Protein AF-A0AA35TIK8-F1 (afdb_monomer_lite)

Sequence (422 aa):
MDRNVTVLEMVVTVVLAVLVCIVAGLLLATGFYRDFWIFWFCFVVATAHFSLVKSVHGDPASPIPGQNRITAASRAFYFVLVGVVGFCINVALEQIDSFPPLCAYGFNLNNPSVFSFVRDGLFILILFFPLLFAWGLLPQADTFIIYLAEQIDMHIFGGTAATGLVCAFYALGRSILATAVLWCLGFAAFYNLGEKRNSNGDTVRYTCADLDTDPNDPRGQCEITDRVALSFFCGALVAVSYCLSRSTSNHEYIWDMLTRLLNKKMREKQQSSPDNVSDPLGEIYFQTLWRRLLTDLLVAMFTFVAVTALNVTSVFCRSEIPAYIIYSLTCVTGVVNHYIIPHVRKEMPWLCCAEPIVKASEWDCYEVQEHPRVTVIERFLQLSLYVEKNILYPLSFLFALNLSALHYQTRFGELLVSLSLS

pLDDT: mean 82.7, std 12.33, range [42.41, 96.38]

Foldseek 3Di:
DDDPDDPVLVVVLVVLLVLLVVLLVLVVVVVPQDDVRNVLLVVLSVQQNVLSVDQQDQDPPDPDRDRPNLLSNQSSVLSSVLSVVLSVLVVCLVCLVVDDQDQDPNDRPSDSVVSVVSSNVSSVVSSCSVVCVVVVVDDGPQVVQQVVLVVCCCPVPVADHDPGNVLSCQLSVLSVVLLVVLLVLLLVLLVLLQWDADPVRDTDGDAPVNCPPDPPPPPPDLPLVSCLSVLLSLLSLVLSSLVSVLDDSDVPLVVVLVCCVVCVVVVVVVVPDDPDPDDPVVVVVSVVVVVSVVVSNVVSVVSSCVSSVVLSDCPLRPDCVVLVVLVVVLVVLCCVLPPVVVLLQDQQRVVPDNGRNDDFPCNPPPDDPDDGDQDPVNVVSVVSVCCNVPPSVSVNVSSVCVVCVSVCCNPPNSNRSSSVSD

Structure (mmCIF, N/CA/C/O backbone):
data_AF-A0AA35TIK8-F1
#
_entry.id   AF-A0AA35TIK8-F1
#
loop_
_atom_site.group_PDB
_atom_site.id
_atom_site.type_symbol
_atom_site.label_atom_id
_atom_site.label_alt_id
_atom_site.label_comp_id
_atom_site.label_asym_id
_atom_site.label_entity_id
_atom_site.label_seq_id
_atom_site.pdbx_PDB_ins_code
_atom_site.Cartn_x
_atom_site.Cartn_y
_atom_site.Cartn_z
_atom_site.occupancy
_atom_site.B_iso_or_equiv
_atom_site.auth_seq_id
_atom_site.auth_comp_id
_atom_site.auth_asym_id
_atom_site.auth_atom_id
_atom_site.pdbx_PDB_model_num
ATOM 1 N N . MET A 1 1 ? -27.384 11.296 33.931 1.00 42.53 1 MET A N 1
ATOM 2 C CA . MET A 1 1 ? -26.585 12.441 33.449 1.00 42.53 1 MET A CA 1
ATOM 3 C C . MET A 1 1 ? -25.172 12.437 34.052 1.00 42.53 1 MET A C 1
ATOM 5 O O . MET A 1 1 ? -24.532 13.472 34.054 1.00 42.53 1 MET A O 1
ATOM 9 N N . ASP A 1 2 ? -24.629 11.274 34.448 1.00 42.41 2 ASP A N 1
ATOM 10 C CA . ASP A 1 2 ? -23.237 11.136 34.907 1.00 42.41 2 ASP A CA 1
ATOM 11 C C . ASP A 1 2 ? -22.386 10.497 33.813 1.00 42.41 2 ASP A C 1
ATOM 13 O O . ASP A 1 2 ? -22.210 9.279 33.750 1.00 42.41 2 ASP A O 1
ATOM 17 N N . ARG A 1 3 ? -21.894 11.322 32.894 1.00 56.41 3 ARG A N 1
ATOM 18 C CA . ARG A 1 3 ? -20.851 10.917 31.954 1.00 56.41 3 ARG A CA 1
ATOM 19 C C . ARG A 1 3 ? -19.633 11.755 32.342 1.00 56.41 3 ARG A C 1
ATOM 21 O O . ARG A 1 3 ? -19.568 12.929 32.005 1.00 56.41 3 ARG A O 1
ATOM 28 N N . ASN A 1 4 ? -18.686 11.185 33.092 1.00 55.09 4 ASN A N 1
ATOM 29 C CA . ASN A 1 4 ? -17.349 11.775 33.240 1.00 55.09 4 ASN A CA 1
ATOM 30 C C . ASN A 1 4 ? -16.617 11.585 31.902 1.00 55.09 4 ASN A C 1
ATOM 32 O O . ASN A 1 4 ? -15.841 10.643 31.710 1.00 55.09 4 ASN A O 1
ATOM 36 N N . VAL A 1 5 ? -16.999 12.425 30.938 1.00 61.50 5 VAL A N 1
ATOM 37 C CA . VAL A 1 5 ? -16.503 12.450 29.562 1.00 61.50 5 VAL A CA 1
ATOM 38 C C . VAL A 1 5 ? -15.234 13.280 29.555 1.00 61.50 5 VAL A C 1
ATOM 40 O O . VAL A 1 5 ? -15.228 14.407 30.051 1.00 61.50 5 VAL A O 1
ATOM 43 N N . THR A 1 6 ? -14.159 12.754 28.981 1.00 77.12 6 THR A N 1
ATOM 44 C CA . THR A 1 6 ? -13.029 13.613 28.624 1.00 77.12 6 THR A CA 1
ATOM 45 C C . THR A 1 6 ? -13.523 14.682 27.641 1.00 77.12 6 THR A C 1
ATOM 47 O O . THR A 1 6 ? -14.436 14.437 26.853 1.00 77.12 6 THR A O 1
ATOM 50 N N . VAL A 1 7 ? -12.952 15.889 27.667 1.00 81.44 7 VAL A N 1
ATOM 51 C CA . VAL A 1 7 ? -13.377 16.973 26.754 1.00 81.44 7 VAL A CA 1
ATOM 52 C C . VAL A 1 7 ? -13.333 16.506 25.291 1.00 81.44 7 VAL A C 1
ATOM 54 O O . VAL A 1 7 ? -14.245 16.793 24.519 1.00 81.44 7 VAL A O 1
ATOM 57 N N . LEU A 1 8 ? -12.327 15.700 24.944 1.00 80.31 8 LEU A N 1
ATOM 58 C CA . LEU A 1 8 ? -12.173 15.092 23.625 1.00 80.31 8 LEU A CA 1
ATOM 59 C C . LEU A 1 8 ? -13.352 14.178 23.251 1.00 80.31 8 LEU A C 1
ATOM 61 O O . LEU A 1 8 ? -13.920 14.333 22.174 1.00 80.31 8 LEU A O 1
ATOM 65 N N . GLU A 1 9 ? -13.777 13.279 24.139 1.00 78.56 9 GLU A N 1
ATOM 66 C CA . GLU A 1 9 ? -14.937 12.412 23.895 1.00 78.56 9 GLU A CA 1
ATOM 67 C C . GLU A 1 9 ? -16.236 13.221 23.708 1.00 78.56 9 GLU A C 1
ATOM 69 O O . GLU A 1 9 ? -17.072 12.838 22.888 1.00 78.56 9 GLU A O 1
ATOM 74 N N . MET A 1 10 ? -16.424 14.339 24.429 1.00 81.69 10 MET A N 1
ATOM 75 C CA . MET A 1 10 ? -17.597 15.203 24.224 1.00 81.69 10 MET A CA 1
ATOM 76 C C . MET A 1 10 ? -17.576 15.824 22.835 1.00 81.69 10 MET A C 1
ATOM 78 O O . MET A 1 10 ? -18.563 15.715 22.105 1.00 81.69 10 MET A O 1
ATOM 82 N N . VAL A 1 11 ? -16.445 16.430 22.463 1.00 86.56 11 VAL A N 1
ATOM 83 C CA . VAL A 1 11 ? -16.260 17.055 21.149 1.00 86.56 11 VAL A CA 1
ATOM 84 C C . VAL A 1 11 ? -16.533 16.041 20.040 1.00 86.56 11 VAL A C 1
ATOM 86 O O . VAL A 1 11 ? -17.337 16.323 19.155 1.00 86.56 11 VAL A O 1
ATOM 89 N N . VAL A 1 12 ? -15.966 14.834 20.131 1.00 85.31 12 VAL A N 1
ATOM 90 C CA . VAL A 1 12 ? -16.199 13.759 19.153 1.00 85.31 12 VAL A CA 1
ATOM 91 C C . VAL A 1 12 ? -17.682 13.396 19.064 1.00 85.31 12 VAL A C 1
ATOM 93 O O . VAL A 1 12 ? -18.213 13.289 17.962 1.00 85.31 12 VAL A O 1
ATOM 96 N N . THR A 1 13 ? -18.392 13.258 20.190 1.00 86.62 13 THR A N 1
ATOM 97 C CA . THR A 1 13 ? -19.828 12.937 20.140 1.00 86.62 13 THR A CA 1
ATOM 98 C C . THR A 1 13 ? -20.697 14.048 19.561 1.00 86.62 13 THR A C 1
ATOM 100 O O . THR A 1 13 ? -21.654 13.741 18.852 1.00 86.62 13 THR A O 1
ATOM 103 N N . VAL A 1 14 ? -20.369 15.319 19.812 1.00 89.75 14 VAL A N 1
ATOM 104 C CA . VAL A 1 14 ? -21.094 16.455 19.220 1.00 89.75 14 VAL A CA 1
ATOM 105 C C . VAL A 1 14 ? -20.841 16.515 17.717 1.00 89.75 14 VAL A C 1
ATOM 107 O O . VAL A 1 14 ? -21.794 16.609 16.948 1.00 89.75 14 VAL A O 1
ATOM 110 N N . VAL A 1 15 ? -19.582 16.389 17.288 1.00 91.38 15 VAL A N 1
ATOM 111 C CA . VAL A 1 15 ? -19.218 16.351 15.863 1.00 91.38 15 VAL A CA 1
ATOM 112 C C . VAL A 1 15 ? -19.937 15.205 15.157 1.00 91.38 15 VAL A C 1
ATOM 114 O O . VAL A 1 15 ? -20.546 15.415 14.111 1.00 91.38 15 VAL A O 1
ATOM 117 N N . LEU A 1 16 ? -19.938 14.010 15.748 1.00 91.06 16 LEU A N 1
ATOM 118 C CA . LEU A 1 16 ? -20.596 12.848 15.164 1.00 91.06 16 LEU A CA 1
ATOM 119 C C . LEU A 1 16 ? -22.121 13.024 15.089 1.00 91.06 16 LEU A C 1
ATOM 121 O O . LEU A 1 16 ? -22.720 12.668 14.080 1.00 91.06 16 LEU A O 1
ATOM 125 N N . ALA A 1 17 ? -22.750 13.633 16.100 1.00 92.38 17 ALA A N 1
ATOM 126 C CA . ALA A 1 17 ? -24.176 13.957 16.058 1.00 92.38 17 ALA A CA 1
ATOM 127 C C . ALA A 1 17 ? -24.508 14.957 14.936 1.00 92.38 17 ALA A C 1
ATOM 129 O O . ALA A 1 17 ? -25.480 14.760 14.209 1.00 92.38 17 ALA A O 1
ATOM 130 N N . VAL A 1 18 ? -23.692 16.000 14.760 1.00 94.56 18 VAL A N 1
ATOM 131 C CA . VAL A 1 18 ? -23.861 16.976 13.671 1.00 94.56 18 VAL A CA 1
ATOM 132 C C . VAL A 1 18 ? -23.686 16.306 12.306 1.00 94.56 18 VAL A C 1
ATOM 134 O O . VAL A 1 18 ? -24.499 16.532 11.411 1.00 94.56 18 VAL A O 1
ATOM 137 N N . LEU A 1 19 ? -22.684 15.436 12.152 1.00 95.19 19 LEU A N 1
ATOM 138 C CA . LEU A 1 19 ? -22.462 14.681 10.916 1.00 95.19 19 LEU A CA 1
ATOM 139 C C . LEU A 1 19 ? -23.640 13.763 10.578 1.00 95.19 19 LEU A C 1
ATOM 141 O O . LEU A 1 19 ? -24.047 13.723 9.420 1.00 95.19 19 LEU A O 1
ATOM 145 N N . VAL A 1 20 ? -24.232 13.080 11.565 1.00 95.50 20 VAL A N 1
ATOM 146 C CA . VAL A 1 20 ? -25.446 12.271 11.350 1.00 95.50 20 VAL A CA 1
ATOM 147 C C . VAL A 1 20 ? -26.582 13.136 10.799 1.00 95.50 20 VAL A C 1
ATOM 149 O O . VAL A 1 20 ? -27.202 12.738 9.816 1.00 95.50 20 VAL A O 1
ATOM 152 N N . CYS A 1 21 ? -26.819 14.332 11.353 1.00 95.19 21 CYS A N 1
ATOM 153 C CA . CYS A 1 21 ? -27.841 15.252 10.838 1.00 95.19 21 CYS A CA 1
ATOM 154 C C . CYS A 1 21 ? -27.564 15.688 9.391 1.00 95.19 21 CYS A C 1
ATOM 156 O O . CYS A 1 21 ? -28.471 15.666 8.560 1.00 95.19 21 CYS A O 1
ATOM 158 N N . ILE A 1 22 ? -26.319 16.077 9.088 1.00 96.38 22 ILE A N 1
ATOM 159 C CA . ILE A 1 22 ? -25.922 16.532 7.746 1.00 96.38 22 ILE A CA 1
ATOM 160 C C . ILE A 1 22 ? -26.106 15.401 6.732 1.00 96.38 22 ILE A C 1
ATOM 162 O O . ILE A 1 22 ? -26.778 15.586 5.721 1.00 96.38 22 ILE A O 1
ATOM 166 N N . VAL A 1 23 ? -25.561 14.217 7.017 1.00 95.81 23 VAL A N 1
ATOM 167 C CA . VAL A 1 23 ? -25.643 13.054 6.123 1.00 95.81 23 VAL A CA 1
ATOM 168 C C . VAL A 1 23 ? -27.091 12.596 5.955 1.00 95.81 23 VAL A C 1
ATOM 170 O O . VAL A 1 23 ? -27.503 12.307 4.837 1.00 95.81 23 VAL A O 1
ATOM 173 N N . ALA A 1 24 ? -27.896 12.588 7.022 1.00 95.50 24 ALA A N 1
ATOM 174 C CA . ALA A 1 24 ? -29.317 12.263 6.926 1.00 95.50 24 ALA A CA 1
ATOM 175 C C . ALA A 1 24 ? -30.073 13.247 6.020 1.00 95.50 24 ALA A C 1
ATOM 177 O O . ALA A 1 24 ? -30.863 12.819 5.180 1.00 95.50 24 ALA A O 1
ATOM 178 N N . GLY A 1 25 ? -29.799 14.549 6.148 1.00 94.94 25 GLY A N 1
ATOM 179 C CA . GLY A 1 25 ? -30.369 15.579 5.280 1.00 94.94 25 GLY A CA 1
ATOM 180 C C . GLY A 1 25 ? -29.960 15.410 3.815 1.00 94.94 25 GLY A C 1
ATOM 181 O O . GLY A 1 25 ? -30.819 15.450 2.936 1.00 94.94 25 GLY A O 1
ATOM 182 N N . LEU A 1 26 ? -28.674 15.151 3.552 1.00 94.44 26 LEU A N 1
ATOM 183 C CA . LEU A 1 26 ? -2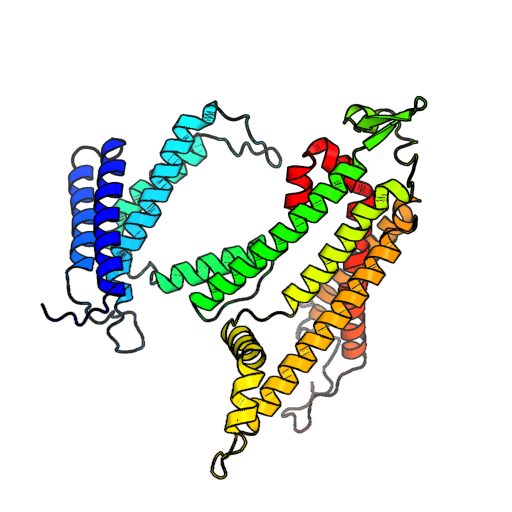8.159 14.899 2.201 1.00 94.44 26 LEU A CA 1
ATOM 184 C C . LEU A 1 26 ? -28.792 13.652 1.573 1.00 94.44 26 LEU A C 1
ATOM 186 O O . LEU A 1 26 ? -29.228 13.699 0.426 1.00 94.44 26 LEU A O 1
ATOM 190 N N . LEU A 1 27 ? -28.905 12.556 2.327 1.00 93.62 27 LEU A N 1
ATOM 191 C CA . LEU A 1 27 ? -29.531 11.322 1.851 1.00 93.62 27 LEU A CA 1
ATOM 192 C C . LEU A 1 27 ? -31.022 11.509 1.546 1.00 93.62 27 LEU A C 1
ATOM 194 O O . LEU A 1 27 ? -31.493 11.007 0.529 1.00 93.62 27 LEU A O 1
ATOM 198 N N . LEU A 1 28 ? -31.762 12.258 2.370 1.00 93.50 28 LEU A N 1
ATOM 199 C CA . LEU A 1 28 ? -33.165 12.585 2.086 1.00 93.50 28 LEU A CA 1
ATOM 200 C C . LEU A 1 28 ? -33.308 13.477 0.846 1.00 93.50 28 LEU A C 1
ATOM 202 O O . LEU A 1 28 ? -34.240 13.282 0.067 1.00 93.50 28 LEU A O 1
ATOM 206 N N . ALA A 1 29 ? -32.370 14.402 0.619 1.00 92.69 29 ALA A N 1
ATOM 207 C CA . ALA A 1 29 ? -32.371 15.267 -0.560 1.00 92.69 29 ALA A CA 1
ATOM 208 C C . ALA A 1 29 ? -32.184 14.496 -1.880 1.00 92.69 29 ALA A C 1
ATOM 210 O O . ALA A 1 29 ? -32.690 14.941 -2.907 1.00 92.69 29 ALA A O 1
ATOM 211 N N . THR A 1 30 ? -31.535 13.321 -1.865 1.00 88.69 30 THR A N 1
ATOM 212 C CA . THR A 1 30 ? -31.408 12.469 -3.069 1.00 88.69 30 THR A CA 1
ATOM 213 C C . THR A 1 30 ? -32.747 11.913 -3.573 1.00 88.69 30 THR A C 1
ATOM 215 O O . THR A 1 30 ? -32.837 11.465 -4.713 1.00 88.69 30 THR A O 1
ATOM 218 N N . GLY A 1 31 ? -33.799 11.907 -2.743 1.00 88.94 31 GLY A N 1
ATOM 219 C CA . GLY A 1 31 ? -35.123 11.401 -3.123 1.00 88.94 31 GLY A CA 1
ATOM 220 C C . GLY A 1 31 ? -35.209 9.879 -3.317 1.00 88.94 31 GLY A C 1
ATOM 221 O O . GLY A 1 31 ? -36.192 9.397 -3.893 1.00 88.94 31 GLY A O 1
ATOM 222 N N . PHE A 1 32 ? -34.202 9.124 -2.854 1.00 90.19 32 PHE A N 1
ATOM 223 C CA . PHE A 1 32 ? -34.174 7.659 -2.931 1.00 90.19 32 PHE A CA 1
ATOM 224 C C . PHE A 1 32 ? -35.214 7.004 -2.011 1.00 90.19 32 PHE A C 1
ATOM 226 O O . PHE A 1 32 ? -35.975 6.138 -2.440 1.00 90.19 32 PHE A O 1
ATOM 233 N N . TYR A 1 33 ? -35.284 7.433 -0.747 1.00 92.06 33 TYR A N 1
ATOM 234 C CA . TYR A 1 33 ? -36.283 6.938 0.201 1.00 92.06 33 TYR A CA 1
ATOM 235 C C . TYR A 1 33 ? -37.633 7.608 -0.070 1.00 92.06 33 TYR A C 1
ATOM 237 O O . TYR A 1 33 ? -37.727 8.834 -0.070 1.00 92.06 33 TYR A O 1
ATOM 245 N N . ARG A 1 34 ? -38.686 6.810 -0.281 1.00 90.19 34 ARG A N 1
ATOM 246 C CA . ARG A 1 34 ? -40.049 7.294 -0.555 1.00 90.19 34 ARG A CA 1
ATOM 247 C C . ARG A 1 34 ? -41.068 6.663 0.388 1.00 90.19 34 ARG A C 1
ATOM 249 O O . ARG A 1 34 ? -40.883 5.534 0.846 1.00 90.19 34 ARG A O 1
ATOM 256 N N . ASP A 1 35 ? -42.134 7.407 0.665 1.00 93.00 35 ASP A N 1
ATOM 257 C CA . ASP A 1 35 ? -43.297 6.967 1.440 1.00 93.00 35 ASP A CA 1
ATOM 258 C C . ASP A 1 35 ? -42.912 6.349 2.799 1.00 93.00 35 ASP A C 1
ATOM 260 O O . ASP A 1 35 ? -42.299 7.002 3.648 1.00 93.00 35 ASP A O 1
ATOM 264 N N . PHE A 1 36 ? -43.235 5.069 3.002 1.00 91.69 36 PHE A N 1
ATOM 265 C CA . PHE A 1 36 ? -42.939 4.318 4.221 1.00 91.69 36 PHE A CA 1
ATOM 266 C C . PHE A 1 36 ? -41.439 4.259 4.549 1.00 91.69 36 PHE A C 1
ATOM 268 O O . PHE A 1 36 ? -41.053 4.289 5.720 1.00 91.69 36 PHE A O 1
ATOM 275 N N . TRP A 1 37 ? -40.572 4.220 3.535 1.00 92.56 37 TRP A N 1
ATOM 276 C CA . TRP A 1 37 ? -39.131 4.093 3.745 1.00 92.56 37 TRP A CA 1
ATOM 277 C C . TRP A 1 37 ? -38.513 5.338 4.380 1.00 92.56 37 TRP A C 1
ATOM 279 O O . TRP A 1 37 ? -37.536 5.207 5.111 1.00 92.56 37 TRP A O 1
ATOM 289 N N . ILE A 1 38 ? -39.107 6.523 4.187 1.00 94.12 38 ILE A N 1
ATOM 290 C CA . ILE A 1 38 ? -38.677 7.752 4.875 1.00 94.12 38 ILE A CA 1
ATOM 291 C C . ILE A 1 38 ? -38.920 7.617 6.379 1.00 94.12 38 ILE A C 1
ATOM 293 O O . ILE A 1 38 ? -38.048 7.941 7.181 1.00 94.12 38 ILE A O 1
ATOM 297 N N . PHE A 1 39 ? -40.083 7.090 6.774 1.00 93.38 39 PHE A N 1
ATOM 298 C CA . PHE A 1 39 ? -40.400 6.860 8.183 1.00 93.38 39 PHE A CA 1
ATOM 299 C C . PHE A 1 39 ? -39.418 5.870 8.825 1.00 93.38 39 PHE A C 1
ATOM 301 O O . PHE A 1 39 ? -38.876 6.145 9.898 1.00 93.38 39 PHE A O 1
ATOM 308 N N . TRP A 1 40 ? -39.134 4.752 8.148 1.00 93.81 40 TRP A N 1
ATOM 309 C CA . TRP A 1 40 ? -38.159 3.773 8.636 1.00 93.81 40 TRP A CA 1
ATOM 310 C C . TRP A 1 40 ? -36.740 4.352 8.707 1.00 93.81 40 TRP A C 1
ATOM 312 O O . TRP A 1 40 ? -36.034 4.155 9.693 1.00 93.81 40 TRP A O 1
ATOM 322 N N . PHE A 1 41 ? -36.334 5.135 7.710 1.00 95.12 41 PHE A N 1
ATOM 323 C CA . PHE A 1 41 ? -35.052 5.835 7.713 1.00 95.12 41 PHE A CA 1
ATOM 324 C C . PHE A 1 41 ? -34.928 6.811 8.894 1.00 95.12 41 PHE A C 1
ATOM 326 O O . PHE A 1 41 ? -33.918 6.801 9.597 1.00 95.12 41 PHE A O 1
ATOM 333 N N . CYS A 1 42 ? -35.972 7.591 9.190 1.00 94.19 42 CYS A N 1
ATOM 334 C CA . CYS A 1 42 ? -36.008 8.460 10.369 1.00 94.19 42 CYS A CA 1
ATOM 335 C C . CYS A 1 42 ? -35.852 7.670 11.677 1.00 94.19 42 CYS A C 1
ATOM 337 O O . CYS A 1 42 ? -35.193 8.145 12.603 1.00 94.19 42 CYS A O 1
ATOM 339 N N . PHE A 1 43 ? -36.399 6.451 11.754 1.00 93.12 43 PHE A N 1
ATOM 340 C CA . PHE A 1 43 ? -36.164 5.560 12.889 1.00 93.12 43 PHE A CA 1
ATOM 341 C C . PHE A 1 43 ? -34.684 5.163 12.998 1.00 93.12 43 PHE A C 1
ATOM 343 O O . PHE A 1 43 ? -34.110 5.270 14.082 1.00 93.12 43 PHE A O 1
ATOM 350 N N . VAL A 1 44 ? -34.024 4.797 11.892 1.00 94.00 44 VAL A N 1
ATOM 351 C CA . VAL A 1 44 ? -32.572 4.522 11.880 1.00 94.00 44 VAL A CA 1
ATOM 352 C C . VAL A 1 44 ? -31.780 5.734 12.387 1.00 94.00 44 VAL A C 1
ATOM 354 O O . VAL A 1 44 ? -30.963 5.592 13.300 1.00 94.00 44 VAL A O 1
ATOM 357 N N . VAL A 1 45 ? -32.071 6.935 11.881 1.00 94.75 45 VAL A N 1
ATOM 358 C CA . VAL A 1 45 ? -31.426 8.189 12.314 1.00 94.75 45 VAL A CA 1
ATOM 359 C C . VAL A 1 45 ? -31.638 8.436 13.811 1.00 94.75 45 VAL A C 1
ATOM 361 O O . VAL A 1 45 ? -30.687 8.724 14.542 1.00 94.75 45 VAL A O 1
ATOM 364 N N . ALA A 1 46 ? -32.861 8.243 14.309 1.00 92.31 46 ALA A N 1
ATOM 365 C CA . ALA A 1 46 ? -33.169 8.372 15.730 1.00 92.31 46 ALA A CA 1
ATOM 366 C C . ALA A 1 46 ? -32.385 7.363 16.585 1.00 92.31 46 ALA A C 1
ATOM 368 O O . ALA A 1 46 ? -31.873 7.730 17.643 1.00 92.31 46 ALA A O 1
ATOM 369 N N . THR A 1 47 ? -32.223 6.113 16.129 1.00 90.06 47 THR A N 1
ATOM 370 C CA . THR A 1 47 ? -31.418 5.113 16.854 1.00 90.06 47 THR A CA 1
ATOM 371 C C . THR A 1 47 ? -29.935 5.479 16.916 1.00 90.06 47 THR A C 1
ATOM 373 O O . THR A 1 47 ? -29.299 5.235 17.946 1.00 90.06 47 THR A O 1
ATOM 376 N N . ALA A 1 48 ? -29.390 6.100 15.864 1.00 89.62 48 ALA A N 1
ATOM 377 C CA . ALA A 1 48 ? -28.018 6.600 15.844 1.00 89.62 48 ALA A CA 1
ATOM 378 C C . ALA A 1 48 ? -27.832 7.757 16.841 1.00 89.62 48 ALA A C 1
ATOM 380 O O . ALA A 1 48 ? -26.912 7.715 17.658 1.00 89.62 48 ALA A O 1
ATOM 381 N N . HIS A 1 49 ? -28.746 8.735 16.859 1.00 90.25 49 HIS A N 1
ATOM 382 C CA . HIS A 1 49 ? -28.715 9.834 17.834 1.00 90.25 49 HIS A CA 1
ATOM 383 C C . HIS A 1 49 ? -28.899 9.357 19.274 1.00 90.25 49 HIS A C 1
ATOM 385 O O . HIS A 1 49 ? -28.167 9.776 20.171 1.00 90.25 49 HIS A O 1
ATOM 391 N N . PHE A 1 50 ? -29.846 8.450 19.506 1.00 87.44 50 PHE A N 1
ATOM 392 C CA . PHE A 1 50 ? -30.107 7.905 20.833 1.00 87.44 50 PHE A CA 1
ATOM 393 C C . PHE A 1 50 ? -28.881 7.183 21.408 1.00 87.44 50 PHE A C 1
ATOM 395 O O . PHE A 1 50 ? -28.592 7.308 22.599 1.00 87.44 50 PHE A O 1
ATOM 402 N N . SER A 1 51 ? -28.122 6.488 20.556 1.00 84.38 51 SER A N 1
ATOM 403 C CA . SER A 1 51 ? -26.872 5.817 20.932 1.00 84.38 51 SER A CA 1
ATOM 404 C C . SER A 1 51 ? -25.804 6.784 21.454 1.00 84.38 51 SER A C 1
ATOM 406 O O . SER A 1 51 ? -25.044 6.424 22.345 1.00 84.38 51 SER A O 1
ATOM 408 N N . LEU A 1 52 ? -25.768 8.024 20.950 1.00 82.62 52 LEU A N 1
ATOM 409 C CA . LEU A 1 52 ? -24.806 9.046 21.384 1.00 82.62 52 LEU A CA 1
ATOM 410 C C . LEU A 1 52 ? -25.170 9.681 22.734 1.00 82.62 52 LEU A C 1
ATOM 412 O O . LEU A 1 52 ? -24.279 10.105 23.475 1.00 82.62 52 LEU A O 1
ATOM 416 N N . VAL A 1 53 ? -26.468 9.748 23.045 1.00 78.25 53 VAL A N 1
ATOM 417 C CA . VAL A 1 53 ? -27.001 10.395 24.255 1.00 78.25 53 VAL A CA 1
ATOM 418 C C . VAL A 1 53 ? -27.091 9.422 25.434 1.00 78.25 53 VAL A C 1
ATOM 420 O O . VAL A 1 53 ? -26.854 9.817 26.578 1.00 78.25 53 VAL A O 1
ATOM 423 N N . LYS A 1 54 ? -27.432 8.149 25.192 1.00 73.75 54 LYS A N 1
ATOM 424 C CA . LYS A 1 54 ? -27.595 7.159 26.265 1.00 73.75 54 LYS A CA 1
ATOM 425 C C . LYS A 1 54 ? -26.240 6.753 26.858 1.00 73.75 54 LYS A C 1
ATOM 427 O O . LYS A 1 54 ? -25.240 6.629 26.157 1.00 73.75 54 LYS A O 1
ATOM 432 N N . SER A 1 55 ? -26.214 6.498 28.168 1.00 64.25 55 SER A N 1
ATOM 433 C CA . SER A 1 55 ? -25.055 5.891 28.821 1.00 64.25 55 SER A CA 1
ATOM 434 C C . SER A 1 55 ? -24.777 4.495 28.257 1.00 64.25 55 SER A C 1
ATOM 436 O O . SER A 1 55 ? -25.684 3.686 28.030 1.00 64.25 55 SER A O 1
ATOM 438 N N . VAL A 1 56 ? -23.494 4.217 28.043 1.00 60.75 56 VAL A N 1
ATOM 439 C CA . VAL A 1 56 ? -22.989 2.940 27.532 1.00 60.75 56 VAL A CA 1
ATOM 440 C C . VAL A 1 56 ? -23.424 1.838 28.501 1.00 60.75 56 VAL A C 1
ATOM 442 O O . VAL A 1 56 ? -23.122 1.920 29.686 1.00 60.75 56 VAL A O 1
ATOM 445 N N . HIS A 1 57 ? -24.153 0.830 28.039 1.00 56.97 57 HIS A N 1
ATOM 446 C CA . HIS A 1 57 ? -24.361 -0.393 28.819 1.00 56.97 57 HIS A CA 1
ATOM 447 C C . HIS A 1 57 ? -23.318 -1.421 28.371 1.00 56.97 57 HIS A C 1
ATOM 449 O O . HIS A 1 57 ? -22.834 -1.331 27.243 1.00 56.97 57 HIS A O 1
ATOM 455 N N . GLY A 1 58 ? -22.933 -2.344 29.258 1.00 56.75 58 GLY A N 1
ATOM 456 C CA . GLY A 1 58 ? -21.975 -3.399 28.925 1.00 56.75 58 GLY A CA 1
ATOM 457 C C . GLY A 1 58 ? -22.424 -4.154 27.676 1.00 56.75 58 GLY A C 1
ATOM 458 O O . GLY A 1 58 ? -23.579 -4.568 27.589 1.00 56.75 58 GLY A O 1
ATOM 459 N N . ASP A 1 59 ? -21.527 -4.263 26.702 1.00 56.88 59 ASP A N 1
ATOM 460 C CA . ASP A 1 59 ? -21.785 -4.988 25.466 1.00 56.88 59 ASP A CA 1
ATOM 461 C C . ASP A 1 59 ? -21.758 -6.496 25.768 1.00 56.88 59 ASP A C 1
ATOM 463 O O . ASP A 1 59 ? -20.726 -6.980 26.244 1.00 56.88 59 ASP A O 1
ATOM 467 N N . PRO A 1 60 ? -22.848 -7.249 25.525 1.00 54.88 60 PRO A N 1
ATOM 468 C CA . PRO A 1 60 ? -22.862 -8.695 25.734 1.00 54.88 60 PRO A CA 1
ATOM 469 C C . PRO A 1 60 ? -21.848 -9.441 24.851 1.00 54.88 60 PRO A C 1
ATOM 471 O O . PRO A 1 60 ? -21.530 -10.588 25.154 1.00 54.88 60 PRO A O 1
ATOM 474 N N . ALA A 1 61 ? -21.321 -8.808 23.793 1.00 56.16 61 ALA A N 1
ATOM 475 C CA . ALA A 1 61 ? -20.282 -9.370 22.932 1.00 56.16 61 ALA A CA 1
ATOM 476 C C . ALA A 1 61 ? -18.840 -9.107 23.423 1.00 56.16 61 ALA A C 1
ATOM 478 O O . ALA A 1 61 ? -17.895 -9.640 22.841 1.00 56.16 61 ALA A O 1
ATOM 479 N N . SER A 1 62 ? -18.634 -8.296 24.472 1.00 55.22 62 SER A N 1
ATOM 480 C CA . SER A 1 62 ? -17.292 -8.007 25.001 1.00 55.22 62 SER A CA 1
ATOM 481 C C . SER A 1 62 ? -16.853 -9.060 26.033 1.00 55.22 62 SER A C 1
ATOM 483 O O . SER A 1 62 ? -17.527 -9.218 27.051 1.00 55.22 62 SER A O 1
ATOM 485 N N . PRO A 1 63 ? -15.697 -9.734 25.848 1.00 47.38 63 PRO A N 1
ATOM 486 C CA . PRO A 1 63 ? -15.186 -10.728 26.798 1.00 47.38 63 PRO A CA 1
ATOM 487 C C . PRO A 1 63 ? -14.674 -10.112 28.109 1.00 47.38 63 PRO A C 1
ATOM 489 O O . PRO A 1 63 ? -14.581 -10.802 29.121 1.00 47.38 63 PRO A O 1
ATOM 492 N N . ILE A 1 64 ? -14.350 -8.815 28.112 1.00 54.06 64 ILE A N 1
ATOM 493 C CA . ILE A 1 64 ? -13.984 -8.080 29.325 1.00 54.06 64 ILE A CA 1
ATOM 494 C C . ILE A 1 64 ? -15.251 -7.377 29.832 1.00 54.06 64 ILE A C 1
ATOM 496 O O . ILE A 1 64 ? -15.813 -6.569 29.080 1.00 54.06 64 ILE A O 1
ATOM 500 N N . PRO A 1 65 ? -15.700 -7.628 31.080 1.00 47.84 65 PRO A N 1
ATOM 501 C CA . PRO A 1 65 ? -16.762 -6.859 31.713 1.00 47.84 65 PRO A CA 1
ATOM 502 C C . PRO A 1 65 ? -16.240 -5.446 32.001 1.00 47.84 65 PRO A C 1
ATOM 504 O O . PRO A 1 65 ? -15.747 -5.128 33.079 1.00 47.84 65 PRO A O 1
ATOM 507 N N . GLY A 1 66 ? -16.295 -4.602 30.978 1.00 53.94 66 GLY A N 1
ATOM 508 C CA . GLY A 1 66 ? -15.863 -3.216 30.991 1.00 53.94 66 GLY A CA 1
ATOM 509 C C . GLY A 1 66 ? -16.770 -2.399 30.081 1.00 53.94 66 GLY A C 1
ATOM 510 O O . GLY A 1 66 ? -17.201 -2.853 29.022 1.00 53.94 66 GLY A O 1
ATOM 511 N N . GLN A 1 67 ? -17.104 -1.187 30.509 1.00 60.16 67 GLN A N 1
ATOM 512 C CA . GLN A 1 67 ? -17.963 -0.280 29.758 1.00 60.16 67 GLN A CA 1
ATOM 513 C C . GLN A 1 67 ? -17.170 0.302 28.574 1.00 60.16 67 GLN A C 1
ATOM 515 O O . GLN A 1 67 ? -16.535 1.348 28.706 1.00 60.16 67 GLN A O 1
ATOM 520 N N . ASN A 1 68 ? -17.170 -0.382 27.423 1.00 66.25 68 ASN A N 1
ATOM 521 C CA . ASN A 1 68 ? -16.483 0.112 26.230 1.00 66.25 68 ASN A CA 1
ATOM 522 C C . ASN A 1 68 ? -17.245 1.293 25.612 1.00 66.25 68 ASN A C 1
ATOM 524 O O . ASN A 1 68 ? -18.282 1.135 24.965 1.00 66.25 68 ASN A O 1
ATOM 528 N N . ARG A 1 69 ? -16.727 2.504 25.829 1.00 68.44 69 ARG A N 1
ATOM 529 C CA . ARG A 1 69 ? -17.388 3.760 25.443 1.00 68.44 69 ARG A CA 1
ATOM 530 C C . ARG A 1 69 ? -17.496 3.943 23.930 1.00 68.44 69 ARG A C 1
ATOM 532 O O . ARG A 1 69 ? -18.426 4.601 23.467 1.00 68.44 69 ARG A O 1
ATOM 539 N N . ILE A 1 70 ? -16.599 3.317 23.173 1.00 72.88 70 ILE A N 1
ATOM 540 C CA . ILE A 1 70 ? -16.551 3.378 21.707 1.00 72.88 70 ILE A CA 1
ATOM 541 C C . ILE A 1 70 ? -17.758 2.658 21.083 1.00 72.88 70 ILE A C 1
ATOM 543 O O . ILE A 1 70 ? -18.276 3.092 20.052 1.00 72.88 70 ILE A O 1
ATOM 547 N N . THR A 1 71 ? -18.297 1.625 21.742 1.00 73.62 71 THR A N 1
ATOM 548 C CA . THR A 1 71 ? -19.468 0.880 21.251 1.00 73.62 71 THR A CA 1
ATOM 549 C C . THR A 1 71 ? -20.696 1.779 21.087 1.00 73.62 71 THR A C 1
ATOM 551 O O . THR A 1 71 ? -21.446 1.617 20.126 1.00 73.62 71 THR A O 1
ATOM 554 N N . ALA A 1 72 ? -20.882 2.785 21.948 1.00 73.62 72 ALA A N 1
ATOM 555 C CA . ALA A 1 72 ? -22.002 3.724 21.835 1.00 73.62 72 ALA A CA 1
ATOM 556 C C . ALA A 1 72 ? -21.908 4.639 20.598 1.00 73.62 72 ALA A C 1
ATOM 558 O O . ALA A 1 72 ? -22.938 5.043 20.056 1.00 73.62 72 ALA A O 1
ATOM 559 N N . ALA A 1 73 ? -20.696 4.927 20.114 1.00 83.12 73 ALA A N 1
ATOM 560 C CA . ALA A 1 73 ? -20.475 5.736 18.916 1.00 83.12 73 ALA A CA 1
ATOM 561 C C . ALA A 1 73 ? -20.590 4.931 17.608 1.00 83.12 73 ALA A C 1
ATOM 563 O O . ALA A 1 73 ? -20.829 5.522 16.556 1.00 83.12 73 ALA A O 1
ATOM 564 N N . SER A 1 74 ? -20.481 3.597 17.662 1.00 86.00 74 SER A N 1
ATOM 565 C CA . SER A 1 74 ? -20.465 2.721 16.478 1.00 86.00 74 SER A CA 1
ATOM 566 C C . SER A 1 74 ? -21.656 2.942 15.534 1.00 86.00 74 SER A C 1
ATOM 568 O O . SER A 1 74 ? -21.464 3.099 14.332 1.00 86.00 74 SER A O 1
ATOM 570 N N . ARG A 1 75 ? -22.883 3.046 16.062 1.00 88.56 75 ARG A N 1
ATOM 571 C CA . ARG A 1 75 ? -24.101 3.223 15.247 1.00 88.56 75 ARG A CA 1
ATOM 572 C C . ARG A 1 75 ? -24.069 4.494 14.411 1.00 88.56 75 ARG A C 1
ATOM 574 O O . ARG A 1 75 ? -24.378 4.468 13.224 1.00 88.56 75 ARG A O 1
ATOM 581 N N . ALA A 1 76 ? -23.670 5.595 15.037 1.00 91.12 76 ALA A N 1
ATOM 582 C CA . ALA A 1 76 ? -23.538 6.874 14.361 1.00 91.12 76 ALA A CA 1
ATOM 583 C C . ALA A 1 76 ? -22.336 6.883 13.402 1.00 91.12 76 ALA A C 1
ATOM 585 O O . ALA A 1 76 ? -22.448 7.412 12.301 1.00 91.12 76 ALA A O 1
ATOM 586 N N . PHE A 1 77 ? -21.226 6.235 13.771 1.00 91.50 77 PHE A N 1
ATOM 587 C CA . PHE A 1 77 ? -20.052 6.081 12.910 1.00 91.50 77 PHE A CA 1
ATOM 588 C C . PHE A 1 77 ? -20.383 5.354 11.601 1.00 91.50 77 PHE A C 1
ATOM 590 O O . PHE A 1 77 ? -20.129 5.898 10.531 1.00 91.50 77 PHE A O 1
ATOM 597 N N . TYR A 1 78 ? -21.005 4.172 11.658 1.00 92.44 78 TYR A N 1
ATOM 598 C CA . TYR A 1 78 ? -21.354 3.415 10.450 1.00 92.44 78 TYR A CA 1
ATOM 599 C C . TYR A 1 78 ? -22.437 4.105 9.611 1.00 92.44 78 TYR A C 1
ATOM 601 O O . TYR A 1 78 ? -22.376 4.041 8.385 1.00 92.44 78 TYR A O 1
ATOM 609 N N . PHE A 1 79 ? -23.389 4.805 10.244 1.00 94.69 79 PHE A N 1
ATOM 610 C CA . PHE A 1 79 ? -24.354 5.666 9.545 1.00 94.69 79 PHE A CA 1
ATOM 611 C C . PHE A 1 79 ? -23.666 6.747 8.720 1.00 94.69 79 PHE A C 1
ATOM 613 O O . PHE A 1 79 ? -23.938 6.875 7.528 1.00 94.69 79 PHE A O 1
ATOM 620 N N . VAL A 1 80 ? -22.738 7.482 9.331 1.00 95.12 80 VAL A N 1
ATOM 621 C CA . VAL A 1 80 ? -21.975 8.515 8.628 1.00 95.12 80 VAL A CA 1
ATOM 622 C C . VAL A 1 80 ? -21.087 7.893 7.551 1.00 95.12 80 VAL A C 1
ATOM 624 O O . VAL A 1 80 ? -21.104 8.371 6.425 1.00 95.12 80 VAL A O 1
ATOM 627 N N . LEU A 1 81 ? -20.369 6.807 7.850 1.00 94.25 81 LEU A N 1
ATOM 628 C CA . LEU A 1 81 ? -19.465 6.146 6.906 1.00 94.25 81 LEU A CA 1
ATOM 629 C C . LEU A 1 81 ? -20.198 5.678 5.640 1.00 94.25 81 LEU A C 1
ATOM 631 O O . LEU A 1 81 ? -19.850 6.088 4.535 1.00 94.25 81 LEU A O 1
ATOM 635 N N . VAL A 1 82 ? -21.230 4.844 5.793 1.00 95.19 82 VAL A N 1
ATOM 636 C CA . VAL A 1 82 ? -21.973 4.282 4.655 1.00 95.19 82 VAL A CA 1
ATOM 637 C C . VAL A 1 82 ? -22.778 5.365 3.939 1.00 95.19 82 VAL A C 1
ATOM 639 O O . VAL A 1 82 ? -22.845 5.360 2.711 1.00 95.19 82 VAL A O 1
ATOM 642 N N . GLY A 1 83 ? -23.331 6.330 4.679 1.00 94.69 83 GLY A N 1
ATOM 643 C CA . GLY A 1 83 ? -24.060 7.454 4.100 1.00 94.69 83 GLY A CA 1
ATOM 644 C C . GLY A 1 83 ? -23.178 8.370 3.251 1.00 94.69 83 GLY A C 1
ATOM 645 O O . GLY A 1 83 ? -23.565 8.712 2.137 1.00 94.69 83 GLY A O 1
ATOM 646 N N . VAL A 1 84 ? -21.976 8.717 3.726 1.00 95.50 84 VAL A N 1
ATOM 647 C CA . VAL A 1 84 ? -21.007 9.520 2.960 1.00 95.50 84 VAL A CA 1
ATOM 648 C C . VAL A 1 84 ? -20.531 8.760 1.727 1.00 95.50 84 VAL A C 1
ATOM 650 O O . VAL A 1 84 ? -20.544 9.328 0.641 1.00 95.50 84 VAL A O 1
ATOM 653 N N . VAL A 1 85 ? -20.168 7.477 1.853 1.00 94.75 85 VAL A N 1
ATOM 654 C CA . VAL A 1 85 ? -19.732 6.669 0.699 1.00 94.75 85 VAL A CA 1
ATOM 655 C C . VAL A 1 85 ? -20.847 6.560 -0.346 1.00 94.75 85 VAL A C 1
ATOM 657 O O . VAL A 1 85 ? -20.602 6.806 -1.525 1.00 94.75 85 VAL A O 1
ATOM 660 N N . GLY A 1 86 ? -22.080 6.263 0.072 1.00 93.75 86 GLY A N 1
ATOM 661 C CA . GLY A 1 86 ? -23.229 6.199 -0.834 1.00 93.75 86 GLY A CA 1
ATOM 662 C C . GLY A 1 86 ? -23.532 7.542 -1.507 1.00 93.75 86 GLY A C 1
ATOM 663 O O . GLY A 1 86 ? -23.806 7.583 -2.705 1.00 93.75 86 GLY A O 1
ATOM 664 N N . PHE A 1 87 ? -23.419 8.652 -0.771 1.00 93.88 87 PHE A N 1
ATOM 665 C CA . PHE A 1 87 ? -23.592 9.994 -1.327 1.00 93.88 87 PHE A CA 1
ATOM 666 C C . PHE A 1 87 ? -22.486 10.358 -2.329 1.00 93.88 87 PHE A C 1
ATOM 668 O O . PHE A 1 87 ? -22.789 10.838 -3.418 1.00 93.88 87 PHE A O 1
ATOM 675 N N . CYS A 1 88 ? -21.219 10.070 -2.017 1.00 92.81 88 CYS A N 1
ATOM 676 C CA . CYS A 1 88 ? -20.101 10.278 -2.939 1.00 92.81 88 CYS A CA 1
ATOM 677 C C . CYS A 1 88 ? -20.278 9.479 -4.235 1.00 92.81 88 CYS A C 1
ATOM 679 O O . CYS A 1 88 ? -20.025 10.012 -5.310 1.00 92.81 88 CYS A O 1
ATOM 681 N N . ILE A 1 89 ? -20.762 8.234 -4.153 1.00 91.38 89 ILE A N 1
ATOM 682 C CA . ILE A 1 89 ? -21.087 7.436 -5.342 1.00 91.38 89 ILE A CA 1
ATOM 683 C C . ILE A 1 89 ? -22.227 8.079 -6.139 1.00 91.38 89 ILE A C 1
ATOM 685 O O . ILE A 1 89 ? -22.169 8.093 -7.364 1.00 91.38 89 ILE A O 1
ATOM 689 N N . ASN A 1 90 ? -23.243 8.639 -5.476 1.00 91.56 90 ASN A N 1
ATOM 690 C CA . ASN A 1 90 ? -24.314 9.348 -6.174 1.00 91.56 90 ASN A CA 1
ATOM 691 C C . ASN A 1 90 ? -23.791 10.573 -6.943 1.00 91.56 90 ASN A C 1
ATOM 693 O O . ASN A 1 90 ? -24.139 10.754 -8.104 1.00 91.56 90 ASN A O 1
ATOM 697 N N . VAL A 1 91 ? -22.911 11.368 -6.331 1.00 90.62 91 VAL A N 1
ATOM 698 C CA . VAL A 1 91 ? -22.270 12.509 -7.008 1.00 90.62 91 VAL A CA 1
ATOM 699 C C . VAL A 1 91 ? -21.367 12.034 -8.153 1.00 90.62 91 VAL A C 1
ATOM 701 O O . VAL A 1 91 ? -21.372 12.625 -9.230 1.00 90.62 91 VAL A O 1
ATOM 704 N N . ALA A 1 92 ? -20.621 10.943 -7.960 1.00 87.94 92 ALA A N 1
ATOM 705 C CA . ALA A 1 92 ? -19.784 10.362 -9.008 1.00 87.94 92 ALA A CA 1
ATOM 706 C C . ALA A 1 92 ? -20.614 9.850 -10.198 1.00 87.94 92 ALA A C 1
ATOM 708 O O . ALA A 1 92 ? -20.202 10.023 -11.340 1.00 87.94 92 ALA A O 1
ATOM 709 N N . LEU A 1 93 ? -21.798 9.279 -9.945 1.00 87.94 93 LEU A N 1
ATOM 710 C CA . LEU A 1 93 ? -22.756 8.874 -10.978 1.00 87.94 93 LEU A CA 1
ATOM 711 C C . LEU A 1 93 ? -23.261 10.063 -11.800 1.00 87.94 93 LEU A C 1
ATOM 713 O O . LEU A 1 93 ? -23.387 9.945 -13.013 1.00 87.94 93 LEU A O 1
ATOM 717 N N . GLU A 1 94 ? -23.521 11.206 -11.164 1.00 86.44 94 GLU A N 1
ATOM 718 C CA . GLU A 1 94 ? -23.936 12.430 -11.867 1.00 86.44 94 GLU A CA 1
ATOM 719 C C . GLU A 1 94 ? -22.819 12.999 -12.757 1.00 86.44 94 GLU A C 1
ATOM 721 O O . GLU A 1 94 ? -23.095 13.623 -13.779 1.00 86.44 94 GLU A O 1
ATOM 726 N N . GLN A 1 95 ? -21.555 12.762 -12.396 1.00 84.88 95 GLN A N 1
ATOM 727 C CA . GLN A 1 95 ? -20.382 13.232 -13.141 1.00 84.88 95 GLN A CA 1
ATOM 728 C C . GLN A 1 95 ? -19.795 12.180 -14.095 1.00 84.88 95 GLN A C 1
ATOM 730 O O . GLN A 1 95 ? -18.802 12.455 -14.770 1.00 84.88 95 GLN A O 1
ATOM 735 N N . ILE A 1 96 ? -20.391 10.988 -14.176 1.00 78.81 96 ILE A N 1
ATOM 736 C CA . ILE A 1 96 ? -19.772 9.822 -14.814 1.00 78.81 96 ILE A CA 1
ATOM 737 C C . ILE A 1 96 ? -19.522 10.020 -16.315 1.00 78.81 96 ILE A C 1
ATOM 739 O O . ILE A 1 96 ? -18.479 9.611 -16.826 1.00 78.81 96 ILE A O 1
ATOM 743 N N . ASP A 1 97 ? -20.428 10.736 -16.988 1.00 72.75 97 ASP A N 1
ATOM 744 C CA . ASP A 1 97 ? -20.363 11.050 -18.422 1.00 72.75 97 ASP A CA 1
ATOM 745 C C . ASP A 1 97 ? -19.328 12.139 -18.754 1.00 72.75 97 ASP A C 1
ATOM 747 O O . ASP A 1 97 ? -19.007 12.366 -19.919 1.00 72.75 97 ASP A O 1
ATOM 751 N N . SER A 1 98 ? -18.794 12.828 -17.739 1.00 76.62 98 SER A N 1
ATOM 752 C CA . SER A 1 98 ? -17.792 13.889 -17.920 1.00 76.62 98 SER A CA 1
ATOM 753 C C . SER A 1 98 ? -16.363 13.348 -18.020 1.00 76.62 98 SER A C 1
ATOM 755 O O . SER A 1 98 ? -15.461 14.079 -18.430 1.00 76.62 98 SER A O 1
ATOM 757 N N . PHE A 1 99 ? -16.142 12.080 -17.656 1.00 67.69 99 PHE A N 1
ATOM 758 C CA . PHE A 1 99 ? -14.828 11.442 -17.674 1.00 67.69 99 PHE A CA 1
ATOM 759 C C . PHE A 1 99 ? -14.714 10.423 -18.816 1.00 67.69 99 PHE A C 1
ATOM 761 O O . PHE A 1 99 ? -15.672 9.702 -19.106 1.00 67.69 99 PHE A O 1
ATOM 768 N N . PRO A 1 100 ? -13.539 10.313 -19.465 1.00 70.12 100 PRO A N 1
ATOM 769 C CA . PRO A 1 100 ? -13.321 9.287 -20.475 1.00 70.12 100 PRO A CA 1
ATOM 770 C C . PRO A 1 100 ? -13.479 7.884 -19.857 1.00 70.12 100 PRO A C 1
ATOM 772 O O . PRO A 1 100 ? -13.076 7.672 -18.709 1.00 70.12 100 PRO A O 1
ATOM 775 N N . PRO A 1 101 ? -14.045 6.908 -20.592 1.00 68.06 101 PRO A N 1
ATOM 776 C CA . PRO A 1 101 ? -14.251 5.559 -20.077 1.00 68.06 101 PRO A CA 1
ATOM 777 C C . PRO A 1 101 ? -12.907 4.911 -19.736 1.00 68.06 101 PRO A C 1
ATOM 779 O O . PRO A 1 101 ? -12.067 4.676 -20.607 1.00 68.06 101 PRO A O 1
ATOM 782 N N . LEU A 1 102 ? -12.701 4.623 -18.450 1.00 64.38 102 LEU A N 1
ATOM 783 C CA . LEU A 1 102 ? -11.473 4.013 -17.958 1.00 64.38 102 LEU A CA 1
ATOM 784 C C . LEU A 1 102 ? -11.583 2.490 -18.104 1.00 64.38 102 LEU A C 1
ATOM 786 O O . LEU A 1 102 ? -12.203 1.805 -17.290 1.00 64.38 102 LEU A O 1
ATOM 790 N N . CYS A 1 103 ? -11.016 1.958 -19.185 1.00 70.44 103 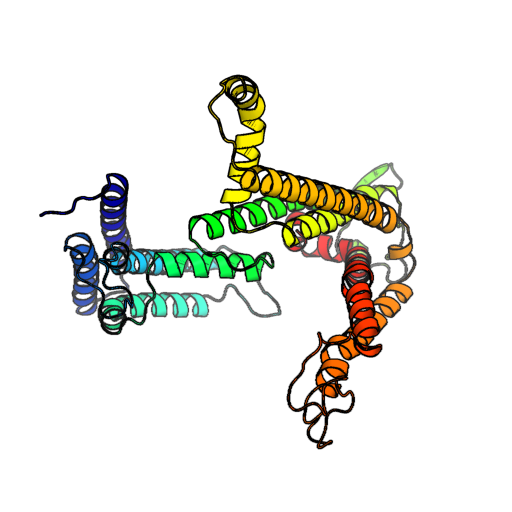CYS A N 1
ATOM 791 C CA . CYS A 1 103 ? -10.984 0.521 -19.441 1.00 70.44 103 CYS A CA 1
ATOM 792 C C . CYS A 1 103 ? -9.735 -0.104 -18.808 1.00 70.44 103 CYS A C 1
ATOM 794 O O . CYS A 1 103 ? -8.631 0.048 -19.328 1.00 70.44 103 CYS A O 1
ATOM 796 N N . ALA A 1 104 ? -9.907 -0.854 -17.719 1.00 62.41 104 ALA A N 1
ATOM 797 C CA . ALA A 1 104 ? -8.850 -1.687 -17.150 1.00 62.41 104 ALA A CA 1
ATOM 798 C C . ALA A 1 104 ? -9.075 -3.141 -17.581 1.00 62.41 104 ALA A C 1
ATOM 800 O O . ALA A 1 104 ? -10.135 -3.706 -17.327 1.00 62.41 104 ALA A O 1
ATOM 801 N N . TYR A 1 105 ? -8.098 -3.746 -18.267 1.00 61.75 105 TYR A N 1
ATOM 802 C CA . TYR A 1 105 ? -8.171 -5.138 -18.747 1.00 61.75 105 TYR A CA 1
ATOM 803 C C . TYR A 1 105 ? -9.438 -5.474 -19.565 1.00 61.75 105 TYR A C 1
ATOM 805 O O . TYR A 1 105 ? -9.956 -6.585 -19.507 1.00 61.75 105 TYR A O 1
ATOM 813 N N . GLY A 1 106 ? -9.957 -4.504 -20.326 1.00 68.25 106 GLY A N 1
ATOM 814 C CA . GLY A 1 106 ? -11.178 -4.664 -21.128 1.00 68.25 106 GLY A CA 1
ATOM 815 C C . GLY A 1 106 ? -12.490 -4.522 -20.344 1.00 68.25 106 GLY A C 1
ATOM 816 O O . GLY A 1 106 ? -13.556 -4.534 -20.956 1.00 68.25 106 GLY A O 1
ATOM 817 N N . PHE A 1 107 ? -12.437 -4.330 -19.022 1.00 69.56 107 PHE A N 1
ATOM 818 C CA . PHE A 1 107 ? -13.595 -3.965 -18.213 1.00 69.56 107 PHE A CA 1
ATOM 819 C C . PHE A 1 107 ? -13.711 -2.441 -18.132 1.00 69.56 107 PHE A C 1
ATOM 821 O O . PHE A 1 107 ? -12.770 -1.759 -17.720 1.00 69.56 107 PHE A O 1
ATOM 828 N N . ASN A 1 108 ? -14.867 -1.900 -18.518 1.00 74.69 108 ASN A N 1
ATOM 829 C CA . ASN A 1 108 ? -15.154 -0.483 -18.329 1.00 74.69 108 ASN A CA 1
ATOM 830 C C . ASN A 1 108 ? -15.425 -0.237 -16.840 1.00 74.69 108 ASN A C 1
ATOM 832 O O . ASN A 1 108 ? -16.514 -0.536 -16.347 1.00 74.69 108 ASN A O 1
ATOM 836 N N . LEU A 1 109 ? -14.428 0.295 -16.130 1.00 70.56 109 LEU A N 1
ATOM 837 C CA . LEU A 1 109 ? -14.567 0.658 -14.720 1.00 70.56 109 LEU A CA 1
ATOM 838 C C . LEU A 1 109 ? -15.591 1.777 -14.530 1.00 70.56 109 LEU A C 1
ATOM 840 O O . LEU A 1 109 ? -16.179 1.875 -13.462 1.00 70.56 109 LEU A O 1
ATOM 844 N N . ASN A 1 110 ? -15.856 2.568 -15.572 1.00 78.38 110 ASN A N 1
ATOM 845 C CA . ASN A 1 110 ? -16.811 3.667 -15.558 1.00 78.38 110 ASN A CA 1
ATOM 846 C C . ASN A 1 110 ? -18.238 3.225 -15.939 1.00 78.38 110 ASN A C 1
ATOM 848 O O . ASN A 1 110 ? -18.960 3.942 -16.627 1.00 78.38 110 ASN A O 1
ATOM 852 N N . ASN A 1 111 ? -18.639 2.004 -15.567 1.00 83.31 111 ASN A N 1
ATOM 853 C CA . ASN A 1 111 ? -19.967 1.491 -15.897 1.00 83.31 111 ASN A CA 1
ATOM 854 C C . ASN A 1 111 ? -21.025 2.026 -14.903 1.00 83.31 111 ASN A C 1
ATOM 856 O O . ASN A 1 111 ? -21.025 1.598 -13.742 1.00 83.31 111 ASN A O 1
ATOM 860 N N . PRO A 1 112 ? -21.972 2.886 -15.335 1.00 85.69 112 PRO A N 1
ATOM 861 C CA . PRO A 1 112 ? -22.966 3.492 -14.444 1.00 85.69 112 PRO A CA 1
ATOM 862 C C . PRO A 1 112 ? -23.863 2.460 -13.755 1.00 85.69 112 PRO A C 1
ATOM 864 O O . PRO A 1 112 ? -24.306 2.677 -12.627 1.00 85.69 112 PRO A O 1
ATOM 867 N N . SER A 1 113 ? -24.099 1.301 -14.377 1.00 87.56 113 SER A N 1
ATOM 868 C CA . SER A 1 113 ? -24.914 0.241 -13.778 1.00 87.56 113 SER A CA 1
ATOM 869 C C . SER A 1 113 ? -24.275 -0.345 -12.519 1.00 87.56 113 SER A C 1
ATOM 871 O O . SER A 1 113 ? -24.982 -0.636 -11.556 1.00 87.56 113 SER A O 1
ATOM 873 N N . VAL A 1 114 ? -22.944 -0.484 -12.496 1.00 87.44 114 VAL A N 1
ATOM 874 C CA . VAL A 1 114 ? -22.217 -1.015 -11.332 1.00 87.44 114 VAL A CA 1
ATOM 875 C C . VAL A 1 114 ? -22.277 -0.018 -10.181 1.00 87.44 114 VAL A C 1
ATOM 877 O O . VAL A 1 114 ? -22.622 -0.391 -9.063 1.00 87.44 114 VAL A O 1
ATOM 880 N N . PHE A 1 115 ? -22.018 1.261 -10.456 1.00 89.12 115 PHE A N 1
ATOM 881 C CA . PHE A 1 115 ? -22.098 2.309 -9.440 1.00 89.12 115 PHE A CA 1
ATOM 882 C C . PHE A 1 115 ? -23.518 2.474 -8.883 1.00 89.12 115 PHE A C 1
ATOM 884 O O . PHE A 1 115 ? -23.672 2.600 -7.669 1.00 89.12 115 PHE A O 1
ATOM 891 N N . SER A 1 116 ? -24.558 2.405 -9.727 1.00 90.75 116 SER A N 1
ATOM 892 C CA . SER A 1 116 ? -25.951 2.429 -9.255 1.00 90.75 116 SER A CA 1
ATOM 893 C C . SER A 1 116 ? -26.251 1.228 -8.363 1.00 90.75 116 SER A C 1
ATOM 895 O O . SER A 1 116 ? -26.791 1.406 -7.278 1.00 90.75 116 SER A O 1
ATOM 897 N N . PHE A 1 117 ? -25.844 0.020 -8.769 1.00 93.00 117 PHE A N 1
ATOM 898 C CA . PHE A 1 117 ? -26.040 -1.190 -7.967 1.00 93.00 117 PHE A CA 1
ATOM 899 C C . PHE A 1 117 ? -25.374 -1.082 -6.588 1.00 93.00 117 PHE A C 1
ATOM 901 O O . PHE A 1 117 ? -25.996 -1.398 -5.573 1.00 93.00 117 PHE A O 1
ATOM 908 N N . VAL A 1 118 ? -24.131 -0.590 -6.532 1.00 92.38 118 VAL A N 1
ATOM 909 C CA . VAL A 1 118 ? -23.409 -0.392 -5.266 1.00 92.38 118 VAL A CA 1
ATOM 910 C C . VAL A 1 118 ? -24.088 0.680 -4.410 1.00 92.38 118 VAL A C 1
ATOM 912 O O . VAL A 1 118 ? -24.317 0.440 -3.226 1.00 92.38 118 VAL A O 1
ATOM 915 N N . ARG A 1 119 ? -24.463 1.833 -4.984 1.00 93.38 119 ARG A N 1
ATOM 916 C CA . ARG A 1 119 ? -25.183 2.903 -4.269 1.00 93.38 119 ARG A CA 1
ATOM 917 C C . ARG A 1 119 ? -26.480 2.388 -3.653 1.00 93.38 119 ARG A C 1
ATOM 919 O O . ARG A 1 119 ? -26.711 2.579 -2.461 1.00 93.38 119 ARG A O 1
ATOM 926 N N . ASP A 1 120 ? -27.308 1.730 -4.459 1.00 93.69 120 ASP A N 1
ATOM 927 C CA . ASP A 1 120 ? -28.621 1.245 -4.040 1.00 93.69 120 ASP A CA 1
ATOM 928 C C . ASP A 1 120 ? -28.465 0.169 -2.955 1.00 93.69 120 ASP A C 1
ATOM 930 O O . ASP A 1 120 ? -29.178 0.189 -1.951 1.00 93.69 120 ASP A O 1
ATOM 934 N N . GLY A 1 121 ? -27.455 -0.700 -3.087 1.00 94.94 121 GLY A N 1
ATOM 935 C CA . GLY A 1 121 ? -27.061 -1.654 -2.052 1.00 94.94 121 GLY A CA 1
ATOM 936 C C . GLY A 1 121 ? -26.664 -0.985 -0.731 1.00 94.94 121 GLY A C 1
ATOM 937 O O . GLY A 1 121 ? -27.116 -1.423 0.326 1.00 94.94 121 GLY A O 1
ATOM 938 N N . LEU A 1 122 ? -25.879 0.099 -0.764 1.00 94.69 122 LEU A N 1
ATOM 939 C CA . LEU A 1 122 ? -25.486 0.853 0.436 1.00 94.69 122 LEU A CA 1
ATOM 940 C C . LEU A 1 122 ? -26.680 1.558 1.096 1.00 94.69 122 LEU A C 1
ATOM 942 O O . LEU A 1 122 ? -26.792 1.557 2.321 1.00 94.69 122 LEU A O 1
ATOM 946 N N . PHE A 1 123 ? -27.595 2.133 0.316 1.00 94.50 123 PHE A N 1
ATOM 947 C CA . PHE A 1 123 ? -28.799 2.769 0.860 1.00 94.50 123 PHE A CA 1
ATOM 948 C C . PHE A 1 123 ? -29.748 1.751 1.493 1.00 94.50 123 PHE A C 1
ATOM 950 O O . PHE A 1 123 ? -30.264 1.971 2.590 1.00 94.50 123 PHE A O 1
ATOM 957 N N . ILE A 1 124 ? -29.915 0.588 0.864 1.00 95.06 124 ILE A N 1
ATOM 958 C CA . ILE A 1 124 ? -30.656 -0.527 1.459 1.00 95.06 124 ILE A CA 1
ATOM 959 C C . ILE A 1 124 ? -29.960 -1.001 2.744 1.00 95.06 124 ILE A C 1
ATOM 961 O O . ILE A 1 124 ? -30.626 -1.195 3.760 1.00 95.06 124 ILE A O 1
ATOM 965 N N . LEU A 1 125 ? -28.629 -1.120 2.744 1.00 94.94 125 LEU A N 1
ATOM 966 C CA . LEU A 1 125 ? -27.845 -1.530 3.911 1.00 94.94 125 LEU A CA 1
ATOM 967 C C . LEU A 1 125 ? -28.086 -0.618 5.129 1.00 94.94 125 LEU A C 1
ATOM 969 O O . LEU A 1 125 ? -28.242 -1.130 6.238 1.00 94.94 125 LEU A O 1
ATOM 973 N N . ILE A 1 126 ? -28.195 0.704 4.933 1.00 94.38 126 ILE A N 1
ATOM 974 C CA . ILE A 1 126 ? -28.504 1.664 6.013 1.00 94.38 126 ILE A CA 1
ATOM 975 C C . ILE A 1 126 ? -29.844 1.334 6.687 1.00 94.38 126 ILE A C 1
ATOM 977 O O . ILE A 1 126 ? -29.949 1.391 7.913 1.00 94.38 126 ILE A O 1
ATOM 981 N N . LEU A 1 127 ? -30.866 0.937 5.924 1.00 94.19 127 LEU A N 1
ATOM 982 C CA . LEU A 1 127 ? -32.180 0.580 6.476 1.00 94.19 127 LEU A CA 1
ATOM 983 C C . LEU A 1 127 ? -32.129 -0.677 7.362 1.00 94.19 127 LEU A C 1
ATOM 985 O O . LEU A 1 127 ? -32.948 -0.822 8.274 1.00 94.19 127 LEU A O 1
ATOM 989 N N . PHE A 1 128 ? -31.152 -1.559 7.128 1.00 93.56 128 PHE A N 1
ATOM 990 C CA . PHE A 1 128 ? -30.918 -2.774 7.911 1.00 93.56 128 PHE A CA 1
ATOM 991 C C . PHE A 1 128 ? -30.047 -2.554 9.155 1.00 93.56 128 PHE A C 1
ATOM 993 O O . PHE A 1 128 ? -29.913 -3.471 9.967 1.00 93.56 128 PHE A O 1
ATOM 1000 N N . PHE A 1 129 ? -29.497 -1.356 9.375 1.00 91.06 129 PHE A N 1
ATOM 1001 C CA . PHE A 1 129 ? -28.628 -1.077 10.524 1.00 91.06 129 PHE A CA 1
ATOM 1002 C C . PHE A 1 129 ? -29.219 -1.453 11.886 1.00 91.06 129 PHE A C 1
ATOM 1004 O O . PHE A 1 129 ? -28.503 -2.097 12.656 1.00 91.06 129 PHE A O 1
ATOM 1011 N N . PRO A 1 130 ? -30.497 -1.166 12.209 1.00 88.12 130 PRO A N 1
ATOM 1012 C CA . PRO A 1 130 ? -31.077 -1.599 13.478 1.00 88.12 130 PRO A CA 1
ATOM 1013 C C . PRO A 1 130 ? -30.971 -3.114 13.707 1.00 88.12 130 PRO A C 1
ATOM 1015 O O . PRO A 1 130 ? -30.733 -3.541 14.834 1.00 88.12 130 PRO A O 1
ATOM 1018 N N . LEU A 1 131 ? -31.092 -3.915 12.643 1.00 88.62 131 LEU A N 1
ATOM 1019 C CA . LEU A 1 131 ? -30.989 -5.374 12.691 1.00 88.62 131 LEU A CA 1
ATOM 1020 C C . LEU A 1 131 ? -29.529 -5.838 12.771 1.00 88.62 131 LEU A C 1
ATOM 1022 O O . LEU A 1 131 ? -29.202 -6.682 13.603 1.00 88.62 131 LEU A O 1
ATOM 1026 N N . LEU A 1 132 ? -28.631 -5.242 11.980 1.00 89.00 132 LEU A N 1
ATOM 1027 C CA . LEU A 1 132 ? -27.200 -5.576 12.006 1.00 89.00 132 LEU A CA 1
ATOM 1028 C C . LEU A 1 132 ? -26.564 -5.308 13.375 1.00 89.00 132 LEU A C 1
ATOM 1030 O O . LEU A 1 132 ? -25.786 -6.127 13.866 1.00 89.00 132 LEU A O 1
ATOM 1034 N N . PHE A 1 133 ? -26.931 -4.197 14.022 1.00 84.69 133 PHE A N 1
ATOM 1035 C CA . PHE A 1 133 ? -26.482 -3.895 15.382 1.00 84.69 133 PHE A CA 1
ATOM 1036 C C . PHE A 1 133 ? -27.157 -4.762 16.443 1.00 84.69 133 PHE A C 1
ATOM 1038 O O . PHE A 1 133 ? -26.543 -5.014 17.475 1.00 84.69 133 PHE A O 1
ATOM 1045 N N . ALA A 1 134 ? -28.393 -5.219 16.221 1.00 83.69 134 ALA A N 1
ATOM 1046 C CA . ALA A 1 134 ? -29.055 -6.146 17.137 1.00 83.69 134 ALA A CA 1
ATOM 1047 C C . ALA A 1 134 ? -28.384 -7.530 17.137 1.00 83.69 134 ALA A C 1
ATOM 1049 O O . ALA A 1 134 ? -28.286 -8.156 18.188 1.00 83.69 134 ALA A O 1
ATOM 1050 N N . TRP A 1 135 ? -27.884 -7.982 15.982 1.00 84.50 135 TRP A N 1
ATOM 1051 C CA . TRP A 1 135 ? -27.143 -9.241 15.851 1.00 84.50 135 TRP A CA 1
ATOM 1052 C C . TRP A 1 135 ? -25.642 -9.135 16.141 1.00 84.50 135 TRP A C 1
ATOM 1054 O O . TRP A 1 135 ? -24.963 -10.156 16.134 1.00 84.50 135 TRP A O 1
ATOM 1064 N N . GLY A 1 136 ? -25.110 -7.933 16.386 1.00 81.75 136 GLY A N 1
ATOM 1065 C CA . GLY A 1 136 ? -23.678 -7.746 16.639 1.00 81.75 136 GLY A CA 1
ATOM 1066 C C . GLY A 1 136 ? -22.788 -8.109 15.442 1.00 81.75 136 GLY A C 1
ATOM 1067 O O . GLY A 1 136 ? -21.649 -8.520 15.632 1.00 81.75 136 GLY A O 1
ATOM 1068 N N . LEU A 1 137 ? -23.300 -7.977 14.211 1.00 84.56 137 LEU A N 1
ATOM 1069 C CA . LEU A 1 137 ? -22.578 -8.340 12.979 1.00 84.56 137 LEU A CA 1
ATOM 1070 C C . LEU A 1 137 ? -21.462 -7.351 12.612 1.00 84.56 137 LEU A C 1
ATOM 1072 O O . LEU A 1 137 ? -20.546 -7.707 11.874 1.00 84.56 137 LEU A O 1
ATOM 1076 N N . LEU A 1 138 ? -21.551 -6.105 13.085 1.00 85.06 138 LEU A N 1
ATOM 1077 C CA . LEU A 1 138 ? -20.576 -5.057 12.787 1.00 85.06 138 LEU A CA 1
ATOM 1078 C C . LEU A 1 138 ? -19.538 -4.947 13.914 1.00 85.06 138 LEU A C 1
ATOM 1080 O O . LEU A 1 138 ? -19.928 -4.868 15.082 1.00 85.06 138 LEU A O 1
ATOM 1084 N N . PRO A 1 139 ? -18.232 -4.888 13.589 1.00 85.12 139 PRO A N 1
ATOM 1085 C CA . PRO A 1 139 ? -17.189 -4.710 14.593 1.00 85.12 139 PRO A CA 1
ATOM 1086 C C . PRO A 1 139 ? -17.265 -3.322 15.245 1.00 85.12 139 PRO A C 1
ATOM 1088 O O . PRO A 1 139 ? -17.938 -2.409 14.762 1.00 85.12 139 PRO A O 1
ATOM 1091 N N . GLN A 1 140 ? -16.542 -3.123 16.346 1.00 84.56 140 GLN A N 1
ATOM 1092 C CA . GLN A 1 140 ? -16.389 -1.796 16.952 1.00 84.56 140 GLN A CA 1
ATOM 1093 C C . GLN A 1 140 ? -15.674 -0.832 15.988 1.00 84.56 140 GLN A C 1
ATOM 1095 O O . GLN A 1 140 ? -14.867 -1.264 15.166 1.00 84.56 140 GLN A O 1
ATOM 1100 N N . ALA A 1 141 ? -15.961 0.472 16.093 1.00 84.44 141 ALA A N 1
ATOM 1101 C CA . ALA A 1 141 ? -15.432 1.482 15.169 1.00 84.44 141 ALA A CA 1
ATOM 1102 C C . ALA A 1 141 ? -13.893 1.520 15.155 1.00 84.44 141 ALA A C 1
ATOM 1104 O O . ALA A 1 141 ? -13.296 1.503 14.085 1.00 84.44 141 ALA A O 1
ATOM 1105 N N . ASP A 1 142 ? -13.252 1.483 16.323 1.00 84.50 142 ASP A N 1
ATOM 1106 C CA . ASP A 1 142 ? -11.787 1.475 16.423 1.00 84.50 142 ASP A CA 1
ATOM 1107 C C . ASP A 1 142 ? -11.180 0.239 15.759 1.00 84.50 142 ASP A C 1
ATOM 1109 O O . ASP A 1 142 ? -10.240 0.347 14.977 1.00 84.50 142 ASP A O 1
ATOM 1113 N N . THR A 1 143 ? -11.759 -0.936 16.016 1.00 86.31 143 THR A N 1
ATOM 1114 C CA . THR A 1 143 ? -11.337 -2.195 15.397 1.00 86.31 143 THR A CA 1
ATOM 1115 C C . THR A 1 143 ? -11.486 -2.132 13.881 1.00 86.31 143 THR A C 1
ATOM 1117 O O . THR A 1 143 ? -10.554 -2.480 13.166 1.00 86.31 143 THR A O 1
ATOM 1120 N N . PHE A 1 144 ? -12.618 -1.632 13.382 1.00 89.44 144 PHE A N 1
ATOM 1121 C CA . PHE A 1 144 ? -12.833 -1.437 11.950 1.00 89.44 144 PHE A CA 1
ATOM 1122 C C . PHE A 1 144 ? -11.787 -0.505 11.329 1.00 89.44 144 PHE A C 1
ATOM 1124 O O . PHE A 1 144 ? -11.239 -0.839 10.285 1.00 89.44 144 PHE A O 1
ATOM 1131 N N . ILE A 1 145 ? -11.483 0.634 11.964 1.00 89.38 145 ILE A N 1
ATOM 1132 C CA . ILE A 1 145 ? -10.492 1.593 11.452 1.00 89.38 145 ILE A CA 1
ATOM 1133 C C . ILE A 1 145 ? -9.089 0.978 11.439 1.00 89.38 145 ILE A C 1
ATOM 1135 O O . ILE A 1 145 ? -8.366 1.170 10.464 1.00 89.38 145 ILE A O 1
ATOM 1139 N N . ILE A 1 146 ? -8.718 0.218 12.477 1.00 89.75 146 ILE A N 1
ATOM 1140 C CA . ILE A 1 146 ? -7.439 -0.506 12.522 1.00 89.75 146 ILE A CA 1
ATOM 1141 C C . ILE A 1 146 ? -7.359 -1.486 11.354 1.00 89.75 146 ILE A C 1
ATOM 1143 O O . ILE A 1 146 ? -6.452 -1.364 10.538 1.00 89.75 146 ILE A O 1
ATOM 1147 N N . TYR A 1 147 ? -8.339 -2.385 11.218 1.00 89.88 147 TYR A N 1
ATOM 1148 C CA . TYR A 1 147 ? -8.346 -3.358 10.126 1.00 89.88 147 TYR A CA 1
ATOM 1149 C C . TYR A 1 147 ? -8.378 -2.679 8.755 1.00 89.88 147 TYR A C 1
ATOM 1151 O O . TYR A 1 147 ? -7.698 -3.129 7.845 1.00 89.88 147 TYR A O 1
ATOM 1159 N N . LEU A 1 148 ? -9.121 -1.584 8.581 1.00 90.88 148 LEU A N 1
ATOM 1160 C CA . LEU A 1 148 ? -9.145 -0.853 7.315 1.00 90.88 148 LEU A CA 1
ATOM 1161 C C . LEU A 1 148 ? -7.766 -0.273 6.979 1.00 90.88 148 LEU A C 1
ATOM 1163 O O . LEU A 1 148 ? -7.286 -0.456 5.864 1.00 90.88 148 LEU A O 1
ATOM 1167 N N . ALA A 1 149 ? -7.124 0.401 7.935 1.00 90.56 149 ALA A N 1
ATOM 1168 C CA . ALA A 1 149 ? -5.790 0.963 7.751 1.00 90.56 149 ALA A CA 1
ATOM 1169 C C . ALA A 1 149 ? -4.748 -0.132 7.475 1.00 90.56 149 ALA A C 1
ATOM 1171 O O . ALA A 1 149 ? -3.916 0.031 6.588 1.00 90.56 149 ALA A O 1
ATOM 1172 N N . GLU A 1 150 ? -4.834 -1.265 8.171 1.00 90.06 150 GLU A N 1
ATOM 1173 C CA . GLU A 1 150 ? -3.984 -2.431 7.932 1.00 90.06 150 GLU A CA 1
ATOM 1174 C C . GLU A 1 150 ? -4.204 -3.052 6.557 1.00 90.06 150 GLU A C 1
ATOM 1176 O O . GLU A 1 150 ? -3.236 -3.387 5.887 1.00 90.06 150 GLU A O 1
ATOM 1181 N N . GLN A 1 151 ? -5.453 -3.210 6.111 1.00 91.94 151 GLN A N 1
ATOM 1182 C CA . GLN A 1 151 ? -5.738 -3.770 4.790 1.00 91.94 151 GLN A CA 1
ATOM 1183 C C . GLN A 1 151 ? -5.220 -2.855 3.683 1.00 91.94 151 GLN A C 1
ATOM 1185 O O . GLN A 1 151 ? -4.669 -3.341 2.698 1.00 91.94 151 GLN A O 1
ATOM 1190 N N . ILE A 1 152 ? -5.339 -1.537 3.859 1.00 90.75 152 ILE A N 1
ATOM 1191 C CA . ILE A 1 152 ? -4.738 -0.561 2.947 1.00 90.75 152 ILE A CA 1
ATOM 1192 C C . ILE A 1 152 ? -3.209 -0.707 2.959 1.00 90.75 152 ILE A C 1
ATOM 1194 O O . ILE A 1 152 ? -2.611 -0.823 1.892 1.00 90.75 152 ILE A O 1
ATOM 1198 N N . ASP A 1 153 ? -2.573 -0.761 4.133 1.00 89.94 153 ASP A N 1
ATOM 1199 C CA . ASP A 1 153 ? -1.112 -0.866 4.235 1.00 89.94 153 ASP A CA 1
ATOM 1200 C C . ASP A 1 153 ? -0.577 -2.195 3.674 1.00 89.94 153 ASP A C 1
ATOM 1202 O O . ASP A 1 153 ? 0.395 -2.208 2.922 1.00 89.94 153 ASP A O 1
ATOM 1206 N N . MET A 1 154 ? -1.247 -3.316 3.943 1.00 88.69 154 MET A N 1
ATOM 1207 C CA . MET A 1 154 ? -0.865 -4.637 3.435 1.00 88.69 154 MET A CA 1
ATOM 1208 C C . MET A 1 154 ? -1.076 -4.776 1.925 1.00 88.69 154 MET A C 1
ATOM 1210 O O . MET A 1 154 ? -0.193 -5.284 1.238 1.00 88.69 154 MET A O 1
ATOM 1214 N N . HIS A 1 155 ? -2.223 -4.349 1.387 1.00 88.50 155 HIS A N 1
ATOM 1215 C CA . HIS A 1 155 ? -2.527 -4.555 -0.032 1.00 88.50 155 HIS A CA 1
ATOM 1216 C C . HIS A 1 155 ? -1.879 -3.527 -0.955 1.00 88.50 155 HIS A C 1
ATOM 1218 O O . HIS A 1 155 ? -1.526 -3.885 -2.077 1.00 88.50 155 HIS A O 1
ATOM 1224 N N . ILE A 1 156 ? -1.741 -2.273 -0.516 1.00 87.56 156 ILE A N 1
ATOM 1225 C CA . ILE A 1 156 ? -1.139 -1.217 -1.338 1.00 87.56 156 ILE A CA 1
ATOM 1226 C C . ILE A 1 156 ? 0.378 -1.195 -1.152 1.00 87.56 156 ILE A C 1
ATOM 1228 O O . ILE A 1 156 ? 1.105 -1.152 -2.138 1.00 87.56 156 ILE A O 1
ATOM 1232 N N . PHE A 1 157 ? 0.861 -1.254 0.092 1.00 86.62 157 PHE A N 1
ATOM 1233 C CA . PHE A 1 157 ? 2.279 -1.039 0.405 1.00 86.62 157 PHE A CA 1
ATOM 1234 C C . PHE A 1 157 ? 3.024 -2.311 0.843 1.00 86.62 157 PHE A C 1
ATOM 1236 O O . PHE A 1 157 ? 4.241 -2.275 1.016 1.00 86.62 157 PHE A O 1
ATOM 1243 N N . GLY A 1 158 ? 2.332 -3.443 1.031 1.00 82.38 158 GLY A N 1
ATOM 1244 C CA . GLY A 1 158 ? 2.952 -4.674 1.537 1.00 82.38 158 GLY A CA 1
ATOM 1245 C C . GLY A 1 158 ? 3.374 -4.587 3.009 1.00 82.38 158 GLY A C 1
ATOM 1246 O O . GLY A 1 158 ? 4.324 -5.259 3.414 1.00 82.38 158 GLY A O 1
ATOM 1247 N N . GLY A 1 159 ? 2.713 -3.729 3.792 1.00 79.88 159 GLY A N 1
ATOM 1248 C CA . GLY A 1 159 ? 2.972 -3.520 5.214 1.00 79.88 159 GLY A CA 1
ATOM 1249 C C . GLY A 1 159 ? 2.670 -4.736 6.098 1.00 79.88 159 GLY A C 1
ATOM 1250 O O . GLY A 1 159 ? 2.277 -5.806 5.635 1.00 79.88 159 GLY A O 1
ATOM 1251 N N . THR A 1 160 ? 2.874 -4.580 7.405 1.00 79.25 160 THR A N 1
ATOM 1252 C CA . THR A 1 160 ? 2.625 -5.627 8.411 1.00 79.25 160 THR A CA 1
ATOM 1253 C C . THR A 1 160 ? 1.494 -5.218 9.352 1.00 79.25 160 THR A C 1
ATOM 1255 O O . THR A 1 160 ? 1.164 -4.040 9.465 1.00 79.25 160 THR A O 1
ATOM 1258 N N . ALA A 1 161 ? 0.903 -6.191 10.052 1.00 78.19 161 ALA A N 1
ATOM 1259 C CA . ALA A 1 161 ? -0.174 -5.931 11.006 1.00 78.19 161 ALA A CA 1
ATOM 1260 C C . ALA A 1 161 ? 0.249 -4.954 12.124 1.00 78.19 161 ALA A C 1
ATOM 1262 O O . ALA A 1 161 ? 1.403 -4.944 12.569 1.00 78.19 161 ALA A O 1
ATOM 1263 N N . ALA A 1 162 ? -0.702 -4.156 12.602 1.00 79.38 162 ALA A N 1
ATOM 1264 C CA . ALA A 1 162 ? -0.542 -3.179 13.665 1.00 79.38 162 ALA A CA 1
ATOM 1265 C C . ALA A 1 162 ? -1.330 -3.607 14.914 1.00 79.38 162 ALA A C 1
ATOM 1267 O O . ALA A 1 162 ? -2.399 -4.196 14.867 1.00 79.38 162 ALA A O 1
ATOM 1268 N N . THR A 1 163 ? -0.823 -3.292 16.102 1.00 78.62 163 THR A N 1
ATOM 1269 C CA . THR A 1 163 ? -1.476 -3.720 17.354 1.00 78.62 163 THR A CA 1
ATOM 1270 C C . THR A 1 163 ? -2.366 -2.642 17.972 1.00 78.62 163 THR A C 1
ATOM 1272 O O . THR A 1 163 ? -2.864 -2.818 19.081 1.00 78.62 163 THR A O 1
ATOM 1275 N N . GLY A 1 164 ? -2.563 -1.507 17.293 1.00 84.88 164 GLY A N 1
ATOM 1276 C CA . GLY A 1 164 ? -3.354 -0.394 17.814 1.00 84.88 164 GLY A CA 1
ATOM 1277 C C . GLY A 1 164 ? -3.584 0.730 16.807 1.00 84.88 164 GLY A C 1
ATOM 1278 O O . GLY A 1 164 ? -2.894 0.828 15.795 1.00 84.88 164 GLY A O 1
ATOM 1279 N N . LEU A 1 165 ? -4.544 1.606 17.122 1.00 86.38 165 LEU A N 1
ATOM 1280 C CA . LEU A 1 165 ? -5.015 2.679 16.238 1.00 86.38 165 LEU A CA 1
ATOM 1281 C C . LEU A 1 165 ? -3.897 3.647 15.828 1.00 86.38 165 LEU A C 1
ATOM 1283 O O . LEU A 1 165 ? -3.705 3.917 14.646 1.00 86.38 165 LEU A O 1
ATOM 1287 N N . VAL A 1 166 ? -3.125 4.142 16.799 1.00 88.19 166 VAL A N 1
ATOM 1288 C CA . VAL A 1 166 ? -2.027 5.087 16.537 1.00 88.19 166 VAL A CA 1
ATOM 1289 C C . VAL A 1 166 ? -0.912 4.419 15.728 1.00 88.19 166 VAL A C 1
ATOM 1291 O O . VAL A 1 166 ? -0.380 5.030 14.805 1.00 88.19 166 VAL A O 1
ATOM 1294 N N . CYS A 1 167 ? -0.596 3.153 16.018 1.00 87.38 167 CYS A N 1
ATOM 1295 C CA . CYS A 1 167 ? 0.390 2.382 15.260 1.00 87.38 167 CYS A CA 1
ATOM 1296 C C . CYS A 1 167 ? -0.053 2.150 13.809 1.00 87.38 167 CYS A C 1
ATOM 1298 O O . CYS A 1 167 ? 0.765 2.296 12.908 1.00 87.38 167 CYS A O 1
ATOM 1300 N N . ALA A 1 168 ? -1.334 1.850 13.572 1.00 89.06 168 ALA A N 1
ATOM 1301 C CA . ALA A 1 168 ? -1.874 1.661 12.226 1.00 89.06 168 ALA A CA 1
ATOM 1302 C C . ALA A 1 168 ? -1.771 2.946 11.385 1.00 89.06 168 ALA A C 1
ATOM 1304 O O . ALA A 1 168 ? -1.272 2.913 10.262 1.00 89.06 168 ALA A O 1
ATOM 1305 N N . PHE A 1 169 ? -2.147 4.103 11.947 1.00 90.06 169 PHE A N 1
ATOM 1306 C CA . PHE A 1 169 ? -1.988 5.389 11.256 1.00 90.06 169 PHE A CA 1
ATOM 1307 C C . PHE A 1 169 ? -0.524 5.786 11.056 1.00 90.06 169 PHE A C 1
ATOM 1309 O O . PHE A 1 169 ? -0.179 6.350 10.019 1.00 90.06 169 PHE A O 1
ATOM 1316 N N . TYR A 1 170 ? 0.342 5.492 12.027 1.00 89.94 170 TYR A N 1
ATOM 1317 C CA . TYR A 1 170 ? 1.776 5.725 11.895 1.00 89.94 170 TYR A CA 1
ATOM 1318 C C . TYR A 1 170 ? 2.388 4.875 10.772 1.00 89.94 170 TYR A C 1
ATOM 1320 O O . TYR A 1 170 ? 3.123 5.408 9.940 1.00 89.94 170 TYR A O 1
ATOM 1328 N N . ALA A 1 171 ? 2.062 3.578 10.722 1.00 88.94 171 ALA A N 1
ATOM 1329 C CA . ALA A 1 171 ? 2.532 2.658 9.690 1.00 88.94 171 ALA A CA 1
ATOM 1330 C C . ALA A 1 171 ? 2.085 3.115 8.296 1.00 88.94 171 ALA A C 1
ATOM 1332 O O . ALA A 1 171 ? 2.936 3.321 7.430 1.00 88.94 171 ALA A O 1
ATOM 1333 N N . LEU A 1 172 ? 0.789 3.405 8.136 1.00 91.06 172 LEU A N 1
ATOM 1334 C CA . LEU A 1 172 ? 0.221 3.904 6.887 1.00 91.06 172 LEU A CA 1
ATOM 1335 C C . LEU A 1 172 ? 0.846 5.244 6.466 1.00 91.06 172 LEU A C 1
ATOM 1337 O O . LEU A 1 172 ? 1.240 5.417 5.316 1.00 91.06 172 LEU A O 1
ATOM 1341 N N . GLY A 1 173 ? 0.986 6.192 7.398 1.00 91.00 173 GLY A N 1
ATOM 1342 C CA . GLY A 1 173 ? 1.595 7.496 7.128 1.00 91.00 173 GLY A CA 1
ATOM 1343 C C . GLY A 1 173 ? 3.060 7.391 6.700 1.00 91.00 173 GLY A C 1
ATOM 1344 O O . GLY A 1 173 ? 3.494 8.104 5.797 1.00 91.00 173 GLY A O 1
ATOM 1345 N N . ARG A 1 174 ? 3.819 6.469 7.302 1.00 90.25 174 ARG A N 1
ATOM 1346 C CA . ARG A 1 174 ? 5.204 6.170 6.918 1.00 90.25 174 ARG A CA 1
ATOM 1347 C C . ARG A 1 174 ? 5.279 5.578 5.507 1.00 90.25 174 ARG A C 1
ATOM 1349 O O . ARG A 1 174 ? 6.136 6.012 4.741 1.00 90.25 174 ARG A O 1
ATOM 1356 N N . SER A 1 175 ? 4.402 4.632 5.163 1.00 91.94 175 SER A N 1
ATOM 1357 C CA . SER A 1 175 ? 4.344 4.034 3.821 1.00 91.94 175 SER A CA 1
ATOM 1358 C C . SER A 1 175 ? 3.979 5.084 2.762 1.00 91.94 175 SER A C 1
ATOM 1360 O O . SER A 1 175 ? 4.704 5.241 1.784 1.00 91.94 175 SER A O 1
ATOM 1362 N N . ILE A 1 176 ? 2.955 5.911 3.019 1.00 93.06 176 ILE A N 1
ATOM 1363 C CA . ILE A 1 176 ? 2.565 7.030 2.142 1.00 93.06 176 ILE A CA 1
ATOM 1364 C C . ILE A 1 176 ? 3.723 8.017 1.948 1.00 93.06 176 ILE A C 1
ATOM 1366 O O . ILE A 1 176 ? 3.987 8.442 0.826 1.00 93.06 176 ILE A O 1
ATOM 1370 N N . LEU A 1 177 ? 4.427 8.386 3.023 1.00 92.88 177 LEU A N 1
ATOM 1371 C CA . LEU A 1 177 ? 5.568 9.300 2.939 1.00 92.88 177 LEU A CA 1
ATOM 1372 C C . LEU A 1 177 ? 6.701 8.709 2.091 1.00 92.88 177 LEU A C 1
ATOM 1374 O O . LEU A 1 177 ? 7.285 9.418 1.273 1.00 92.88 177 LEU A O 1
ATOM 1378 N N . ALA A 1 178 ? 7.009 7.426 2.276 1.00 93.06 178 ALA A N 1
ATOM 1379 C CA . ALA A 1 178 ? 8.044 6.747 1.510 1.00 93.06 178 ALA A CA 1
ATOM 1380 C C . ALA A 1 178 ? 7.695 6.686 0.015 1.00 93.06 178 ALA A C 1
ATOM 1382 O O . ALA A 1 178 ? 8.519 7.081 -0.812 1.00 93.06 178 ALA A O 1
ATOM 1383 N N . THR A 1 179 ? 6.462 6.301 -0.322 1.00 93.06 179 THR A N 1
ATOM 1384 C CA . THR A 1 179 ? 5.965 6.309 -1.703 1.00 93.06 179 THR A CA 1
ATOM 1385 C C . THR A 1 179 ? 5.938 7.719 -2.285 1.00 93.06 179 THR A C 1
ATOM 1387 O O . THR A 1 179 ? 6.323 7.895 -3.431 1.00 93.06 179 THR A O 1
ATOM 1390 N N . ALA A 1 180 ? 5.585 8.757 -1.520 1.00 94.12 180 ALA A N 1
ATOM 1391 C CA . ALA A 1 180 ? 5.625 10.140 -2.006 1.00 94.12 180 ALA A CA 1
ATOM 1392 C C . ALA A 1 180 ? 7.055 10.605 -2.347 1.00 94.12 180 ALA A C 1
ATOM 1394 O O . ALA A 1 180 ? 7.270 11.263 -3.365 1.00 94.12 180 ALA A O 1
ATOM 1395 N N . VAL A 1 181 ? 8.048 10.245 -1.524 1.00 94.12 181 VAL A N 1
ATOM 1396 C CA . VAL A 1 181 ? 9.465 10.544 -1.799 1.00 94.12 181 VAL A CA 1
ATOM 1397 C C . VAL A 1 181 ? 9.948 9.796 -3.042 1.00 94.12 181 VAL A C 1
ATOM 1399 O O . VAL A 1 181 ? 10.596 10.397 -3.904 1.00 94.12 181 VAL A O 1
ATOM 1402 N N . LEU A 1 182 ? 9.616 8.508 -3.158 1.00 94.50 182 LEU A N 1
ATOM 1403 C CA . LEU A 1 182 ? 9.942 7.707 -4.337 1.00 94.50 182 LEU A CA 1
ATOM 1404 C C . LEU A 1 182 ? 9.232 8.230 -5.586 1.00 94.50 182 LEU A C 1
ATOM 1406 O O . LEU A 1 182 ? 9.874 8.337 -6.624 1.00 94.50 182 LEU A O 1
ATOM 1410 N N . TRP A 1 183 ? 7.981 8.670 -5.476 1.00 94.00 183 TRP A N 1
ATOM 1411 C CA . TRP A 1 183 ? 7.205 9.221 -6.583 1.00 94.00 183 TRP A CA 1
ATOM 1412 C C . TRP A 1 183 ? 7.856 10.471 -7.171 1.00 94.00 183 TRP A C 1
ATOM 1414 O O . TRP A 1 183 ? 7.973 10.589 -8.391 1.00 94.00 183 TRP A O 1
ATOM 1424 N N . CYS A 1 184 ? 8.369 11.366 -6.321 1.00 92.75 184 CYS A N 1
ATOM 1425 C CA . CYS A 1 184 ? 9.141 12.529 -6.760 1.00 92.75 184 CYS A CA 1
ATOM 1426 C C . CYS A 1 184 ? 10.421 12.129 -7.514 1.00 92.75 184 CYS A C 1
ATOM 1428 O O . CYS A 1 184 ? 10.721 12.690 -8.570 1.00 92.75 184 CYS A O 1
ATOM 1430 N N . LEU A 1 185 ? 11.173 11.149 -6.997 1.00 93.38 185 LEU A N 1
ATOM 1431 C CA . LEU A 1 185 ? 12.385 10.644 -7.653 1.00 93.38 185 LEU A CA 1
ATOM 1432 C C . LEU A 1 185 ? 12.067 9.918 -8.968 1.00 93.38 185 LEU A C 1
ATOM 1434 O O . LEU A 1 185 ? 12.772 10.101 -9.958 1.00 93.38 185 LEU A O 1
ATOM 1438 N N . GLY A 1 186 ? 10.994 9.132 -8.990 1.00 92.19 186 GLY A N 1
ATOM 1439 C CA . GLY A 1 186 ? 10.513 8.399 -10.153 1.00 92.19 186 GLY A CA 1
ATOM 1440 C C . GLY A 1 186 ? 10.031 9.342 -11.245 1.00 92.19 186 GLY A C 1
ATOM 1441 O O . GLY A 1 186 ? 10.383 9.162 -12.405 1.00 92.19 186 GLY A O 1
ATOM 1442 N N . PHE A 1 187 ? 9.299 10.399 -10.884 1.00 92.12 187 PHE A N 1
ATOM 1443 C CA . PHE A 1 187 ? 8.888 11.429 -11.834 1.00 92.12 187 PHE A CA 1
ATOM 1444 C C . PHE A 1 187 ? 10.106 12.081 -12.496 1.00 92.12 187 PHE A C 1
ATOM 1446 O O . PHE A 1 187 ? 10.168 12.146 -13.720 1.00 92.12 187 PHE A O 1
ATOM 1453 N N . ALA A 1 188 ? 11.118 12.472 -11.713 1.00 90.69 188 ALA A N 1
ATOM 1454 C CA . ALA A 1 188 ? 12.362 13.007 -12.264 1.00 90.69 188 ALA A CA 1
ATOM 1455 C C . ALA A 1 188 ? 13.086 11.989 -13.166 1.00 90.69 188 ALA A C 1
ATOM 1457 O O . ALA A 1 188 ? 13.603 12.356 -14.219 1.00 90.69 188 ALA A O 1
ATOM 1458 N N . ALA A 1 189 ? 13.110 10.709 -12.791 1.00 90.19 189 ALA A N 1
ATOM 1459 C CA . ALA A 1 189 ? 13.723 9.653 -13.589 1.00 90.19 189 ALA A CA 1
ATOM 1460 C C . ALA A 1 189 ? 13.042 9.458 -14.950 1.00 90.19 189 ALA A C 1
ATOM 1462 O O . ALA A 1 189 ? 13.722 9.476 -15.975 1.00 90.19 189 ALA A O 1
ATOM 1463 N N . PHE A 1 190 ? 11.716 9.304 -14.972 1.00 87.88 190 PHE A N 1
ATOM 1464 C CA . PHE A 1 190 ? 10.965 9.113 -16.213 1.00 87.88 190 PHE A CA 1
ATOM 1465 C C . PHE A 1 190 ? 10.948 10.377 -17.069 1.00 87.88 190 PHE A C 1
ATOM 1467 O O . PHE A 1 190 ? 11.092 10.278 -18.282 1.00 87.88 190 PHE A O 1
ATOM 1474 N N . TYR A 1 191 ? 10.875 11.564 -16.463 1.00 86.69 191 TYR A N 1
ATOM 1475 C CA . TYR A 1 191 ? 10.969 12.825 -17.198 1.00 86.69 191 TYR A CA 1
ATOM 1476 C C . TYR A 1 191 ? 12.254 12.897 -18.043 1.00 86.69 191 TYR A C 1
ATOM 1478 O O . TYR A 1 191 ? 12.188 13.177 -19.236 1.00 86.69 191 TYR A O 1
ATOM 1486 N N . ASN A 1 192 ? 13.411 12.566 -17.454 1.00 84.94 192 ASN A N 1
ATOM 1487 C CA . ASN A 1 192 ? 14.690 12.553 -18.175 1.00 84.94 192 ASN A CA 1
ATOM 1488 C C . ASN A 1 192 ? 14.785 11.408 -19.197 1.00 84.94 192 ASN A C 1
ATOM 1490 O O . ASN A 1 192 ? 15.365 11.589 -20.260 1.00 84.94 192 ASN A O 1
ATOM 1494 N N . LEU A 1 193 ? 14.199 10.243 -18.899 1.00 82.56 193 LEU A N 1
ATOM 1495 C CA . LEU A 1 193 ? 14.201 9.090 -19.807 1.00 82.56 193 LEU A CA 1
ATOM 1496 C C . LEU A 1 193 ? 13.406 9.351 -21.100 1.00 82.56 193 LEU A C 1
ATOM 1498 O O . LEU A 1 193 ? 13.688 8.757 -22.138 1.00 82.56 193 LEU A O 1
ATOM 1502 N N . GLY A 1 194 ? 12.400 10.225 -21.026 1.00 75.62 194 GLY A N 1
ATOM 1503 C CA . GLY A 1 194 ? 11.518 10.557 -22.141 1.00 75.62 194 GLY A CA 1
ATOM 1504 C C . GLY A 1 194 ? 12.096 11.553 -23.144 1.00 75.62 194 GLY A C 1
ATOM 1505 O O . GLY A 1 194 ? 11.471 11.763 -24.184 1.00 75.62 194 GLY A O 1
ATOM 1506 N N . GLU A 1 195 ? 13.244 12.173 -22.864 1.00 79.50 195 GLU A N 1
ATOM 1507 C CA . GLU A 1 195 ? 13.888 13.139 -23.757 1.00 79.50 195 GLU A CA 1
ATOM 1508 C C . GLU A 1 195 ? 14.925 12.455 -24.665 1.00 79.50 195 GLU A C 1
ATOM 1510 O O . GLU A 1 195 ? 15.750 11.664 -24.222 1.00 79.50 195 GLU A O 1
ATOM 1515 N N . LYS A 1 196 ? 14.906 12.789 -25.957 1.00 73.50 196 LYS A N 1
ATOM 1516 C CA . LYS A 1 196 ? 15.915 12.423 -26.956 1.00 73.50 196 LYS A CA 1
ATOM 1517 C C . LYS A 1 196 ? 16.496 13.695 -27.561 1.00 73.50 196 LYS A C 1
ATOM 1519 O O . LYS A 1 196 ? 15.773 14.657 -27.817 1.00 73.50 196 LYS A O 1
ATOM 1524 N N . ARG A 1 197 ? 17.800 13.718 -27.839 1.00 71.44 197 ARG A N 1
ATOM 1525 C CA . ARG A 1 197 ? 18.422 14.818 -28.593 1.00 71.44 197 ARG A CA 1
ATOM 1526 C C . ARG A 1 197 ? 18.365 14.543 -30.090 1.00 71.44 197 ARG A C 1
ATOM 1528 O O . ARG A 1 197 ? 18.789 13.487 -30.551 1.00 71.44 197 ARG A O 1
ATOM 1535 N N . ASN A 1 198 ? 17.855 15.504 -30.851 1.00 72.75 198 ASN A N 1
ATOM 1536 C CA . ASN A 1 198 ? 17.875 15.467 -32.308 1.00 72.75 198 ASN A CA 1
ATOM 1537 C C . ASN A 1 198 ? 19.280 15.824 -32.838 1.00 72.75 198 ASN A C 1
ATOM 1539 O O . ASN A 1 198 ? 20.081 16.441 -32.135 1.00 72.75 198 ASN A O 1
ATOM 1543 N N . SER A 1 199 ? 19.577 15.503 -34.100 1.00 73.56 199 SER A N 1
ATOM 1544 C CA . SER A 1 199 ? 20.851 15.827 -34.767 1.00 73.56 199 SER A CA 1
ATOM 1545 C C . SER A 1 199 ? 21.169 17.329 -34.795 1.00 73.56 199 SER A C 1
ATOM 1547 O O . SER A 1 199 ? 22.330 17.707 -34.916 1.00 73.56 199 SER A O 1
ATOM 1549 N N . ASN A 1 200 ? 20.151 18.178 -34.631 1.00 80.00 200 ASN A N 1
ATOM 1550 C CA . ASN A 1 200 ? 20.284 19.633 -34.545 1.00 80.00 200 ASN A CA 1
ATOM 1551 C C . ASN A 1 200 ? 20.576 20.141 -33.116 1.00 80.00 200 ASN A C 1
ATOM 1553 O O . ASN A 1 200 ? 20.761 21.338 -32.928 1.00 80.00 200 ASN A O 1
ATOM 1557 N N . GLY A 1 201 ? 20.614 19.256 -32.112 1.00 74.88 201 GLY A N 1
ATOM 1558 C CA . GLY A 1 201 ? 20.815 19.595 -30.698 1.00 74.88 201 GLY A CA 1
ATOM 1559 C C . GLY A 1 201 ? 19.532 19.887 -29.910 1.00 74.88 201 GLY A C 1
ATOM 1560 O O . GLY A 1 201 ? 19.599 20.004 -28.688 1.00 74.88 201 GLY A O 1
ATOM 1561 N N . ASP A 1 202 ? 18.377 19.954 -30.575 1.00 79.62 202 ASP A N 1
ATOM 1562 C CA . ASP A 1 202 ? 17.078 20.171 -29.928 1.00 79.62 202 ASP A CA 1
ATOM 1563 C C . ASP A 1 202 ? 16.626 18.935 -29.138 1.00 79.62 202 ASP A C 1
ATOM 1565 O O . ASP A 1 202 ? 16.772 17.800 -29.603 1.00 79.62 202 ASP A O 1
ATOM 1569 N N . THR A 1 203 ? 16.044 19.143 -27.955 1.00 77.56 203 THR A N 1
ATOM 1570 C CA . THR A 1 203 ? 15.425 18.078 -27.158 1.00 77.56 203 THR A CA 1
ATOM 1571 C C . THR A 1 203 ? 13.994 17.823 -27.629 1.00 77.56 203 THR A C 1
ATOM 1573 O O . THR A 1 203 ? 13.150 18.717 -27.655 1.00 77.56 203 THR A O 1
ATOM 1576 N N . VAL A 1 204 ? 13.713 16.581 -28.014 1.00 77.25 204 VAL A N 1
ATOM 1577 C CA . VAL A 1 204 ? 12.403 16.110 -28.478 1.00 77.25 204 VAL A CA 1
ATOM 1578 C C . VAL A 1 204 ? 11.988 14.927 -27.609 1.00 77.25 204 VAL A C 1
ATOM 1580 O O . VAL A 1 204 ? 12.836 14.141 -27.199 1.00 77.25 204 VAL A O 1
ATOM 1583 N N . ARG A 1 205 ? 10.698 14.787 -27.293 1.00 75.81 205 ARG A N 1
ATOM 1584 C CA . ARG A 1 205 ? 10.212 13.667 -26.474 1.00 75.81 205 ARG A CA 1
ATOM 1585 C C . ARG A 1 205 ? 9.863 12.445 -27.312 1.00 75.81 205 ARG A C 1
ATOM 1587 O O . ARG A 1 205 ? 9.336 12.597 -28.411 1.00 75.81 205 ARG A O 1
ATOM 1594 N N . TYR A 1 206 ? 10.090 11.257 -26.753 1.00 70.50 206 TYR A N 1
ATOM 1595 C CA . TYR A 1 206 ? 9.624 10.004 -27.344 1.00 70.50 206 TYR A CA 1
ATOM 1596 C C . TYR A 1 206 ? 8.097 9.977 -27.428 1.00 70.50 206 TYR A C 1
ATOM 1598 O O . TYR A 1 206 ? 7.397 10.226 -26.443 1.00 70.50 206 TYR A O 1
ATOM 1606 N N . THR A 1 207 ? 7.581 9.632 -28.601 1.00 71.50 207 THR A N 1
ATOM 1607 C CA . THR A 1 207 ? 6.155 9.407 -28.837 1.00 71.50 207 THR A CA 1
ATOM 1608 C C . THR A 1 207 ? 5.874 7.922 -29.057 1.00 71.50 207 THR A C 1
ATOM 1610 O O . THR A 1 207 ? 6.771 7.148 -29.385 1.00 71.50 207 THR A O 1
ATOM 1613 N N . CYS A 1 208 ? 4.615 7.495 -28.902 1.00 66.56 208 CYS A N 1
ATOM 1614 C CA . CYS A 1 208 ? 4.234 6.098 -29.147 1.00 66.56 208 CYS A CA 1
ATOM 1615 C C . CYS A 1 208 ? 4.568 5.638 -30.579 1.00 66.56 208 CYS A C 1
ATOM 1617 O O . CYS A 1 208 ? 4.901 4.477 -30.781 1.00 66.56 208 CYS A O 1
ATOM 1619 N N . ALA A 1 209 ? 4.529 6.548 -31.560 1.00 64.94 209 ALA A N 1
ATOM 1620 C CA . ALA A 1 209 ? 4.840 6.241 -32.956 1.00 64.94 209 ALA A CA 1
ATOM 1621 C C . ALA A 1 209 ? 6.329 5.918 -33.186 1.00 64.94 209 ALA A C 1
ATOM 1623 O O . ALA A 1 209 ? 6.651 5.128 -34.076 1.00 64.94 209 ALA A O 1
ATOM 1624 N N . ASP A 1 210 ? 7.222 6.482 -32.365 1.00 64.38 210 ASP A N 1
ATOM 1625 C CA . ASP A 1 210 ? 8.670 6.252 -32.445 1.00 64.38 210 ASP A CA 1
ATOM 1626 C C . ASP A 1 210 ? 9.065 4.849 -31.952 1.00 64.38 210 ASP A C 1
ATOM 1628 O O . ASP A 1 210 ? 10.132 4.352 -32.296 1.00 64.38 210 ASP A O 1
ATOM 1632 N N . LEU A 1 211 ? 8.207 4.201 -31.152 1.00 63.47 211 LEU A N 1
ATOM 1633 C CA . LEU A 1 211 ? 8.434 2.847 -30.632 1.00 63.47 211 LEU A CA 1
ATOM 1634 C C . LEU A 1 211 ? 7.982 1.747 -31.601 1.00 63.47 211 LEU A C 1
ATOM 1636 O O . LEU A 1 211 ? 8.528 0.648 -31.563 1.00 63.47 211 LEU A O 1
ATOM 1640 N N . ASP A 1 212 ? 7.007 2.037 -32.466 1.00 59.88 212 ASP A N 1
ATOM 1641 C CA . ASP A 1 212 ? 6.416 1.056 -33.387 1.00 59.88 212 ASP A CA 1
ATOM 1642 C C . ASP A 1 212 ? 7.131 0.987 -34.752 1.00 59.88 212 ASP A C 1
ATOM 1644 O O . ASP A 1 212 ? 6.927 0.040 -35.514 1.00 59.88 212 ASP A O 1
ATOM 1648 N N . THR A 1 213 ? 7.957 1.983 -35.096 1.00 56.91 213 THR A N 1
ATOM 1649 C CA . THR A 1 213 ? 8.500 2.157 -36.458 1.00 56.91 213 THR A CA 1
ATOM 1650 C C . THR A 1 213 ? 9.834 1.459 -36.741 1.00 56.91 213 THR A C 1
ATOM 1652 O O . THR A 1 213 ? 10.167 1.311 -37.917 1.00 56.91 213 THR A O 1
ATOM 1655 N N . ASP A 1 214 ? 10.557 0.947 -35.736 1.00 48.78 214 ASP A N 1
ATOM 1656 C CA . ASP A 1 214 ? 11.754 0.122 -35.967 1.00 48.78 214 ASP A CA 1
ATOM 1657 C C . ASP A 1 214 ? 11.809 -1.127 -35.057 1.00 48.78 214 ASP A C 1
ATOM 1659 O O . ASP A 1 214 ? 12.312 -1.071 -33.933 1.00 48.78 214 ASP A O 1
ATOM 1663 N N . PRO A 1 215 ? 11.331 -2.298 -35.526 1.00 49.31 215 PRO A N 1
ATOM 1664 C CA . PRO A 1 215 ? 11.400 -3.545 -34.762 1.00 49.31 215 PRO A CA 1
ATOM 1665 C C . PRO A 1 215 ? 12.837 -4.071 -34.576 1.00 49.31 215 PRO A C 1
ATOM 1667 O O . PRO A 1 215 ? 13.037 -5.009 -33.803 1.00 49.31 215 PRO A O 1
ATOM 1670 N N . ASN A 1 216 ? 13.836 -3.486 -35.255 1.00 47.03 216 ASN A N 1
ATOM 1671 C CA . ASN A 1 216 ? 15.255 -3.814 -35.092 1.00 47.03 216 ASN A CA 1
ATOM 1672 C C . ASN A 1 216 ? 16.074 -2.714 -34.396 1.00 47.03 216 ASN A C 1
ATOM 1674 O O . ASN A 1 216 ? 17.225 -2.989 -34.046 1.00 47.03 216 ASN A O 1
ATOM 1678 N N . ASP A 1 217 ? 15.500 -1.538 -34.116 1.00 51.97 217 ASP A N 1
ATOM 1679 C CA . ASP A 1 217 ? 16.141 -0.518 -33.277 1.00 51.97 217 ASP A CA 1
ATOM 1680 C C . ASP A 1 217 ? 15.267 0.046 -32.133 1.00 51.97 217 ASP A C 1
ATOM 1682 O O . ASP A 1 217 ? 15.078 1.255 -32.017 1.00 51.97 217 ASP A O 1
ATOM 1686 N N . PRO A 1 218 ? 14.827 -0.789 -31.172 1.00 48.38 218 PRO A N 1
ATOM 1687 C CA . PRO A 1 218 ? 14.404 -0.299 -29.861 1.00 48.38 218 PRO A CA 1
ATOM 1688 C C . PRO A 1 218 ? 15.608 -0.001 -28.935 1.00 48.38 218 PRO A C 1
ATOM 1690 O O . PRO A 1 218 ? 15.442 0.101 -27.718 1.00 48.38 218 PRO A O 1
ATOM 1693 N N . ARG A 1 219 ? 16.848 0.047 -29.463 1.00 49.31 219 ARG A N 1
ATOM 1694 C CA . ARG A 1 219 ? 18.100 -0.057 -28.679 1.00 49.31 219 ARG A CA 1
ATOM 1695 C C . ARG A 1 219 ? 19.121 1.060 -28.917 1.00 49.31 219 ARG A C 1
ATOM 1697 O O . ARG A 1 219 ? 20.145 1.068 -28.229 1.00 49.31 219 ARG A O 1
ATOM 1704 N N . GLY A 1 220 ? 18.873 1.999 -29.821 1.00 47.19 220 GLY A N 1
ATOM 1705 C CA . GLY A 1 220 ? 19.663 3.213 -29.999 1.00 47.19 220 GLY A CA 1
ATOM 1706 C C . GLY A 1 220 ? 19.189 4.317 -29.046 1.00 47.19 220 GLY A C 1
ATOM 1707 O O . GLY A 1 220 ? 18.220 5.002 -29.329 1.00 47.19 220 GLY A O 1
ATOM 1708 N N . GLN A 1 221 ? 19.786 4.570 -27.890 1.00 48.84 221 GLN A N 1
ATOM 1709 C CA . GLN A 1 221 ? 21.012 4.064 -27.304 1.00 48.84 221 GLN A CA 1
ATOM 1710 C C . GLN A 1 221 ? 20.734 3.838 -25.815 1.00 48.84 221 GLN A C 1
ATOM 1712 O O . GLN A 1 221 ? 20.073 4.636 -25.154 1.00 48.84 221 GLN A O 1
ATOM 1717 N N . CYS A 1 222 ? 21.298 2.784 -25.233 1.00 54.25 222 CYS A N 1
ATOM 1718 C CA . CYS A 1 222 ? 21.559 2.754 -23.793 1.00 54.25 222 CYS A CA 1
ATOM 1719 C C . CYS A 1 222 ? 22.682 3.765 -23.492 1.00 54.25 222 CYS A C 1
ATOM 1721 O O . CYS A 1 222 ? 23.784 3.384 -23.097 1.00 54.25 222 CYS A O 1
ATOM 1723 N N . GLU A 1 223 ? 22.441 5.047 -23.785 1.00 59.88 223 GLU A N 1
ATOM 1724 C CA . GLU A 1 223 ? 23.330 6.117 -23.381 1.00 59.88 223 GLU A CA 1
ATOM 1725 C C . GLU A 1 223 ? 23.262 6.200 -21.864 1.00 59.88 223 GLU A C 1
ATOM 1727 O O . GLU A 1 223 ? 22.199 6.274 -21.245 1.00 59.88 223 GLU A O 1
ATOM 1732 N N . ILE A 1 224 ? 24.441 6.103 -21.256 1.00 60.94 224 ILE A N 1
ATOM 1733 C CA . ILE A 1 224 ? 24.604 6.065 -19.805 1.00 60.94 224 ILE A CA 1
ATOM 1734 C C . ILE A 1 224 ? 23.961 7.310 -19.177 1.00 60.94 224 ILE A C 1
ATOM 1736 O O . ILE A 1 224 ? 23.358 7.208 -18.111 1.00 60.94 224 ILE A O 1
ATOM 1740 N N . THR A 1 225 ? 24.043 8.453 -19.868 1.00 63.59 225 THR A N 1
ATOM 1741 C CA . THR A 1 225 ? 23.558 9.769 -19.435 1.00 63.59 225 THR A CA 1
ATOM 1742 C C . THR A 1 225 ? 22.063 9.779 -19.121 1.00 63.59 225 THR A C 1
ATOM 1744 O O . THR A 1 225 ? 21.679 10.223 -18.039 1.00 63.59 225 THR A O 1
ATOM 1747 N N . ASP A 1 226 ? 21.233 9.207 -19.993 1.00 68.75 226 ASP A N 1
ATOM 1748 C CA . ASP A 1 226 ? 19.767 9.254 -19.859 1.00 68.75 226 ASP A CA 1
ATOM 1749 C C . ASP A 1 226 ? 19.256 8.281 -18.783 1.00 68.75 226 ASP A C 1
ATOM 1751 O O . ASP A 1 226 ? 18.137 8.382 -18.280 1.00 68.75 226 ASP A O 1
ATOM 1755 N N . ARG A 1 227 ? 20.109 7.335 -18.372 1.00 75.88 227 ARG A N 1
ATOM 1756 C CA . ARG A 1 227 ? 19.780 6.275 -17.411 1.00 75.88 227 ARG A CA 1
ATOM 1757 C C . ARG A 1 227 ? 20.300 6.531 -16.008 1.00 75.88 227 ARG A C 1
ATOM 1759 O O . ARG A 1 227 ? 19.957 5.766 -15.104 1.00 75.88 227 ARG A O 1
ATOM 1766 N N . VAL A 1 228 ? 21.087 7.584 -15.783 1.00 86.81 228 VAL A N 1
ATOM 1767 C CA . VAL A 1 228 ? 21.598 7.902 -14.439 1.00 86.81 228 VAL A CA 1
ATOM 1768 C C . VAL A 1 228 ? 20.442 8.171 -13.476 1.00 86.81 228 VAL A C 1
ATOM 1770 O O . VAL A 1 228 ? 20.415 7.602 -12.386 1.00 86.81 228 VAL A O 1
ATOM 1773 N N . ALA A 1 229 ? 19.452 8.967 -13.893 1.00 88.75 229 ALA A N 1
ATOM 1774 C CA . ALA A 1 229 ? 18.294 9.297 -13.062 1.00 88.75 229 ALA A CA 1
ATOM 1775 C C . ALA A 1 229 ? 17.421 8.061 -12.773 1.00 88.75 229 ALA A C 1
ATOM 1777 O O . ALA A 1 229 ? 17.064 7.816 -11.621 1.00 88.75 229 ALA A O 1
ATOM 1778 N N . LEU A 1 230 ? 17.160 7.228 -13.790 1.00 88.94 230 LEU A N 1
ATOM 1779 C CA . LEU A 1 230 ? 16.442 5.958 -13.627 1.00 88.94 230 LEU A CA 1
ATOM 1780 C C . LEU A 1 230 ? 17.179 4.998 -12.689 1.00 88.94 230 LEU A C 1
ATOM 1782 O O . LEU A 1 230 ? 16.564 4.378 -11.826 1.00 88.94 230 LEU A O 1
ATOM 1786 N N . SER A 1 231 ? 18.501 4.907 -12.811 1.00 91.44 231 SER A N 1
ATOM 1787 C CA . SER A 1 231 ? 19.322 4.036 -11.969 1.00 91.44 231 SER A CA 1
ATOM 1788 C C . SER A 1 231 ? 19.368 4.502 -10.521 1.00 91.44 231 SER A C 1
ATOM 1790 O O . SER A 1 231 ? 19.281 3.674 -9.616 1.00 91.44 231 SER A O 1
ATOM 1792 N N . PHE A 1 232 ? 19.449 5.816 -10.297 1.00 93.19 232 PHE A N 1
ATOM 1793 C CA . PHE A 1 232 ? 19.344 6.410 -8.966 1.00 93.19 232 PHE A CA 1
ATOM 1794 C C . PHE A 1 232 ? 17.980 6.109 -8.336 1.00 93.19 232 PHE A C 1
ATOM 1796 O O . PHE A 1 232 ? 17.914 5.703 -7.176 1.00 93.19 232 PHE A O 1
ATOM 1803 N N . PHE A 1 233 ? 16.894 6.246 -9.106 1.00 94.00 233 PHE A N 1
ATOM 1804 C CA . PHE A 1 233 ? 15.549 5.883 -8.658 1.00 94.00 233 PHE A CA 1
ATOM 1805 C C . PHE A 1 233 ? 15.447 4.394 -8.299 1.00 94.00 233 PHE A C 1
ATOM 1807 O O . PHE A 1 233 ? 14.962 4.074 -7.220 1.00 94.00 233 PHE A O 1
ATOM 1814 N N . CYS A 1 234 ? 15.973 3.487 -9.129 1.00 92.56 234 CYS A N 1
ATOM 1815 C CA . CYS A 1 234 ? 15.982 2.047 -8.839 1.00 92.56 234 CYS A CA 1
ATOM 1816 C C . CYS A 1 234 ? 16.739 1.721 -7.545 1.00 92.56 234 CYS A C 1
ATOM 1818 O O . CYS A 1 234 ? 16.269 0.930 -6.726 1.00 92.56 234 CYS A O 1
ATOM 1820 N N . GLY A 1 235 ? 17.903 2.345 -7.339 1.00 93.56 235 GLY A N 1
ATOM 1821 C CA . GLY A 1 235 ? 18.661 2.203 -6.100 1.00 93.56 235 GLY A CA 1
ATOM 1822 C C . GLY A 1 235 ? 17.884 2.711 -4.889 1.00 93.56 235 GLY A C 1
ATOM 1823 O O . GLY A 1 235 ? 17.837 2.029 -3.864 1.00 93.56 235 GLY A O 1
ATOM 1824 N N . ALA A 1 236 ? 17.249 3.883 -5.007 1.00 94.44 236 ALA A N 1
ATOM 1825 C CA . ALA A 1 236 ? 16.428 4.468 -3.949 1.00 94.44 236 ALA A CA 1
ATOM 1826 C C . ALA A 1 236 ? 15.226 3.578 -3.619 1.00 94.44 236 ALA A C 1
ATOM 1828 O O . ALA A 1 236 ? 14.970 3.323 -2.448 1.00 94.44 236 ALA A O 1
ATOM 1829 N N . LEU A 1 237 ? 14.546 3.047 -4.635 1.00 93.50 237 LEU A N 1
ATOM 1830 C CA . LEU A 1 237 ? 13.405 2.148 -4.499 1.00 93.50 237 LEU A CA 1
ATOM 1831 C C . LEU A 1 237 ? 13.777 0.898 -3.697 1.00 93.50 237 LEU A C 1
ATOM 1833 O O . LEU A 1 237 ? 13.107 0.582 -2.713 1.00 93.50 237 LEU A O 1
ATOM 1837 N N . VAL A 1 238 ? 14.878 0.222 -4.045 1.00 91.75 238 VAL A N 1
ATOM 1838 C CA . VAL A 1 238 ? 15.325 -0.978 -3.314 1.00 91.75 238 VAL A CA 1
ATOM 1839 C C . VAL A 1 238 ? 15.756 -0.636 -1.884 1.00 91.75 238 VAL A C 1
ATOM 1841 O O . VAL A 1 238 ? 15.389 -1.346 -0.946 1.00 91.75 238 VAL A O 1
ATOM 1844 N N . ALA A 1 239 ? 16.487 0.463 -1.687 1.00 92.81 239 ALA A N 1
ATOM 1845 C CA . ALA A 1 239 ? 16.962 0.868 -0.365 1.00 92.81 239 ALA A CA 1
ATOM 1846 C C . ALA A 1 239 ? 15.823 1.302 0.573 1.00 92.81 239 ALA A C 1
ATOM 1848 O O . ALA A 1 239 ? 15.796 0.910 1.740 1.00 92.81 239 ALA A O 1
ATOM 1849 N N . VAL A 1 240 ? 14.854 2.068 0.065 1.00 92.19 240 VAL A N 1
ATOM 1850 C CA . VAL A 1 240 ? 13.657 2.470 0.816 1.00 92.19 240 VAL A CA 1
ATOM 1851 C C . VAL A 1 240 ? 12.798 1.247 1.131 1.00 92.19 240 VAL A C 1
ATOM 1853 O O . VAL A 1 240 ? 12.381 1.096 2.277 1.00 92.19 240 VAL A O 1
ATOM 1856 N N . SER A 1 241 ? 12.621 0.322 0.182 1.00 90.00 241 SER A N 1
ATOM 1857 C CA . SER A 1 241 ? 11.910 -0.944 0.417 1.00 90.00 241 SER A CA 1
ATOM 1858 C C . SER A 1 241 ? 12.579 -1.787 1.510 1.00 90.00 241 SER A C 1
ATOM 1860 O O . SER A 1 241 ? 11.900 -2.322 2.389 1.00 90.00 241 SER A O 1
ATOM 1862 N N . TYR A 1 242 ? 13.917 -1.858 1.520 1.00 89.38 242 TYR A N 1
ATOM 1863 C CA . TYR A 1 242 ? 14.677 -2.528 2.581 1.00 89.38 242 TYR A CA 1
ATOM 1864 C C . TYR A 1 242 ? 14.429 -1.878 3.953 1.00 89.38 242 TYR A C 1
ATOM 1866 O O . TYR A 1 242 ? 14.107 -2.571 4.924 1.00 89.38 242 TYR A O 1
ATOM 1874 N N . CYS A 1 243 ? 14.516 -0.545 4.034 1.00 88.94 243 CYS A N 1
ATOM 1875 C CA . CYS A 1 243 ? 14.231 0.205 5.259 1.00 88.94 243 CYS A CA 1
ATOM 1876 C C . CYS A 1 243 ? 12.791 -0.007 5.744 1.00 88.94 243 CYS A C 1
ATOM 1878 O O . CYS A 1 243 ? 12.570 -0.224 6.938 1.00 88.94 243 CYS A O 1
ATOM 1880 N N . LEU A 1 244 ? 11.813 0.018 4.832 1.00 88.12 244 LEU A N 1
ATOM 1881 C CA . LEU A 1 244 ? 10.402 -0.184 5.155 1.00 88.12 244 LEU A CA 1
ATOM 1882 C C . LEU A 1 244 ? 10.135 -1.592 5.691 1.00 88.12 244 LEU A C 1
ATOM 1884 O O . LEU A 1 244 ? 9.412 -1.719 6.679 1.00 88.12 244 LEU A O 1
ATOM 1888 N N . SER A 1 245 ? 10.763 -2.613 5.098 1.00 86.75 245 SER A N 1
ATOM 1889 C CA . SER A 1 245 ? 10.643 -4.019 5.506 1.00 86.75 245 SER A CA 1
ATOM 1890 C C . SER A 1 245 ? 11.214 -4.292 6.905 1.00 86.75 245 SER A C 1
ATOM 1892 O O . SER A 1 245 ? 10.712 -5.152 7.631 1.00 86.75 245 SER A O 1
ATOM 1894 N N . ARG A 1 246 ? 12.261 -3.563 7.314 1.00 84.38 246 ARG A N 1
ATOM 1895 C CA . ARG A 1 246 ? 12.907 -3.724 8.632 1.00 84.38 246 ARG A CA 1
ATOM 1896 C C . ARG A 1 246 ? 12.349 -2.817 9.725 1.00 84.38 246 ARG A C 1
ATOM 1898 O O . ARG A 1 246 ? 12.587 -3.090 10.908 1.00 84.38 246 ARG A O 1
ATOM 1905 N N . SER A 1 247 ? 11.640 -1.759 9.341 1.00 82.56 247 SER A N 1
ATOM 1906 C CA . SER A 1 247 ? 11.061 -0.776 10.251 1.00 82.56 247 SER A CA 1
ATOM 1907 C C . SER A 1 247 ? 9.795 -1.314 10.923 1.00 82.56 247 SER A C 1
ATOM 1909 O O . SER A 1 247 ? 8.977 -2.003 10.322 1.00 82.56 247 SER A O 1
ATOM 1911 N N . THR A 1 248 ? 9.664 -1.023 12.217 1.00 79.50 248 THR A N 1
ATOM 1912 C CA . THR A 1 248 ? 8.559 -1.492 13.055 1.00 79.50 248 THR A CA 1
ATOM 1913 C C . THR A 1 248 ? 7.355 -0.564 12.968 1.00 79.50 248 THR A C 1
ATOM 1915 O O . THR A 1 248 ? 7.517 0.654 13.033 1.00 79.50 248 THR A O 1
ATOM 1918 N N . SER A 1 249 ? 6.151 -1.133 12.969 1.00 77.94 249 SER A N 1
ATOM 1919 C CA . SER A 1 249 ? 4.881 -0.390 13.016 1.00 77.94 249 SER A CA 1
ATOM 1920 C C . SER A 1 249 ? 4.637 0.320 14.360 1.00 77.94 249 SER A C 1
ATOM 1922 O O . SER A 1 249 ? 3.791 1.204 14.458 1.00 77.94 249 SER A O 1
ATOM 1924 N N . ASN A 1 250 ? 5.392 -0.035 15.407 1.00 81.06 250 ASN A N 1
ATOM 1925 C CA . ASN A 1 250 ? 5.263 0.558 16.738 1.00 81.06 250 ASN A CA 1
ATOM 1926 C C . ASN A 1 250 ? 6.000 1.900 16.832 1.00 81.06 250 ASN A C 1
ATOM 1928 O O . ASN A 1 250 ? 7.232 1.947 16.877 1.00 81.06 250 ASN A O 1
ATOM 1932 N N . HIS A 1 251 ? 5.233 2.990 16.912 1.00 82.19 251 HIS A N 1
ATOM 1933 C CA . HIS A 1 251 ? 5.767 4.354 16.964 1.00 82.19 251 HIS A CA 1
ATOM 1934 C C . HIS A 1 251 ? 6.511 4.670 18.274 1.00 82.19 251 HIS A C 1
ATOM 1936 O O . HIS A 1 251 ? 7.397 5.526 18.288 1.00 82.19 251 HIS A O 1
ATOM 1942 N N . GLU A 1 252 ? 6.152 4.004 19.380 1.00 80.62 252 GLU A N 1
ATOM 1943 C CA . GLU A 1 252 ? 6.660 4.310 20.725 1.00 80.62 252 GLU A CA 1
ATOM 1944 C C . GLU A 1 252 ? 8.180 4.190 20.802 1.00 80.62 252 GLU A C 1
ATOM 1946 O O . GLU A 1 252 ? 8.843 5.032 21.401 1.00 80.62 252 GLU A O 1
ATOM 1951 N N . TYR A 1 253 ? 8.750 3.195 20.123 1.00 77.38 253 TYR A N 1
ATOM 1952 C CA . TYR A 1 253 ? 10.188 2.952 20.140 1.00 77.38 253 TYR A CA 1
ATOM 1953 C C . TYR A 1 253 ? 10.981 4.042 19.426 1.00 77.38 253 TYR A C 1
ATOM 1955 O O . TYR A 1 253 ? 12.029 4.470 19.910 1.00 77.38 253 TYR A O 1
ATOM 1963 N N . ILE A 1 254 ? 10.474 4.516 18.287 1.00 78.81 254 ILE A N 1
ATOM 1964 C CA . ILE A 1 254 ? 11.114 5.590 17.523 1.00 78.81 254 ILE A CA 1
ATOM 1965 C C . ILE A 1 254 ? 10.969 6.910 18.278 1.00 78.81 254 ILE A C 1
ATOM 1967 O O . ILE A 1 254 ? 11.931 7.672 18.361 1.00 78.81 254 ILE A O 1
ATOM 1971 N N . TRP A 1 255 ? 9.803 7.160 18.875 1.00 81.06 255 TRP A N 1
ATOM 1972 C CA . TRP A 1 255 ? 9.559 8.366 19.658 1.00 81.06 255 TRP A CA 1
ATOM 1973 C C . TRP A 1 255 ? 10.400 8.423 20.938 1.00 81.06 255 TRP A C 1
ATOM 1975 O O . TRP A 1 255 ? 10.998 9.462 21.220 1.00 81.06 255 TRP A O 1
ATOM 1985 N N . ASP A 1 256 ? 10.507 7.320 21.684 1.00 80.25 256 ASP A N 1
ATOM 1986 C CA . ASP A 1 256 ? 11.366 7.226 22.871 1.00 80.25 256 ASP A CA 1
ATOM 1987 C C . ASP A 1 256 ? 12.838 7.436 22.491 1.00 80.25 256 ASP A C 1
ATOM 1989 O O . ASP A 1 256 ? 13.539 8.243 23.102 1.00 80.25 256 ASP A O 1
ATOM 1993 N N . MET A 1 257 ? 13.301 6.811 21.403 1.00 79.56 257 MET A N 1
ATOM 1994 C CA . MET A 1 257 ? 14.657 7.016 20.889 1.00 79.56 257 MET A CA 1
ATOM 1995 C C . MET A 1 257 ? 14.91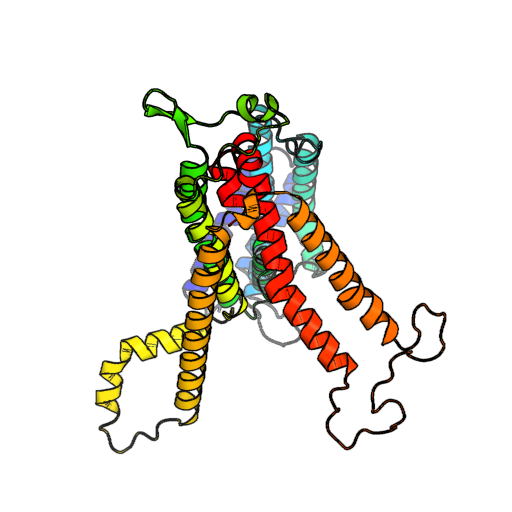2 8.477 20.489 1.00 79.56 257 MET A C 1
ATOM 1997 O O . MET A 1 257 ? 15.923 9.057 20.889 1.00 79.56 257 MET A O 1
ATOM 2001 N N . LEU A 1 258 ? 13.996 9.094 19.737 1.00 80.69 258 LEU A N 1
ATOM 2002 C CA . LEU A 1 258 ? 14.108 10.485 19.293 1.00 80.69 258 LEU A CA 1
ATOM 2003 C C . LEU A 1 258 ? 14.111 11.447 20.487 1.00 80.69 258 LEU A C 1
ATOM 2005 O O . LEU A 1 258 ? 14.956 12.336 20.571 1.00 80.69 258 LEU A O 1
ATOM 2009 N N . THR A 1 259 ? 13.225 11.217 21.455 1.00 82.31 259 THR A N 1
ATOM 2010 C CA . THR A 1 259 ? 13.139 12.004 22.690 1.00 82.31 259 THR A CA 1
ATOM 2011 C C . THR A 1 259 ? 14.427 11.891 23.504 1.00 82.31 259 THR A C 1
ATOM 2013 O O . THR A 1 259 ? 14.937 12.901 23.988 1.00 82.31 259 THR A O 1
ATOM 2016 N N . ARG A 1 260 ? 15.014 10.691 23.614 1.00 78.88 260 ARG A N 1
ATOM 2017 C CA . ARG A 1 260 ? 16.308 10.479 24.287 1.00 78.88 260 ARG A CA 1
ATOM 2018 C C . ARG A 1 260 ? 17.470 11.169 23.570 1.00 78.88 260 ARG A C 1
ATOM 2020 O O . ARG A 1 260 ? 18.338 11.720 24.244 1.00 78.88 260 ARG A O 1
ATOM 2027 N N . LEU A 1 261 ? 17.489 11.170 22.234 1.00 80.31 261 LEU A N 1
ATOM 2028 C CA . LEU A 1 261 ? 18.507 11.871 21.441 1.00 80.31 261 LEU A CA 1
ATOM 2029 C C . LEU A 1 261 ? 18.392 13.395 21.581 1.00 80.31 261 LEU A C 1
ATOM 2031 O O . LEU A 1 261 ? 19.406 14.067 21.773 1.00 80.31 261 LEU A O 1
ATOM 2035 N N . LEU A 1 262 ? 17.172 13.935 21.550 1.00 81.94 262 LEU A N 1
ATOM 2036 C CA . LEU A 1 262 ? 16.911 15.367 21.730 1.00 81.94 262 LEU A CA 1
ATOM 2037 C C . LEU A 1 262 ? 17.225 15.833 23.161 1.00 81.94 262 LEU A C 1
ATOM 2039 O O . LEU A 1 262 ? 17.845 16.878 23.356 1.00 81.94 262 LEU A O 1
ATOM 2043 N N . ASN A 1 263 ? 16.879 15.026 24.168 1.00 80.75 263 ASN A N 1
ATOM 2044 C CA . ASN A 1 263 ? 17.083 15.348 25.583 1.00 80.75 263 ASN A CA 1
ATOM 2045 C C . ASN A 1 263 ? 18.454 14.924 26.134 1.00 80.75 263 ASN A C 1
ATOM 2047 O O . ASN A 1 263 ? 18.678 15.000 27.346 1.00 80.75 263 ASN A O 1
ATOM 2051 N N . LYS A 1 264 ? 19.404 14.535 25.271 1.00 71.00 264 LYS A N 1
ATOM 2052 C CA . LYS A 1 264 ? 20.763 14.118 25.661 1.00 71.00 264 LYS A CA 1
ATOM 2053 C C . LYS A 1 264 ? 21.443 15.129 26.600 1.00 71.00 264 LYS A C 1
ATOM 2055 O O . LYS A 1 264 ? 22.065 14.744 27.585 1.00 71.00 264 LYS A O 1
ATOM 2060 N N . LYS A 1 265 ? 21.205 16.424 26.365 1.00 57.88 265 LYS A N 1
ATOM 2061 C CA . LYS A 1 265 ? 21.757 17.547 27.142 1.00 57.88 265 LYS A CA 1
ATOM 2062 C C . LYS A 1 265 ? 21.175 17.689 28.561 1.00 57.88 265 LYS A C 1
ATOM 2064 O O . LYS A 1 265 ? 21.833 18.232 29.440 1.00 57.88 265 LYS A O 1
ATOM 2069 N N . MET A 1 266 ? 19.948 17.217 28.795 1.00 54.25 266 MET A N 1
ATOM 2070 C CA . MET A 1 266 ? 19.293 17.253 30.114 1.00 54.25 266 MET A CA 1
ATOM 2071 C C . MET A 1 266 ? 19.755 16.094 31.005 1.00 54.25 266 MET A C 1
ATOM 2073 O O . MET A 1 266 ? 19.906 16.258 32.212 1.00 54.25 266 MET A O 1
ATOM 2077 N N . ARG A 1 267 ? 20.036 14.933 30.403 1.00 57.31 267 ARG A N 1
ATOM 2078 C CA . ARG A 1 267 ? 20.402 13.702 31.116 1.00 57.31 267 ARG A CA 1
ATOM 2079 C C . ARG A 1 267 ? 21.835 13.748 31.657 1.00 57.31 267 ARG A C 1
ATOM 2081 O O . ARG A 1 267 ? 22.047 13.368 32.803 1.00 57.31 267 ARG A O 1
ATOM 2088 N N . GLU A 1 268 ? 22.768 14.352 30.913 1.00 57.88 268 GLU A N 1
ATOM 2089 C CA . GLU A 1 268 ? 24.133 14.655 31.391 1.00 57.88 268 GLU A CA 1
ATOM 2090 C C . GLU A 1 268 ? 24.131 15.510 32.676 1.00 57.88 268 GLU A C 1
ATOM 2092 O O . GLU A 1 268 ? 25.013 15.373 33.518 1.00 57.88 268 GLU A O 1
ATOM 2097 N N . LYS A 1 269 ? 23.097 16.342 32.871 1.00 50.94 269 LYS A N 1
ATOM 2098 C CA . LYS A 1 269 ? 22.918 17.194 34.057 1.00 50.94 269 LYS A CA 1
ATOM 2099 C C . LYS A 1 269 ? 22.207 16.490 35.225 1.00 50.94 269 LYS A C 1
ATOM 2101 O O . LYS A 1 269 ? 22.275 16.960 36.354 1.00 50.94 269 LYS A O 1
ATOM 2106 N N . GLN A 1 270 ? 21.513 15.383 34.964 1.00 52.53 270 GLN A N 1
ATOM 2107 C CA . GLN A 1 270 ? 20.724 14.630 35.950 1.00 52.53 270 GLN A CA 1
ATOM 2108 C C . GLN A 1 270 ? 21.509 13.437 36.523 1.00 52.53 270 GLN A C 1
ATOM 2110 O O . GLN A 1 270 ? 21.280 13.015 37.656 1.00 52.53 270 GLN A O 1
ATOM 2115 N N . GLN A 1 271 ? 22.505 12.957 35.774 1.00 51.88 271 GLN A N 1
ATOM 2116 C CA . GLN A 1 271 ? 23.428 11.885 36.158 1.00 51.88 271 GLN A CA 1
ATOM 2117 C C . GLN A 1 271 ? 24.482 12.314 37.199 1.00 51.88 271 GLN A C 1
ATOM 2119 O O . GLN A 1 271 ? 25.168 11.466 37.756 1.00 51.88 271 GLN A O 1
ATOM 2124 N N . SER A 1 272 ? 24.587 13.612 37.508 1.00 49.38 272 SER A N 1
ATOM 2125 C CA . SER A 1 272 ? 25.458 14.153 38.564 1.00 49.38 272 SER A CA 1
ATOM 2126 C C . SER A 1 272 ? 24.827 14.146 39.965 1.00 49.38 272 SER A C 1
ATOM 2128 O O . SER A 1 272 ? 25.421 14.686 40.896 1.00 49.38 272 SER A O 1
ATOM 2130 N N . SER A 1 273 ? 23.620 13.592 40.128 1.00 45.41 273 SER A N 1
ATOM 2131 C CA . SER A 1 273 ? 22.958 13.448 41.433 1.00 45.41 273 SER A CA 1
ATOM 2132 C C . SER A 1 273 ? 23.154 12.022 41.986 1.00 45.41 273 SER A C 1
ATOM 2134 O O . SER A 1 273 ? 23.005 11.071 41.218 1.00 45.41 273 SER A O 1
ATOM 2136 N N . PRO A 1 274 ? 23.514 11.843 43.277 1.00 54.47 274 PRO A N 1
ATOM 2137 C CA . PRO A 1 274 ? 24.051 10.570 43.775 1.00 54.47 274 PRO A CA 1
ATOM 2138 C C . PRO A 1 274 ? 23.032 9.422 43.900 1.00 54.47 274 PRO A C 1
ATOM 2140 O O . PRO A 1 274 ? 23.450 8.274 44.002 1.00 54.47 274 PRO A O 1
ATOM 2143 N N . ASP A 1 275 ? 21.725 9.704 43.854 1.00 55.97 275 ASP A N 1
ATOM 2144 C CA . ASP A 1 275 ? 20.667 8.724 44.165 1.00 55.97 275 ASP A CA 1
ATOM 2145 C C . ASP A 1 275 ? 19.957 8.123 42.933 1.00 55.97 275 ASP A C 1
ATOM 2147 O O . ASP A 1 275 ? 18.995 7.366 43.068 1.00 55.97 275 ASP A O 1
ATOM 2151 N N . ASN A 1 276 ? 20.411 8.414 41.709 1.00 57.16 276 ASN A N 1
ATOM 2152 C CA . ASN A 1 276 ? 19.779 7.879 40.498 1.00 57.16 276 ASN A CA 1
ATOM 2153 C C . ASN A 1 276 ? 20.312 6.483 40.138 1.00 57.16 276 ASN A C 1
ATOM 2155 O O . ASN A 1 276 ? 21.228 6.338 39.324 1.00 57.16 276 ASN A O 1
ATOM 2159 N N . VAL A 1 277 ? 19.683 5.435 40.680 1.00 63.03 277 VAL A N 1
ATOM 2160 C CA . VAL A 1 277 ? 19.797 4.075 40.127 1.00 63.03 277 VAL A CA 1
ATOM 2161 C C . VAL A 1 277 ? 19.151 4.081 38.739 1.00 63.03 277 VAL A C 1
ATOM 2163 O O . VAL A 1 277 ? 17.934 4.023 38.592 1.00 63.03 277 VAL A O 1
ATOM 2166 N N . SER A 1 278 ? 19.975 4.232 37.703 1.00 60.09 278 SER A N 1
ATOM 2167 C CA . SER A 1 278 ? 19.522 4.216 36.311 1.00 60.09 278 SER A CA 1
ATOM 2168 C C . SER A 1 278 ? 19.203 2.782 35.895 1.00 60.09 278 SER A C 1
ATOM 2170 O O . SER A 1 278 ? 20.044 1.905 36.078 1.00 60.09 278 SER A O 1
ATOM 2172 N N . ASP A 1 279 ? 18.015 2.548 35.330 1.00 68.31 279 ASP A N 1
ATOM 2173 C CA . ASP A 1 279 ? 17.610 1.230 34.832 1.00 68.31 279 ASP A CA 1
ATOM 2174 C C . ASP A 1 279 ? 18.607 0.721 33.765 1.00 68.31 279 ASP A C 1
ATOM 2176 O O . ASP A 1 279 ? 18.701 1.314 32.680 1.00 68.31 279 ASP A O 1
ATOM 2180 N N . PRO A 1 280 ? 19.364 -0.360 34.039 1.00 72.44 280 PRO A N 1
ATOM 2181 C CA . PRO A 1 280 ? 20.327 -0.906 33.088 1.00 72.44 280 PRO A CA 1
ATOM 2182 C C . PRO A 1 280 ? 19.641 -1.497 31.848 1.00 72.44 280 PRO A C 1
ATOM 2184 O O . PRO A 1 280 ? 20.246 -1.536 30.774 1.00 72.44 280 PRO A O 1
ATOM 2187 N N . LEU A 1 281 ? 18.378 -1.923 31.959 1.00 71.81 281 LEU A N 1
ATOM 2188 C CA . LEU A 1 281 ? 17.650 -2.564 30.870 1.00 71.81 281 LEU A CA 1
ATOM 2189 C C . LEU A 1 281 ? 17.278 -1.560 29.772 1.00 71.81 281 LEU A C 1
ATOM 2191 O O . LEU A 1 281 ? 17.475 -1.836 28.587 1.00 71.81 281 LEU A O 1
ATOM 2195 N N . GLY A 1 282 ? 16.825 -0.363 30.155 1.00 77.38 282 GLY A N 1
ATOM 2196 C CA . GLY A 1 282 ? 16.503 0.711 29.216 1.00 77.38 282 GLY A CA 1
ATOM 2197 C C . GLY A 1 282 ? 17.697 1.199 28.387 1.00 77.38 282 GLY A C 1
ATOM 2198 O O . GLY A 1 282 ? 17.508 1.649 27.253 1.00 77.38 282 GLY A O 1
ATOM 2199 N N . GLU A 1 283 ? 18.917 1.105 28.919 1.00 77.81 283 GLU A N 1
ATOM 2200 C CA . GLU A 1 283 ? 20.144 1.484 28.210 1.00 77.81 283 GLU A CA 1
ATOM 2201 C C . GLU A 1 283 ? 20.597 0.387 27.234 1.00 77.81 283 GLU A C 1
ATOM 2203 O O . GLU A 1 283 ? 20.901 0.680 26.077 1.00 77.81 283 GLU A O 1
ATOM 2208 N N . ILE A 1 284 ? 20.551 -0.885 27.649 1.00 81.50 284 ILE A N 1
ATOM 2209 C CA . ILE A 1 284 ? 20.826 -2.033 26.766 1.00 81.50 284 ILE A CA 1
ATOM 2210 C C . ILE A 1 284 ? 19.833 -2.059 25.595 1.00 81.50 284 ILE A C 1
ATOM 2212 O O . ILE A 1 284 ? 20.223 -2.274 24.443 1.00 81.50 284 ILE A O 1
ATOM 2216 N N . TYR A 1 285 ? 18.557 -1.783 25.874 1.00 82.50 285 TYR A N 1
ATOM 2217 C CA . TYR A 1 285 ? 17.509 -1.679 24.864 1.00 82.50 285 TYR A CA 1
ATOM 2218 C C . TYR A 1 285 ? 17.814 -0.590 23.828 1.00 82.50 285 TYR A C 1
ATOM 2220 O O . TYR A 1 285 ? 17.832 -0.855 22.624 1.00 82.50 285 TYR A O 1
ATOM 2228 N N . PHE A 1 286 ? 18.132 0.622 24.292 1.00 82.50 286 PHE A N 1
ATOM 2229 C CA . PHE A 1 286 ? 18.479 1.747 23.425 1.00 82.50 286 PHE A CA 1
ATOM 2230 C C . PHE A 1 286 ? 19.712 1.453 22.563 1.00 82.50 286 PHE A C 1
ATOM 2232 O O . PHE A 1 286 ? 19.692 1.687 21.355 1.00 82.50 286 PHE A O 1
ATOM 2239 N N . GLN A 1 287 ? 20.770 0.889 23.152 1.00 85.06 287 GLN A N 1
ATOM 2240 C CA . GLN A 1 287 ? 21.978 0.526 22.410 1.00 85.06 287 GLN A CA 1
ATOM 2241 C C . GLN A 1 287 ? 21.701 -0.538 21.344 1.00 85.06 287 GLN A C 1
ATOM 2243 O O . GLN A 1 287 ? 22.262 -0.468 20.249 1.00 85.06 287 GLN A O 1
ATOM 2248 N N . THR A 1 288 ? 20.819 -1.495 21.635 1.00 86.44 288 THR A N 1
ATOM 2249 C CA . THR A 1 288 ? 20.411 -2.536 20.684 1.00 86.44 288 THR A CA 1
ATOM 2250 C C . THR A 1 288 ? 19.629 -1.939 19.514 1.00 86.44 288 THR A C 1
ATOM 2252 O O . THR A 1 288 ? 19.955 -2.217 18.359 1.00 86.44 288 THR A O 1
ATOM 2255 N N . LEU A 1 289 ? 18.650 -1.071 19.792 1.00 84.44 289 LEU A N 1
ATOM 2256 C CA . LEU A 1 289 ? 17.889 -0.367 18.757 1.00 84.44 289 LEU A CA 1
ATOM 2257 C C . LEU A 1 289 ? 18.775 0.523 17.886 1.00 84.44 289 LEU A C 1
ATOM 2259 O O . LEU A 1 289 ? 18.683 0.466 16.663 1.00 84.44 289 LEU A O 1
ATOM 2263 N N . TRP A 1 290 ? 19.650 1.319 18.503 1.00 84.19 290 TRP A N 1
ATOM 2264 C CA . TRP A 1 290 ? 20.550 2.219 17.785 1.00 84.19 290 TRP A CA 1
ATOM 2265 C C . TRP A 1 290 ? 21.499 1.452 16.864 1.00 84.19 290 TRP A C 1
ATOM 2267 O O . TRP A 1 290 ? 21.653 1.808 15.696 1.00 84.19 290 TRP A O 1
ATOM 2277 N N . ARG A 1 291 ? 22.104 0.364 17.364 1.00 88.50 291 ARG A N 1
ATOM 2278 C CA . ARG A 1 291 ? 22.952 -0.513 16.546 1.00 88.50 291 ARG A CA 1
ATOM 2279 C C . ARG A 1 291 ? 22.165 -1.112 15.389 1.00 88.50 291 ARG A C 1
ATOM 2281 O O . ARG A 1 291 ? 22.657 -1.074 14.271 1.00 88.50 291 ARG A O 1
ATOM 2288 N N . ARG A 1 292 ? 20.946 -1.601 15.634 1.00 87.75 292 ARG A N 1
ATOM 2289 C CA . ARG A 1 292 ? 20.079 -2.141 14.580 1.00 87.75 292 ARG A CA 1
ATOM 2290 C C . ARG A 1 292 ? 19.760 -1.093 13.514 1.00 87.75 292 ARG A C 1
ATOM 2292 O O . ARG A 1 292 ? 19.964 -1.377 12.343 1.00 87.75 292 ARG A O 1
ATOM 2299 N N . LEU A 1 293 ? 19.342 0.114 13.904 1.00 86.69 293 LEU A N 1
ATOM 2300 C CA . LEU A 1 293 ? 19.041 1.199 12.965 1.00 86.69 293 LEU A CA 1
ATOM 2301 C C . LEU A 1 293 ? 20.269 1.587 12.134 1.00 86.69 293 LEU A C 1
ATOM 2303 O O . LEU A 1 293 ? 20.159 1.776 10.927 1.00 86.69 293 LEU A O 1
ATOM 2307 N N . LEU A 1 294 ? 21.439 1.685 12.770 1.00 89.25 294 LEU A N 1
ATOM 2308 C CA . LEU A 1 294 ? 22.691 1.981 12.080 1.00 89.25 294 LEU A CA 1
ATOM 2309 C C . LEU A 1 294 ? 23.052 0.868 11.091 1.00 89.25 294 LEU A C 1
ATOM 2311 O O . LEU A 1 294 ? 23.415 1.156 9.956 1.00 89.25 294 LEU A O 1
ATOM 2315 N N . THR A 1 295 ? 22.941 -0.397 11.499 1.00 92.12 295 THR A N 1
ATOM 2316 C CA . THR A 1 295 ? 23.186 -1.540 10.614 1.00 92.12 295 THR A CA 1
ATOM 2317 C C . THR A 1 295 ? 22.207 -1.552 9.445 1.00 92.12 295 THR A C 1
ATOM 2319 O O . THR A 1 295 ? 22.642 -1.706 8.308 1.00 92.12 295 THR A O 1
ATOM 2322 N N . ASP A 1 296 ? 20.918 -1.327 9.693 1.00 91.38 296 ASP A N 1
ATOM 2323 C CA . ASP A 1 296 ? 19.902 -1.277 8.643 1.00 91.38 296 ASP A CA 1
ATOM 2324 C C . ASP A 1 296 ? 20.152 -0.107 7.677 1.00 91.38 296 ASP A C 1
ATOM 2326 O O . ASP A 1 296 ? 20.085 -0.302 6.466 1.00 91.38 296 ASP A O 1
ATOM 2330 N N . LEU A 1 297 ? 20.547 1.071 8.174 1.00 90.75 297 LEU A N 1
ATOM 2331 C CA . LEU A 1 297 ? 20.930 2.213 7.337 1.00 90.75 297 LEU A CA 1
ATOM 2332 C C . LEU A 1 297 ? 22.185 1.922 6.502 1.00 90.75 297 LEU A C 1
ATOM 2334 O O . LEU A 1 297 ? 22.229 2.260 5.323 1.00 90.75 297 LEU A O 1
ATOM 2338 N N . LEU A 1 298 ? 23.206 1.292 7.089 1.00 93.81 298 LEU A N 1
ATOM 2339 C CA . LEU A 1 298 ? 24.429 0.920 6.373 1.00 93.81 298 LEU A CA 1
ATOM 2340 C C . LEU A 1 298 ? 24.141 -0.092 5.260 1.00 93.81 298 LEU A C 1
ATOM 2342 O O . LEU A 1 298 ? 24.639 0.074 4.147 1.00 93.81 298 LEU A O 1
ATOM 2346 N N . VAL A 1 299 ? 23.318 -1.108 5.537 1.00 92.12 299 VAL A N 1
ATOM 2347 C CA . VAL A 1 299 ? 22.896 -2.089 4.528 1.00 92.12 299 VAL A CA 1
ATOM 2348 C C . VAL A 1 299 ? 22.056 -1.408 3.450 1.00 92.12 299 VAL A C 1
ATOM 2350 O O . VAL A 1 299 ? 22.333 -1.613 2.273 1.00 92.12 299 VAL A O 1
ATOM 2353 N N . ALA A 1 300 ? 21.115 -0.535 3.817 1.00 93.62 300 ALA A N 1
ATOM 2354 C CA . ALA A 1 300 ? 20.317 0.229 2.861 1.00 93.62 300 ALA A CA 1
ATOM 2355 C C . ALA A 1 300 ? 21.200 1.079 1.934 1.00 93.62 300 ALA A C 1
ATOM 2357 O O . ALA A 1 300 ? 21.058 1.006 0.715 1.00 93.62 300 ALA A O 1
ATOM 2358 N N . MET A 1 301 ? 22.174 1.811 2.482 1.00 94.31 301 MET A N 1
ATOM 2359 C CA . MET A 1 301 ? 23.126 2.608 1.699 1.00 94.31 301 MET A CA 1
ATOM 2360 C C . MET A 1 301 ? 24.009 1.741 0.797 1.00 94.31 301 MET A C 1
ATOM 2362 O O . MET A 1 301 ? 24.252 2.096 -0.355 1.00 94.31 301 MET A O 1
ATOM 2366 N N . PHE A 1 302 ? 24.464 0.586 1.284 1.00 94.50 302 PHE A N 1
ATOM 2367 C CA . PHE A 1 302 ? 25.205 -0.364 0.460 1.00 94.50 302 PHE A CA 1
ATOM 2368 C C . PHE A 1 302 ? 24.345 -0.886 -0.698 1.00 94.50 302 PHE A C 1
ATOM 2370 O O . PHE A 1 302 ? 24.788 -0.860 -1.844 1.00 94.50 302 PHE A O 1
ATOM 2377 N N . THR A 1 303 ? 23.100 -1.294 -0.427 1.00 90.38 303 THR A N 1
ATOM 2378 C CA . THR A 1 303 ? 22.167 -1.758 -1.466 1.00 90.38 303 THR A CA 1
ATOM 2379 C C . THR A 1 303 ? 21.820 -0.654 -2.459 1.00 90.38 303 THR A C 1
ATOM 2381 O O . THR A 1 303 ? 21.800 -0.916 -3.657 1.00 90.38 303 THR A O 1
ATOM 2384 N N . PHE A 1 304 ? 21.647 0.586 -1.993 1.00 94.38 304 PHE A N 1
ATOM 2385 C CA . PHE A 1 304 ? 21.423 1.761 -2.829 1.00 94.38 304 PHE A CA 1
ATOM 2386 C C . PHE A 1 304 ? 22.550 1.929 -3.853 1.00 94.38 304 PHE A C 1
ATOM 2388 O O . PHE A 1 304 ? 22.299 1.995 -5.058 1.00 94.38 304 PHE A O 1
ATOM 2395 N N . VAL A 1 305 ? 23.801 1.957 -3.379 1.00 95.06 305 VAL A N 1
ATOM 2396 C CA . VAL A 1 305 ? 24.979 2.133 -4.238 1.00 95.06 305 VAL A CA 1
ATOM 2397 C C . VAL A 1 305 ? 25.150 0.938 -5.169 1.00 95.06 305 VAL A C 1
ATOM 2399 O O . VAL A 1 305 ? 25.366 1.135 -6.361 1.00 95.06 305 VAL A O 1
ATOM 2402 N N . ALA A 1 306 ? 25.021 -0.288 -4.657 1.00 92.06 306 ALA A N 1
ATOM 2403 C CA . ALA A 1 306 ? 25.190 -1.502 -5.446 1.00 92.06 306 ALA A CA 1
ATOM 2404 C C . ALA A 1 306 ? 24.157 -1.596 -6.578 1.00 92.06 306 ALA A C 1
ATOM 2406 O O . ALA A 1 306 ? 24.536 -1.816 -7.725 1.00 92.06 306 ALA A O 1
ATOM 2407 N N . VAL A 1 307 ? 22.871 -1.375 -6.282 1.00 92.06 307 VAL A N 1
ATOM 2408 C CA . VAL A 1 307 ? 21.792 -1.412 -7.280 1.00 92.06 307 VAL A CA 1
ATOM 2409 C C . VAL A 1 307 ? 21.938 -0.275 -8.281 1.00 92.06 307 VAL A C 1
ATOM 2411 O O . VAL A 1 307 ? 21.833 -0.522 -9.477 1.00 92.06 307 VAL A O 1
ATOM 2414 N N . THR A 1 308 ? 22.245 0.945 -7.830 1.00 92.12 308 THR A N 1
ATOM 2415 C CA . THR A 1 308 ? 22.467 2.082 -8.737 1.00 92.12 308 THR A CA 1
ATOM 2416 C C . THR A 1 308 ? 23.637 1.803 -9.676 1.00 92.12 308 THR A C 1
ATOM 2418 O O . THR A 1 308 ? 23.492 1.921 -10.888 1.00 92.12 308 THR A O 1
ATOM 2421 N N . ALA A 1 309 ? 24.786 1.383 -9.139 1.00 91.12 309 ALA A N 1
ATOM 2422 C CA . ALA A 1 309 ? 25.976 1.089 -9.930 1.00 91.12 309 ALA A CA 1
ATOM 2423 C C . ALA A 1 309 ? 25.721 -0.035 -10.937 1.00 91.12 309 ALA A C 1
ATOM 2425 O O . ALA A 1 309 ? 26.135 0.061 -12.089 1.00 91.12 309 ALA A O 1
ATOM 2426 N N . LEU A 1 310 ? 25.004 -1.077 -10.512 1.00 89.25 310 LEU A N 1
ATOM 2427 C CA . LEU A 1 310 ? 24.648 -2.208 -11.353 1.00 89.25 310 LEU A CA 1
ATOM 2428 C C . LEU A 1 310 ? 23.657 -1.788 -12.452 1.00 89.25 310 LEU A C 1
ATOM 2430 O O . LEU A 1 310 ? 23.855 -2.155 -13.607 1.00 89.25 310 LEU A O 1
ATOM 2434 N N . ASN A 1 311 ? 22.659 -0.957 -12.142 1.00 89.00 311 ASN A N 1
ATOM 2435 C CA . ASN A 1 311 ? 21.663 -0.479 -13.105 1.00 89.00 311 ASN A CA 1
ATOM 2436 C C . ASN A 1 311 ? 22.212 0.534 -14.122 1.00 89.00 311 ASN A C 1
ATOM 2438 O O . ASN A 1 311 ? 21.752 0.565 -15.258 1.00 89.00 311 ASN A O 1
ATOM 2442 N N . VAL A 1 312 ? 23.231 1.316 -13.744 1.00 87.56 312 VAL A N 1
ATOM 2443 C CA . VAL A 1 312 ? 23.962 2.202 -14.669 1.00 87.56 312 VAL A CA 1
ATOM 2444 C C . VAL A 1 312 ? 24.712 1.398 -15.740 1.00 87.56 312 VAL A C 1
ATOM 2446 O O . VAL A 1 312 ? 24.989 1.912 -16.825 1.00 87.56 312 VAL A O 1
ATOM 2449 N N . THR A 1 313 ? 25.047 0.131 -15.474 1.00 85.31 313 THR A N 1
ATOM 2450 C CA . THR A 1 313 ? 25.702 -0.707 -16.482 1.00 85.31 313 THR A CA 1
ATOM 2451 C C . THR A 1 313 ? 24.767 -1.025 -17.649 1.00 85.31 313 THR A C 1
ATOM 2453 O O . THR A 1 313 ? 23.570 -1.250 -17.492 1.00 85.31 313 THR A O 1
ATOM 2456 N N . SER A 1 314 ? 25.334 -1.155 -18.848 1.00 75.06 314 SER A N 1
ATOM 2457 C CA . SER A 1 314 ? 24.580 -1.503 -20.058 1.00 75.06 314 SER A CA 1
ATOM 2458 C C . SER A 1 314 ? 24.100 -2.963 -20.110 1.00 75.06 314 SER A C 1
ATOM 2460 O O . SER A 1 314 ? 23.518 -3.385 -21.113 1.00 75.06 314 SER A O 1
ATOM 2462 N N . VAL A 1 315 ? 24.315 -3.746 -19.043 1.00 80.12 315 VAL A N 1
ATOM 2463 C CA . VAL A 1 315 ? 23.963 -5.175 -18.963 1.00 80.12 315 VAL A CA 1
ATOM 2464 C C . VAL A 1 315 ? 22.462 -5.393 -19.171 1.00 80.12 315 VAL A C 1
ATOM 2466 O O . VAL A 1 315 ? 22.076 -6.339 -19.854 1.00 80.12 315 VAL A O 1
ATOM 2469 N N . PHE A 1 316 ? 21.626 -4.484 -18.668 1.00 79.62 316 PHE A N 1
ATOM 2470 C CA . PHE A 1 316 ? 20.167 -4.569 -18.788 1.00 79.62 316 PHE A CA 1
ATOM 2471 C C . PHE A 1 316 ? 19.61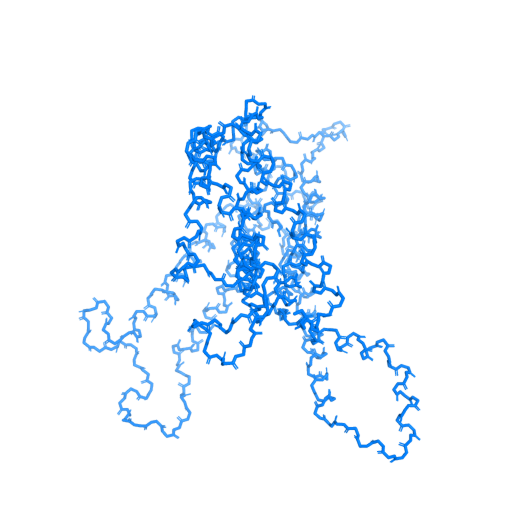5 -4.166 -20.156 1.00 79.62 316 PHE A C 1
ATOM 2473 O O . PHE A 1 316 ? 18.476 -4.491 -20.474 1.00 79.62 316 PHE A O 1
ATOM 2480 N N . CYS A 1 317 ? 20.408 -3.469 -20.969 1.00 69.19 317 CYS A N 1
ATOM 2481 C CA . CYS A 1 317 ? 19.977 -2.948 -22.267 1.00 69.19 317 CYS A CA 1
ATOM 2482 C C . CYS A 1 317 ? 20.438 -3.794 -23.449 1.00 69.19 317 CYS A C 1
ATOM 2484 O O . CYS A 1 317 ? 19.894 -3.699 -24.546 1.00 69.19 317 CYS A O 1
ATOM 2486 N N . ARG A 1 318 ? 21.539 -4.528 -23.268 1.00 71.25 318 ARG A N 1
ATOM 2487 C CA . ARG A 1 318 ? 22.298 -5.082 -24.390 1.00 71.25 318 ARG A CA 1
ATOM 2488 C C . ARG A 1 318 ? 21.522 -6.164 -25.140 1.00 71.25 318 ARG A C 1
ATOM 2490 O O . ARG A 1 318 ? 21.643 -6.284 -26.358 1.00 71.25 318 ARG A O 1
ATOM 2497 N N . SER A 1 319 ? 20.754 -6.966 -24.411 1.00 73.31 319 SER A N 1
ATOM 2498 C CA . SER A 1 319 ? 20.006 -8.096 -24.958 1.00 73.31 319 SER A CA 1
ATOM 2499 C C . SER A 1 319 ? 18.926 -8.556 -23.987 1.00 73.31 319 SER A C 1
ATOM 2501 O O . SER A 1 319 ? 19.141 -8.527 -22.780 1.00 73.31 319 SER A O 1
ATOM 2503 N N . GLU A 1 320 ? 17.829 -9.086 -24.519 1.00 81.56 320 GLU A N 1
ATOM 2504 C CA . GLU A 1 320 ? 16.748 -9.699 -23.731 1.00 81.56 320 GLU A CA 1
ATOM 2505 C C . GLU A 1 320 ? 17.095 -11.109 -23.225 1.00 81.56 320 GLU A C 1
ATOM 2507 O O . GLU A 1 320 ? 16.529 -11.584 -22.247 1.00 81.56 320 GLU A O 1
ATOM 2512 N N . ILE A 1 321 ? 18.066 -11.780 -23.855 1.00 86.88 321 ILE A N 1
ATOM 2513 C CA . ILE A 1 321 ? 18.523 -13.133 -23.496 1.00 86.88 321 ILE A CA 1
ATOM 2514 C C . ILE A 1 321 ? 18.830 -13.284 -21.988 1.00 86.88 321 ILE A C 1
ATOM 2516 O O . ILE A 1 321 ? 18.276 -14.196 -21.375 1.00 86.88 321 ILE A O 1
ATOM 2520 N N . PRO A 1 322 ? 19.656 -12.430 -21.343 1.00 87.69 322 PRO A N 1
ATOM 2521 C CA . PRO A 1 322 ? 19.905 -12.519 -19.905 1.00 87.69 322 PRO A CA 1
ATOM 2522 C C . PRO A 1 322 ? 18.643 -12.321 -19.060 1.00 87.69 322 PRO A C 1
ATOM 2524 O O . PRO A 1 322 ? 18.524 -12.974 -18.027 1.00 87.69 322 PRO A O 1
ATOM 2527 N N . ALA A 1 323 ? 17.684 -11.497 -19.498 1.00 87.69 323 ALA A N 1
ATOM 2528 C CA . ALA A 1 323 ? 16.415 -11.341 -18.793 1.00 87.69 323 ALA A CA 1
ATOM 2529 C C . ALA A 1 323 ? 15.631 -12.660 -18.791 1.00 87.69 323 ALA A C 1
ATOM 2531 O O . ALA A 1 323 ? 15.245 -13.135 -17.726 1.00 87.69 323 ALA A O 1
ATOM 2532 N N . TYR A 1 324 ? 15.494 -13.317 -19.950 1.00 90.69 324 TYR A N 1
ATOM 2533 C CA . TYR A 1 324 ? 14.833 -14.624 -20.043 1.00 90.69 324 TYR A CA 1
ATOM 2534 C C . TYR A 1 324 ? 15.540 -15.706 -19.218 1.00 90.69 324 TYR A C 1
ATOM 2536 O O . TYR A 1 324 ? 14.872 -16.514 -18.571 1.00 90.69 324 TYR A O 1
ATOM 2544 N N . ILE A 1 325 ? 16.879 -15.701 -19.179 1.00 93.19 325 ILE A N 1
ATOM 2545 C CA . ILE A 1 325 ? 17.653 -16.618 -18.330 1.00 93.19 325 ILE A CA 1
ATOM 2546 C C . ILE A 1 325 ? 17.308 -16.387 -16.857 1.00 93.19 325 ILE A C 1
ATOM 2548 O O . ILE A 1 325 ? 16.954 -17.339 -16.162 1.00 93.19 325 ILE A O 1
ATOM 2552 N N . ILE A 1 326 ? 17.352 -15.139 -16.386 1.00 93.19 326 ILE A N 1
ATOM 2553 C CA . ILE A 1 326 ? 17.034 -14.806 -14.995 1.00 93.19 326 ILE A CA 1
ATOM 2554 C C . ILE A 1 326 ? 15.578 -15.147 -14.665 1.00 93.19 326 ILE A C 1
ATOM 2556 O O . ILE A 1 326 ? 15.339 -15.786 -13.647 1.00 93.19 326 ILE A O 1
ATOM 2560 N N . TYR A 1 327 ? 14.614 -14.837 -15.535 1.00 93.56 327 TYR A N 1
ATOM 2561 C CA . TYR A 1 327 ? 13.209 -15.208 -15.329 1.00 93.56 327 TYR A CA 1
ATOM 2562 C C . TYR A 1 327 ? 13.013 -16.721 -15.239 1.00 93.56 327 TYR A C 1
ATOM 2564 O O . TYR A 1 327 ? 12.297 -17.198 -14.356 1.00 93.56 327 TYR A O 1
ATOM 2572 N N . SER A 1 328 ? 13.680 -17.488 -16.108 1.00 94.19 328 SER A N 1
ATOM 2573 C CA . SER A 1 328 ? 13.626 -18.951 -16.066 1.00 94.19 328 SER A CA 1
ATOM 2574 C C . SER A 1 328 ? 14.222 -19.499 -14.766 1.00 94.19 328 SER A C 1
ATOM 2576 O O . SER A 1 328 ? 13.617 -20.359 -14.128 1.00 94.19 328 SER A O 1
ATOM 2578 N N . LEU A 1 329 ? 15.349 -18.941 -14.312 1.00 95.19 329 LEU A N 1
ATOM 2579 C CA . LEU A 1 329 ? 16.005 -19.329 -13.069 1.00 95.19 329 LEU A CA 1
ATOM 2580 C C . LEU A 1 329 ? 15.143 -18.988 -11.847 1.00 95.19 329 LEU A C 1
ATOM 2582 O O . LEU A 1 329 ? 15.016 -19.820 -10.951 1.00 95.19 329 LEU A O 1
ATOM 2586 N N . THR A 1 330 ? 14.513 -17.811 -11.827 1.00 94.50 330 THR A N 1
ATOM 2587 C CA . THR A 1 330 ? 13.560 -17.402 -10.786 1.00 94.50 330 THR A CA 1
ATOM 2588 C C . THR A 1 330 ? 12.358 -18.343 -10.742 1.00 94.50 330 THR A C 1
ATOM 2590 O O . THR A 1 330 ? 11.987 -18.801 -9.666 1.00 94.50 330 THR A O 1
ATOM 2593 N N . CYS A 1 331 ? 11.787 -18.697 -11.897 1.00 94.81 331 CYS A N 1
ATOM 2594 C CA . CYS A 1 331 ? 10.663 -19.630 -11.981 1.00 94.81 331 CYS A CA 1
ATOM 2595 C C . CYS A 1 331 ? 11.038 -21.020 -11.444 1.00 94.81 331 CYS A C 1
ATOM 2597 O O . CYS A 1 331 ? 10.358 -21.551 -10.566 1.00 94.81 331 CYS A O 1
ATOM 2599 N N . VAL A 1 332 ? 12.159 -21.585 -11.904 1.00 95.19 332 VAL A N 1
ATOM 2600 C CA . VAL A 1 332 ? 12.641 -22.897 -11.445 1.00 95.19 332 VAL A CA 1
ATOM 2601 C C . VAL A 1 332 ? 12.936 -22.879 -9.946 1.00 95.19 332 VAL A C 1
ATOM 2603 O O . VAL A 1 332 ? 12.491 -23.770 -9.224 1.00 95.19 332 VAL A O 1
ATOM 2606 N N . THR A 1 333 ? 13.638 -21.853 -9.462 1.00 94.25 333 THR A N 1
ATOM 2607 C CA . THR A 1 333 ? 13.975 -21.713 -8.037 1.00 94.25 333 THR A CA 1
ATOM 2608 C C . THR A 1 333 ? 12.716 -21.576 -7.183 1.00 94.25 333 THR A C 1
ATOM 2610 O O . THR A 1 333 ? 12.606 -22.250 -6.162 1.00 94.25 333 THR A O 1
ATOM 2613 N N . GLY A 1 334 ? 11.728 -20.799 -7.634 1.00 93.75 334 GLY A N 1
ATOM 2614 C CA . GLY A 1 334 ? 10.446 -20.645 -6.951 1.00 93.75 334 GLY A CA 1
ATOM 2615 C C . GLY A 1 334 ? 9.645 -21.948 -6.891 1.00 93.75 334 GLY A C 1
ATOM 2616 O O . GLY A 1 334 ? 9.153 -22.319 -5.826 1.00 93.75 334 GLY A O 1
ATOM 2617 N N . VAL A 1 335 ? 9.573 -22.710 -7.991 1.00 94.94 335 VAL A N 1
ATOM 2618 C CA . VAL A 1 335 ? 8.934 -24.042 -8.002 1.00 94.94 335 VAL A CA 1
ATOM 2619 C C . VAL A 1 335 ? 9.641 -24.989 -7.029 1.00 94.94 335 VAL A C 1
ATOM 2621 O O . VAL A 1 335 ? 8.986 -25.694 -6.260 1.00 94.94 335 VAL A O 1
ATOM 2624 N N . VAL A 1 336 ? 10.973 -24.987 -7.002 1.00 93.12 336 VAL A N 1
ATOM 2625 C CA . VAL A 1 336 ? 11.744 -25.820 -6.071 1.00 93.12 336 VAL A CA 1
ATOM 2626 C C . VAL A 1 336 ? 11.482 -25.414 -4.615 1.00 93.12 336 VAL A C 1
ATOM 2628 O O . VAL A 1 336 ? 11.112 -26.265 -3.805 1.00 93.12 336 VAL A O 1
ATOM 2631 N N . ASN A 1 337 ? 11.621 -24.129 -4.284 1.00 93.62 337 ASN A N 1
ATOM 2632 C CA . ASN A 1 337 ? 11.560 -23.626 -2.911 1.00 93.62 337 ASN A CA 1
ATOM 2633 C C . ASN A 1 337 ? 10.146 -23.613 -2.322 1.00 93.62 337 ASN A C 1
ATOM 2635 O O . ASN A 1 337 ? 9.984 -23.907 -1.137 1.00 93.62 337 ASN A O 1
ATOM 2639 N N . HIS A 1 338 ? 9.128 -23.278 -3.118 1.00 92.88 338 HIS A N 1
ATOM 2640 C CA . HIS A 1 338 ? 7.763 -23.055 -2.632 1.00 92.88 338 HIS A CA 1
ATOM 2641 C C . HIS A 1 338 ? 6.789 -24.193 -2.945 1.00 92.88 338 HIS A C 1
ATOM 2643 O O . HIS A 1 338 ? 5.772 -24.314 -2.263 1.00 92.88 338 HIS A O 1
ATOM 2649 N N . TYR A 1 339 ? 7.093 -25.051 -3.922 1.00 92.62 339 TYR A N 1
ATOM 2650 C CA . TYR A 1 339 ? 6.242 -26.191 -4.261 1.00 92.62 339 TYR A CA 1
ATOM 2651 C C . TYR A 1 339 ? 6.907 -27.526 -3.918 1.00 92.62 339 TYR A C 1
ATOM 2653 O O . TYR A 1 339 ? 6.402 -28.254 -3.065 1.00 92.62 339 TYR A O 1
ATOM 2661 N N . ILE A 1 340 ? 8.061 -27.839 -4.516 1.00 92.31 340 ILE A N 1
ATOM 2662 C CA . ILE A 1 340 ? 8.682 -29.168 -4.396 1.00 92.31 340 ILE A CA 1
ATOM 2663 C C . ILE A 1 340 ? 9.157 -29.434 -2.965 1.00 92.31 340 ILE A C 1
ATOM 2665 O O . ILE A 1 340 ? 8.720 -30.408 -2.355 1.00 92.31 340 ILE A O 1
ATOM 2669 N N . ILE A 1 341 ? 10.025 -28.582 -2.410 1.00 90.19 341 ILE A N 1
ATOM 2670 C CA . ILE A 1 341 ? 10.624 -28.812 -1.086 1.00 90.19 341 ILE A CA 1
ATOM 2671 C C . ILE A 1 341 ? 9.557 -28.865 0.023 1.00 90.19 341 ILE A C 1
ATOM 2673 O O . ILE A 1 341 ? 9.595 -29.805 0.822 1.00 90.19 341 ILE A O 1
ATOM 2677 N N . PRO A 1 342 ? 8.566 -27.949 0.079 1.00 89.88 342 PRO A N 1
ATOM 2678 C CA . PRO A 1 342 ? 7.492 -28.042 1.060 1.00 89.88 342 PRO A CA 1
ATOM 2679 C C . PRO A 1 342 ? 6.658 -29.313 0.901 1.00 89.88 342 PRO A C 1
ATOM 2681 O O . PRO A 1 342 ? 6.284 -29.907 1.905 1.00 89.88 342 PRO A O 1
ATOM 2684 N N . HIS A 1 343 ? 6.384 -29.765 -0.329 1.00 89.94 343 HIS A N 1
ATOM 2685 C CA . HIS A 1 343 ? 5.633 -31.002 -0.554 1.00 89.94 343 HIS A CA 1
ATOM 2686 C C . HIS A 1 343 ? 6.407 -32.254 -0.146 1.00 89.94 343 HIS A C 1
ATOM 2688 O O . HIS A 1 343 ? 5.826 -33.126 0.485 1.00 89.94 343 HIS A O 1
ATOM 2694 N N . VAL A 1 344 ? 7.704 -32.321 -0.442 1.00 90.25 344 VAL A N 1
ATOM 2695 C CA . VAL A 1 344 ? 8.608 -33.425 -0.068 1.00 90.25 344 VAL A CA 1
ATOM 2696 C C . VAL A 1 344 ? 8.737 -33.593 1.454 1.00 90.25 344 VAL A C 1
ATOM 2698 O O . VAL A 1 344 ? 9.002 -34.700 1.925 1.00 90.25 344 VAL A O 1
ATOM 2701 N N . ARG A 1 345 ? 8.539 -32.504 2.213 1.00 87.75 345 ARG A N 1
ATOM 2702 C CA . ARG A 1 345 ? 8.546 -32.474 3.686 1.00 87.75 345 ARG A CA 1
ATOM 2703 C C . ARG A 1 345 ? 7.177 -32.722 4.331 1.00 87.75 345 ARG A C 1
ATOM 2705 O O . ARG A 1 345 ? 7.110 -32.785 5.552 1.00 87.75 345 ARG A O 1
ATOM 2712 N N . LYS A 1 346 ? 6.089 -32.803 3.557 1.00 87.94 346 LYS A N 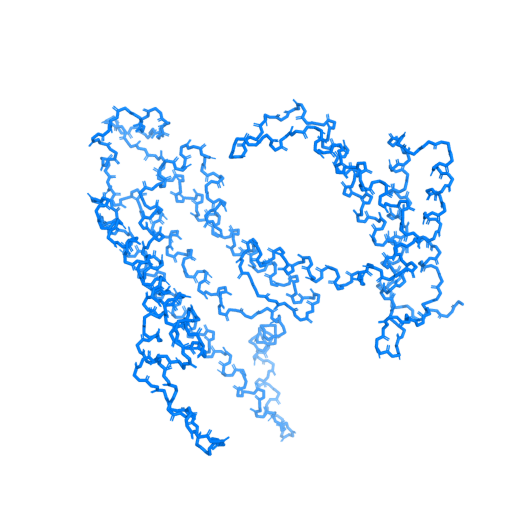1
ATOM 2713 C CA . LYS A 1 346 ? 4.768 -33.168 4.097 1.00 87.94 346 LYS A CA 1
ATOM 2714 C C . LYS A 1 346 ? 4.742 -34.653 4.440 1.00 87.94 346 LYS A C 1
ATOM 2716 O O . LYS A 1 346 ? 5.382 -35.447 3.760 1.00 87.94 346 LYS A O 1
ATOM 2721 N N . GLU A 1 347 ? 3.891 -35.012 5.397 1.00 85.75 347 GLU A N 1
ATOM 2722 C CA . GLU A 1 347 ? 3.733 -36.398 5.862 1.00 85.75 347 GLU A CA 1
ATOM 2723 C C . GLU A 1 347 ? 3.321 -37.371 4.758 1.00 85.75 347 GLU A C 1
ATOM 2725 O O . GLU A 1 347 ? 3.771 -38.510 4.727 1.00 85.75 347 GLU A O 1
ATOM 2730 N N . MET A 1 348 ? 2.498 -36.901 3.817 1.00 87.44 348 MET A N 1
ATOM 2731 C CA . MET A 1 348 ? 2.049 -37.677 2.661 1.00 87.44 348 MET A CA 1
ATOM 2732 C C . MET A 1 348 ? 2.286 -36.878 1.373 1.00 87.44 348 MET A C 1
ATOM 2734 O O . MET A 1 348 ? 1.377 -36.192 0.882 1.00 87.44 348 MET A O 1
ATOM 2738 N N . PRO A 1 349 ? 3.510 -36.899 0.819 1.00 89.81 349 PRO A N 1
ATOM 2739 C CA . PRO A 1 349 ? 3.857 -36.102 -0.348 1.00 89.81 349 PRO A CA 1
ATOM 2740 C C . PRO A 1 349 ? 3.042 -36.573 -1.563 1.00 89.81 349 PRO A C 1
ATOM 2742 O O . PRO A 1 349 ? 3.045 -37.749 -1.929 1.00 89.81 349 PRO A O 1
ATOM 2745 N N . TRP A 1 350 ? 2.287 -35.640 -2.155 1.00 90.50 350 TRP A N 1
ATOM 2746 C CA . TRP A 1 350 ? 1.334 -35.870 -3.259 1.00 90.50 350 TRP A CA 1
ATOM 2747 C C . TRP A 1 350 ? 0.322 -37.001 -3.027 1.00 90.50 350 TRP A C 1
ATOM 2749 O O . TRP A 1 350 ? -0.309 -37.441 -3.980 1.00 90.50 350 TRP A O 1
ATOM 2759 N N . LEU A 1 351 ? 0.158 -37.458 -1.777 1.00 88.44 351 LEU A N 1
ATOM 2760 C CA . LEU A 1 351 ? -0.609 -38.658 -1.422 1.00 88.44 351 LEU A CA 1
ATOM 2761 C C . LEU A 1 351 ? -0.091 -39.952 -2.086 1.00 88.44 351 LEU A C 1
ATOM 2763 O O . LEU A 1 351 ? -0.741 -40.989 -2.000 1.00 88.44 351 LEU A O 1
ATOM 2767 N N . CYS A 1 352 ? 1.077 -39.905 -2.732 1.00 91.00 352 CYS A N 1
ATOM 2768 C CA . CYS A 1 352 ? 1.691 -41.048 -3.407 1.00 91.00 352 CYS A CA 1
ATOM 2769 C C . CYS A 1 352 ? 2.658 -41.810 -2.492 1.00 91.00 352 CYS A C 1
ATOM 2771 O O . CYS A 1 352 ? 2.975 -42.966 -2.768 1.00 91.00 352 CYS A O 1
ATOM 2773 N N . CYS A 1 353 ? 3.147 -41.176 -1.422 1.00 88.69 353 CYS A N 1
ATOM 2774 C CA . CYS A 1 353 ? 4.001 -41.812 -0.422 1.00 88.69 353 CYS A CA 1
ATOM 2775 C C . CYS A 1 353 ? 3.327 -41.763 0.953 1.00 88.69 353 CYS A C 1
ATOM 2777 O O . CYS A 1 353 ? 2.658 -40.786 1.286 1.00 88.69 353 CYS A O 1
ATOM 2779 N N . ALA A 1 354 ? 3.521 -42.823 1.738 1.00 86.62 354 ALA A N 1
ATOM 2780 C CA . ALA A 1 354 ? 2.972 -42.951 3.088 1.00 86.62 354 ALA A CA 1
ATOM 2781 C C . ALA A 1 354 ? 3.802 -42.222 4.160 1.00 86.62 354 ALA A C 1
ATOM 2783 O O . ALA A 1 354 ? 3.331 -42.048 5.277 1.00 86.62 354 ALA A O 1
ATOM 2784 N N . GLU A 1 355 ? 5.028 -41.817 3.820 1.00 87.19 355 GLU A N 1
ATOM 2785 C CA . GLU A 1 355 ? 5.970 -41.143 4.713 1.00 87.19 355 GLU A CA 1
ATOM 2786 C C . GLU A 1 355 ? 6.652 -39.975 3.979 1.00 87.19 355 GLU A C 1
ATOM 2788 O O . GLU A 1 355 ? 6.761 -40.012 2.741 1.00 87.19 355 GLU A O 1
ATOM 2793 N N . PRO A 1 356 ? 7.155 -38.960 4.710 1.00 87.56 356 PRO A N 1
ATOM 2794 C CA . PRO A 1 356 ? 7.889 -37.855 4.110 1.00 87.56 356 PRO A CA 1
ATOM 2795 C C . PRO A 1 356 ? 9.172 -38.356 3.441 1.00 87.56 356 PRO A C 1
ATOM 2797 O O . PRO A 1 356 ? 9.938 -39.141 4.004 1.00 87.56 356 PRO A O 1
ATOM 2800 N N . ILE A 1 357 ? 9.431 -37.860 2.229 1.00 87.62 357 ILE A N 1
ATOM 2801 C CA . ILE A 1 357 ? 10.635 -38.210 1.459 1.00 87.62 357 ILE A CA 1
ATOM 2802 C C . ILE A 1 357 ? 11.878 -37.600 2.123 1.00 87.62 357 ILE A C 1
ATOM 2804 O O . ILE A 1 357 ? 12.932 -38.231 2.170 1.00 87.62 357 ILE A O 1
ATOM 2808 N N . VAL A 1 358 ? 11.758 -36.376 2.654 1.00 86.62 358 VAL A N 1
ATOM 2809 C CA . VAL A 1 358 ? 12.803 -35.737 3.466 1.00 86.62 358 VAL A CA 1
ATOM 2810 C C . VAL A 1 358 ? 12.354 -35.725 4.916 1.00 86.62 358 VAL A C 1
ATOM 2812 O O . VAL A 1 358 ? 11.581 -34.863 5.335 1.00 86.62 358 VAL A O 1
ATOM 2815 N N . LYS A 1 359 ? 12.862 -36.696 5.671 1.00 84.25 359 LYS A N 1
ATOM 2816 C CA . LYS A 1 359 ? 12.625 -36.830 7.107 1.00 84.25 359 LYS A CA 1
ATOM 2817 C C . LYS A 1 359 ? 13.462 -35.818 7.890 1.00 84.25 359 LYS A C 1
ATOM 2819 O O . LYS A 1 359 ? 14.619 -35.564 7.548 1.00 84.25 359 LYS A O 1
ATOM 2824 N N . ALA A 1 360 ? 12.875 -35.253 8.943 1.00 80.62 360 ALA A N 1
ATOM 2825 C CA . ALA A 1 360 ? 13.630 -34.518 9.954 1.00 80.62 360 ALA A CA 1
ATOM 2826 C C . ALA A 1 360 ? 14.555 -35.483 10.717 1.00 80.62 360 ALA A C 1
ATOM 2828 O O . ALA A 1 360 ? 14.266 -36.678 10.797 1.00 80.62 360 ALA A O 1
ATOM 2829 N N . SER A 1 361 ? 15.654 -34.987 11.292 1.00 79.94 361 SER A N 1
ATOM 2830 C CA . SER A 1 361 ? 16.561 -35.826 12.094 1.00 79.94 361 SER A CA 1
ATOM 2831 C C . SER A 1 361 ? 15.870 -36.454 13.304 1.00 79.94 361 SER A C 1
ATOM 2833 O O . SER A 1 361 ? 16.295 -37.499 13.783 1.00 79.94 361 SER A O 1
ATOM 2835 N N . GLU A 1 362 ? 14.802 -35.821 13.773 1.00 83.44 362 GLU A N 1
ATOM 2836 C CA . GLU A 1 362 ? 14.029 -36.192 14.951 1.00 83.44 362 GLU A CA 1
ATOM 2837 C C . GLU A 1 362 ? 12.789 -37.036 14.611 1.00 83.44 362 GLU A C 1
ATOM 2839 O O . GLU A 1 362 ? 11.992 -37.321 15.497 1.00 83.44 362 GLU A O 1
ATOM 2844 N N . TRP A 1 363 ? 12.604 -37.428 13.344 1.00 80.06 363 TRP A N 1
ATOM 2845 C CA . TRP A 1 363 ? 11.385 -38.095 12.867 1.00 80.06 363 TRP A CA 1
ATOM 2846 C C . TRP A 1 363 ? 11.040 -39.376 13.642 1.00 80.06 363 TRP A C 1
ATOM 2848 O O . TRP A 1 363 ? 9.879 -39.617 13.958 1.00 80.06 363 TRP A O 1
ATOM 2858 N N . ASP A 1 364 ? 12.053 -40.171 13.992 1.00 82.75 364 ASP A N 1
ATOM 2859 C CA . ASP A 1 364 ? 11.878 -41.435 14.718 1.00 82.75 364 ASP A CA 1
ATOM 2860 C C . ASP A 1 364 ? 11.945 -41.264 16.254 1.00 82.75 364 ASP A C 1
ATOM 2862 O O . ASP A 1 364 ? 11.936 -42.246 17.000 1.00 82.75 364 ASP A O 1
ATOM 2866 N N . CYS A 1 365 ? 12.025 -40.026 16.759 1.00 81.06 365 CYS A N 1
ATOM 2867 C CA . CYS A 1 365 ? 12.071 -39.739 18.190 1.00 81.06 365 CYS A CA 1
ATOM 2868 C C . CYS A 1 365 ? 10.664 -39.471 18.739 1.00 81.06 365 CYS A C 1
ATOM 2870 O O . CYS A 1 365 ? 10.002 -38.521 18.337 1.00 81.06 365 CYS A O 1
ATOM 2872 N N . TYR A 1 366 ? 10.236 -40.262 19.728 1.00 80.38 366 TYR A N 1
ATOM 2873 C CA . TYR A 1 366 ? 8.963 -40.034 20.426 1.00 80.38 366 TYR A CA 1
ATOM 2874 C C . TYR A 1 366 ? 8.944 -38.702 21.200 1.00 80.38 366 TYR A C 1
ATOM 2876 O O . TYR A 1 366 ? 7.920 -38.027 21.244 1.00 80.38 366 TYR A O 1
ATOM 2884 N N . GLU A 1 367 ? 10.079 -38.303 21.786 1.00 80.94 367 GLU A N 1
ATOM 2885 C CA . GLU A 1 367 ? 10.233 -37.028 22.490 1.00 80.94 367 GLU A CA 1
ATOM 2886 C C . GLU A 1 367 ? 11.640 -36.459 22.244 1.00 80.94 367 GLU A C 1
ATOM 2888 O O . GLU A 1 367 ? 12.645 -37.168 22.358 1.00 80.94 367 GLU A O 1
ATOM 2893 N N . VAL A 1 368 ? 11.719 -35.184 21.856 1.00 79.00 368 VAL A N 1
ATOM 2894 C CA . VAL A 1 368 ? 12.966 -34.532 21.434 1.00 79.00 368 VAL A CA 1
ATOM 2895 C C . VAL A 1 368 ? 13.656 -33.903 22.647 1.00 79.00 368 VAL A C 1
ATOM 2897 O O . VAL A 1 368 ? 13.157 -32.935 23.212 1.00 79.00 368 VAL A O 1
ATOM 2900 N N . GLN A 1 369 ? 14.807 -34.450 23.052 1.00 80.06 369 GLN A N 1
ATOM 2901 C CA . GLN A 1 369 ? 15.558 -33.972 24.228 1.00 80.06 369 GLN A CA 1
ATOM 2902 C C . GLN A 1 369 ? 16.623 -32.912 23.901 1.00 80.06 369 GLN A C 1
ATOM 2904 O O . GLN A 1 369 ? 17.053 -32.173 24.784 1.00 80.06 369 GLN A O 1
ATOM 2909 N N . GLU A 1 370 ? 17.046 -32.819 22.639 1.00 81.75 370 GLU A N 1
ATOM 2910 C CA . GLU A 1 370 ? 18.046 -31.855 22.167 1.00 81.75 370 GLU A CA 1
ATOM 2911 C C . GLU A 1 370 ? 17.421 -30.816 21.229 1.00 81.75 370 GLU A C 1
ATOM 2913 O O . GLU A 1 370 ? 16.374 -31.042 20.631 1.00 81.75 370 GLU A O 1
ATOM 2918 N N . HIS A 1 371 ? 18.069 -29.664 21.053 1.00 76.44 371 HIS A N 1
ATOM 2919 C CA . HIS A 1 371 ? 17.600 -28.690 20.069 1.00 76.44 371 HIS A CA 1
ATOM 2920 C C . HIS A 1 371 ? 17.665 -29.262 18.637 1.00 76.44 371 HIS A C 1
ATOM 2922 O O . HIS A 1 371 ? 18.668 -29.900 18.296 1.00 76.44 371 HIS A O 1
ATOM 2928 N N . PRO A 1 372 ? 16.655 -28.992 17.784 1.00 76.44 372 PRO A N 1
ATOM 2929 C CA . PRO A 1 372 ? 16.608 -29.497 16.414 1.00 76.44 372 PRO A CA 1
ATOM 2930 C C . PRO A 1 372 ? 17.870 -29.147 15.623 1.00 76.44 372 PRO A C 1
ATOM 2932 O O . PRO A 1 372 ? 18.309 -27.989 15.607 1.00 76.44 372 PRO A O 1
ATOM 2935 N N . ARG A 1 373 ? 18.467 -30.138 14.956 1.00 79.88 373 ARG A N 1
ATOM 2936 C CA . ARG A 1 373 ? 19.696 -29.926 14.177 1.00 79.88 373 ARG A CA 1
ATOM 2937 C C . ARG A 1 373 ? 19.343 -29.514 12.752 1.00 79.88 373 ARG A C 1
ATOM 2939 O O . ARG A 1 373 ? 18.630 -30.222 12.055 1.00 79.88 373 ARG A O 1
ATOM 2946 N N . VAL A 1 374 ? 19.911 -28.399 12.282 1.00 82.50 374 VAL A N 1
ATOM 2947 C CA . VAL A 1 374 ? 19.682 -27.928 10.905 1.00 82.50 374 VAL A CA 1
ATOM 2948 C C . VAL A 1 374 ? 20.300 -28.912 9.910 1.00 82.50 374 VAL A C 1
ATOM 2950 O O . VAL A 1 374 ? 21.532 -29.008 9.801 1.00 82.50 374 VAL A O 1
ATOM 2953 N N . THR A 1 375 ? 19.444 -29.615 9.173 1.00 85.44 375 THR A N 1
ATOM 2954 C CA . THR A 1 375 ? 19.842 -30.602 8.160 1.00 85.44 375 THR A CA 1
ATOM 2955 C C . THR A 1 375 ? 20.506 -29.930 6.953 1.00 85.44 375 THR A C 1
ATOM 2957 O O . THR A 1 375 ? 20.352 -28.732 6.706 1.00 85.44 375 THR A O 1
ATOM 2960 N N . VAL A 1 376 ? 21.260 -30.692 6.152 1.00 86.94 376 VAL A N 1
ATOM 2961 C CA . VAL A 1 376 ? 21.917 -30.158 4.939 1.00 86.94 376 VAL A CA 1
ATOM 2962 C C . VAL A 1 376 ? 20.892 -29.566 3.965 1.00 86.94 376 VAL A C 1
ATOM 2964 O O . VAL A 1 376 ? 21.147 -28.527 3.359 1.00 86.94 376 VAL A O 1
ATOM 2967 N N . ILE A 1 377 ? 19.712 -30.182 3.864 1.00 86.81 377 ILE A N 1
ATOM 2968 C CA . ILE A 1 377 ? 18.619 -29.715 3.006 1.00 86.81 377 ILE A CA 1
ATOM 2969 C C . ILE A 1 377 ? 18.057 -28.388 3.515 1.00 86.81 377 ILE A C 1
ATOM 2971 O O . ILE A 1 377 ? 17.794 -27.499 2.715 1.00 86.81 377 ILE A O 1
ATOM 2975 N N . GLU A 1 378 ? 17.925 -28.205 4.829 1.00 87.31 378 GLU A N 1
ATOM 2976 C CA . GLU A 1 378 ? 17.490 -26.927 5.399 1.00 87.31 378 GLU A CA 1
ATOM 2977 C C . GLU A 1 378 ? 18.518 -25.820 5.182 1.00 87.31 378 GLU A C 1
ATOM 2979 O O . GLU A 1 378 ? 18.134 -24.702 4.851 1.00 87.31 378 GLU A O 1
ATOM 2984 N N . ARG A 1 379 ? 19.818 -26.128 5.279 1.00 90.75 379 ARG A N 1
ATOM 2985 C CA . ARG A 1 379 ? 20.880 -25.171 4.923 1.00 90.75 379 ARG A CA 1
ATOM 2986 C C . ARG A 1 379 ? 20.810 -24.788 3.447 1.00 90.75 379 ARG A C 1
ATOM 2988 O O . ARG A 1 379 ? 20.910 -23.609 3.118 1.00 90.75 379 ARG A O 1
ATOM 2995 N N . PHE A 1 380 ? 20.608 -25.769 2.566 1.00 90.56 380 PHE A N 1
ATOM 2996 C CA . PHE A 1 380 ? 20.427 -25.523 1.138 1.00 90.56 380 PHE A CA 1
ATOM 2997 C C . PHE A 1 380 ? 19.173 -24.686 0.864 1.00 90.56 380 PHE A C 1
ATOM 2999 O O . PHE A 1 380 ? 19.252 -23.713 0.126 1.00 90.56 380 PHE A O 1
ATOM 3006 N N . LEU A 1 381 ? 18.040 -25.001 1.499 1.00 90.25 381 LEU A N 1
ATOM 3007 C CA . LEU A 1 381 ? 16.796 -24.243 1.369 1.00 90.25 381 LEU A CA 1
ATOM 3008 C C . LEU A 1 381 ? 16.966 -22.803 1.866 1.00 90.25 381 LEU A C 1
ATOM 3010 O O . LEU A 1 381 ? 16.532 -21.876 1.194 1.00 90.25 381 LEU A O 1
ATOM 3014 N N . GLN A 1 382 ? 17.626 -22.595 3.007 1.00 91.69 382 GLN A N 1
ATOM 3015 C CA . GLN A 1 382 ? 17.919 -21.256 3.527 1.00 91.69 382 GLN A CA 1
ATOM 3016 C C . GLN A 1 382 ? 18.793 -20.453 2.558 1.00 91.69 382 GLN A C 1
ATOM 3018 O O . GLN A 1 382 ? 18.491 -19.290 2.292 1.00 91.69 382 GLN A O 1
ATOM 3023 N N . LEU A 1 383 ? 19.838 -21.070 1.996 1.00 93.62 383 LEU A N 1
ATOM 3024 C CA . LEU A 1 383 ? 20.690 -20.436 0.989 1.00 93.62 383 LEU A CA 1
ATOM 3025 C C . LEU A 1 383 ? 19.913 -20.131 -0.298 1.00 93.62 383 LEU A C 1
ATOM 3027 O O . LEU A 1 383 ? 20.009 -19.028 -0.824 1.00 93.62 383 LEU A O 1
ATOM 3031 N N . SER A 1 384 ? 19.120 -21.086 -0.780 1.00 93.12 384 SER A N 1
ATOM 3032 C CA . SER A 1 384 ? 18.287 -20.951 -1.977 1.00 93.12 384 SER A CA 1
ATOM 3033 C C . SER A 1 384 ? 17.275 -19.811 -1.826 1.00 93.12 384 SER A C 1
ATOM 3035 O O . SER A 1 384 ? 17.206 -18.935 -2.681 1.00 93.12 384 SER A O 1
ATOM 3037 N N . LEU A 1 385 ? 16.568 -19.745 -0.693 1.00 93.19 385 LEU A N 1
ATOM 3038 C CA . LEU A 1 385 ? 15.640 -18.656 -0.365 1.00 93.19 385 LEU A CA 1
ATOM 3039 C C . LEU A 1 385 ? 16.354 -17.307 -0.213 1.00 93.19 385 LEU A C 1
ATOM 3041 O O . LEU A 1 385 ? 1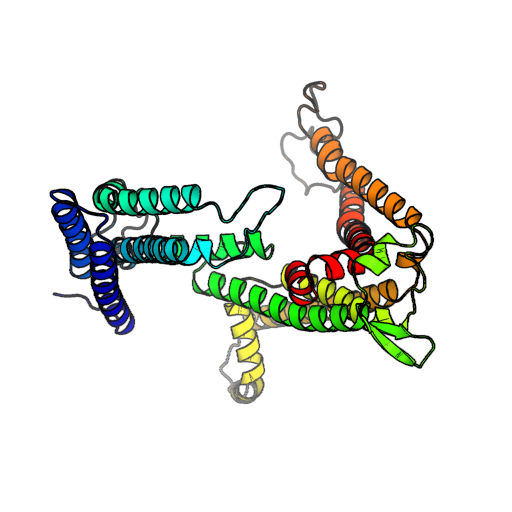5.795 -16.265 -0.560 1.00 93.19 385 LEU A O 1
ATOM 3045 N N . TYR A 1 386 ? 17.582 -17.305 0.314 1.00 92.19 386 TYR A N 1
ATOM 3046 C CA . TYR A 1 386 ? 18.396 -16.097 0.404 1.00 92.19 386 TYR A CA 1
ATOM 3047 C C . TYR A 1 386 ? 18.775 -15.578 -0.989 1.00 92.19 386 TYR A C 1
ATOM 3049 O O . TYR A 1 386 ? 18.594 -14.390 -1.258 1.00 92.19 386 TYR A O 1
ATOM 3057 N N . VAL A 1 387 ? 19.246 -16.456 -1.879 1.00 91.38 387 VAL A N 1
ATOM 3058 C CA . VAL A 1 387 ? 19.572 -16.123 -3.275 1.00 91.38 387 VAL A CA 1
ATOM 3059 C C . VAL A 1 387 ? 18.324 -15.667 -4.032 1.00 91.38 387 VAL A C 1
ATOM 3061 O O . VAL A 1 387 ? 18.366 -14.653 -4.725 1.00 91.38 387 VAL A O 1
ATOM 3064 N N . GLU A 1 388 ? 17.198 -16.357 -3.858 1.00 92.62 388 GLU A N 1
ATOM 3065 C CA . GLU A 1 388 ? 15.927 -16.006 -4.490 1.00 92.62 388 GLU A CA 1
ATOM 3066 C C . GLU A 1 388 ? 15.496 -14.576 -4.134 1.00 92.62 388 GLU A C 1
ATOM 3068 O O . GLU A 1 388 ? 15.311 -13.741 -5.020 1.00 92.62 388 GLU A O 1
ATOM 3073 N N . LYS A 1 389 ? 15.424 -14.260 -2.836 1.00 88.38 389 LYS A N 1
ATOM 3074 C CA . LYS A 1 389 ? 14.912 -12.969 -2.358 1.00 88.38 389 LYS A CA 1
ATOM 3075 C C . LYS A 1 389 ? 15.876 -11.802 -2.559 1.00 88.38 389 LYS A C 1
ATOM 3077 O O . LYS A 1 389 ? 15.420 -10.694 -2.816 1.00 88.38 389 LYS A O 1
ATOM 3082 N N . ASN A 1 390 ? 17.185 -12.023 -2.416 1.00 86.62 390 ASN A N 1
ATOM 3083 C CA . ASN A 1 390 ? 18.171 -10.933 -2.427 1.00 86.62 390 ASN A CA 1
ATOM 3084 C C . ASN A 1 390 ? 18.873 -10.748 -3.779 1.00 86.62 390 ASN A C 1
ATOM 3086 O O . ASN A 1 390 ? 19.466 -9.697 -4.000 1.00 86.62 390 ASN A O 1
ATOM 3090 N N . ILE A 1 391 ? 18.834 -11.744 -4.672 1.00 88.25 391 ILE A N 1
ATOM 3091 C CA . ILE A 1 391 ? 19.533 -11.695 -5.965 1.00 88.25 391 ILE A CA 1
ATOM 3092 C C . ILE A 1 391 ? 18.544 -11.867 -7.118 1.00 88.25 391 ILE A C 1
ATOM 3094 O O . ILE A 1 391 ? 18.434 -10.976 -7.959 1.00 88.25 391 ILE A O 1
ATOM 3098 N N . LEU A 1 392 ? 17.799 -12.976 -7.162 1.00 91.94 392 LEU A N 1
ATOM 3099 C CA . LEU A 1 392 ? 16.954 -13.299 -8.319 1.00 91.94 392 LEU A CA 1
ATOM 3100 C C . LEU A 1 392 ? 15.773 -12.338 -8.480 1.00 91.94 392 LEU A C 1
ATOM 3102 O O . LEU A 1 392 ? 15.550 -11.845 -9.587 1.00 91.94 392 LEU A O 1
ATOM 3106 N N . TYR A 1 393 ? 15.041 -12.031 -7.404 1.00 89.88 393 TYR A N 1
ATOM 3107 C CA . TYR A 1 393 ? 13.906 -11.105 -7.478 1.00 89.88 393 TYR A CA 1
ATOM 3108 C C . TYR A 1 393 ? 14.323 -9.675 -7.852 1.00 89.88 393 TYR A C 1
ATOM 3110 O O . TYR A 1 393 ? 13.763 -9.157 -8.822 1.00 89.88 393 TYR A O 1
ATOM 3118 N N . PRO A 1 394 ? 15.323 -9.039 -7.199 1.00 88.06 394 PRO A N 1
ATOM 3119 C CA . PRO A 1 394 ? 15.758 -7.702 -7.597 1.00 88.06 394 PRO A CA 1
ATOM 3120 C C . PRO A 1 394 ? 16.283 -7.658 -9.034 1.00 88.06 394 PRO A C 1
ATOM 3122 O O . PRO A 1 394 ? 15.931 -6.746 -9.774 1.00 88.06 394 PRO A O 1
ATOM 3125 N N . LEU A 1 395 ? 17.061 -8.656 -9.476 1.00 89.75 395 LEU A N 1
ATOM 3126 C CA . LEU A 1 395 ? 17.528 -8.710 -10.867 1.00 89.75 395 LEU A CA 1
ATOM 3127 C C . LEU A 1 395 ? 16.367 -8.849 -11.851 1.00 89.75 395 LEU A C 1
ATOM 3129 O O . LEU A 1 395 ? 16.335 -8.134 -12.848 1.00 89.75 395 LEU A O 1
ATOM 3133 N N . SER A 1 396 ? 15.402 -9.728 -11.565 1.00 91.31 396 SER A N 1
ATOM 3134 C CA . SER A 1 396 ? 14.212 -9.903 -12.407 1.00 91.31 396 SER A CA 1
ATOM 3135 C C . SER A 1 396 ? 13.444 -8.585 -12.549 1.00 91.31 396 SER A C 1
ATOM 3137 O O . SER A 1 396 ? 13.083 -8.194 -13.660 1.00 91.31 396 SER A O 1
ATOM 3139 N N . PHE A 1 397 ? 13.254 -7.869 -11.437 1.00 89.69 397 PHE A N 1
ATOM 3140 C CA . PHE A 1 397 ? 12.616 -6.556 -11.427 1.00 89.69 397 PHE A CA 1
ATOM 3141 C C . PHE A 1 397 ? 13.402 -5.523 -12.248 1.00 89.69 397 PHE A C 1
ATOM 3143 O O . PHE A 1 397 ? 12.822 -4.870 -13.112 1.00 89.69 397 PHE A O 1
ATOM 3150 N N . LEU A 1 398 ? 14.722 -5.420 -12.055 1.00 89.50 398 LEU A N 1
ATOM 3151 C CA . LEU A 1 398 ? 15.568 -4.486 -12.808 1.00 89.50 398 LEU A CA 1
ATOM 3152 C C . LEU A 1 398 ? 15.553 -4.780 -14.314 1.00 89.50 398 LEU A C 1
ATOM 3154 O O . LEU A 1 398 ? 15.439 -3.848 -15.109 1.00 89.50 398 LEU A O 1
ATOM 3158 N N . PHE A 1 399 ? 15.608 -6.052 -14.726 1.00 89.75 399 PHE A N 1
ATOM 3159 C CA . PHE A 1 399 ? 15.463 -6.423 -16.138 1.00 89.75 399 PHE A CA 1
ATOM 3160 C C . PHE A 1 399 ? 14.093 -6.016 -16.689 1.00 89.75 399 PHE A C 1
ATOM 3162 O O . PHE A 1 399 ? 14.029 -5.398 -17.749 1.00 89.75 399 PHE A O 1
ATOM 3169 N N . ALA A 1 400 ? 13.009 -6.307 -15.962 1.00 88.19 400 ALA A N 1
ATOM 3170 C CA . ALA A 1 400 ? 11.654 -5.988 -16.415 1.00 88.19 400 ALA A CA 1
ATOM 3171 C C . ALA A 1 400 ? 11.461 -4.475 -16.577 1.00 88.19 400 ALA A C 1
ATOM 3173 O O . ALA A 1 400 ? 10.931 -4.016 -17.592 1.00 88.19 400 ALA A O 1
ATOM 3174 N N . LEU A 1 401 ? 11.952 -3.707 -15.602 1.00 87.62 401 LEU A N 1
ATOM 3175 C CA . LEU A 1 401 ? 11.877 -2.256 -15.598 1.00 87.62 401 LEU A CA 1
ATOM 3176 C C . LEU A 1 401 ? 12.689 -1.654 -16.746 1.00 87.62 401 LEU A C 1
ATOM 3178 O O . LEU A 1 401 ? 12.146 -0.880 -17.521 1.00 87.62 401 LEU A O 1
ATOM 3182 N N . ASN A 1 402 ? 13.960 -2.027 -16.913 1.00 85.00 402 ASN A N 1
ATOM 3183 C CA . ASN A 1 402 ? 14.811 -1.424 -17.946 1.00 85.00 402 ASN A CA 1
ATOM 3184 C C . ASN A 1 402 ? 14.391 -1.769 -19.376 1.00 85.00 402 ASN A C 1
ATOM 3186 O O . ASN A 1 402 ? 14.624 -0.955 -20.270 1.00 85.00 402 ASN A O 1
ATOM 3190 N N . LEU A 1 403 ? 13.808 -2.951 -19.598 1.00 82.31 403 LEU A N 1
ATOM 3191 C CA . LEU A 1 403 ? 13.292 -3.348 -20.910 1.00 82.31 403 LEU A CA 1
ATOM 3192 C C . LEU A 1 403 ? 11.964 -2.654 -21.236 1.00 82.31 403 LEU A C 1
ATOM 3194 O O . LEU A 1 403 ? 11.706 -2.348 -22.395 1.00 82.31 403 LEU A O 1
ATOM 3198 N N . SER A 1 404 ? 11.139 -2.377 -20.223 1.00 83.38 404 SER A N 1
ATOM 3199 C CA . SER A 1 404 ? 9.765 -1.904 -20.434 1.00 83.38 404 SER A CA 1
ATOM 3200 C C . SER A 1 404 ? 9.552 -0.422 -20.111 1.00 83.38 404 SER A C 1
ATOM 3202 O O . SER A 1 404 ? 8.498 0.114 -20.439 1.00 83.38 404 SER A O 1
ATOM 3204 N N . ALA A 1 405 ? 10.512 0.253 -19.470 1.00 82.94 405 ALA A N 1
ATOM 3205 C CA . ALA A 1 405 ? 10.356 1.607 -18.925 1.00 82.94 405 ALA A CA 1
ATOM 3206 C C . ALA A 1 405 ? 9.825 2.616 -19.954 1.00 82.94 405 ALA A C 1
ATOM 3208 O O . ALA A 1 405 ? 8.859 3.323 -19.672 1.00 82.94 405 ALA A O 1
ATOM 3209 N N . LEU A 1 406 ? 10.404 2.638 -21.158 1.00 79.38 406 LEU A N 1
ATOM 3210 C CA . LEU A 1 406 ? 10.008 3.567 -22.220 1.00 79.38 406 LEU A CA 1
ATOM 3211 C C . LEU A 1 406 ? 8.608 3.245 -22.782 1.00 79.38 406 LEU A C 1
ATOM 3213 O O . LEU A 1 406 ? 7.817 4.147 -23.061 1.00 79.38 406 LEU A O 1
ATOM 3217 N N . HIS A 1 407 ? 8.261 1.958 -22.880 1.00 79.12 407 HIS A N 1
ATOM 3218 C CA . HIS A 1 407 ? 6.929 1.518 -23.302 1.00 79.12 407 HIS A CA 1
ATOM 3219 C C . HIS A 1 407 ? 5.853 1.873 -22.263 1.00 79.12 407 HIS A C 1
ATOM 3221 O O . HIS A 1 407 ? 4.773 2.348 -22.610 1.00 79.12 407 HIS A O 1
ATOM 3227 N N . TYR A 1 408 ? 6.149 1.698 -20.971 1.00 79.94 408 TYR A N 1
ATOM 3228 C CA . TYR A 1 408 ? 5.243 2.117 -19.901 1.00 79.94 408 TYR A CA 1
ATOM 3229 C C . TYR A 1 408 ? 5.062 3.635 -19.893 1.00 79.94 408 TYR A C 1
ATOM 3231 O O . TYR A 1 408 ? 3.926 4.108 -19.829 1.00 79.94 408 TYR A O 1
ATOM 3239 N N . GLN A 1 409 ? 6.157 4.394 -20.001 1.00 81.88 409 GLN A N 1
ATOM 3240 C CA . GLN A 1 409 ? 6.128 5.856 -19.996 1.00 81.88 409 GLN A CA 1
ATOM 3241 C C . GLN A 1 409 ? 5.270 6.426 -21.125 1.00 81.88 409 GLN A C 1
ATOM 3243 O O . GLN A 1 409 ? 4.436 7.293 -20.879 1.00 81.88 409 GLN A O 1
ATOM 3248 N N . THR A 1 410 ? 5.448 5.938 -22.350 1.00 76.06 410 THR A N 1
ATOM 3249 C CA . THR A 1 410 ? 4.683 6.423 -23.509 1.00 76.06 410 THR A CA 1
ATOM 3250 C C . THR A 1 410 ? 3.199 6.066 -23.420 1.00 76.06 410 THR A C 1
ATOM 3252 O O . THR A 1 410 ? 2.355 6.857 -23.833 1.00 76.06 410 THR A O 1
ATOM 3255 N N . ARG A 1 411 ? 2.855 4.920 -22.816 1.00 80.69 411 ARG A N 1
ATOM 3256 C CA . ARG A 1 411 ? 1.465 4.462 -22.685 1.00 80.69 411 ARG A CA 1
ATOM 3257 C C . ARG A 1 411 ? 0.680 5.135 -21.558 1.00 80.69 411 ARG A C 1
ATOM 3259 O O . ARG A 1 411 ? -0.498 5.430 -21.739 1.00 80.69 411 ARG A O 1
ATOM 3266 N N . PHE A 1 412 ? 1.295 5.320 -20.392 1.00 80.00 412 PHE A N 1
ATOM 3267 C CA . PHE A 1 412 ? 0.611 5.794 -19.180 1.00 80.00 412 PHE A CA 1
ATOM 3268 C C . PHE A 1 412 ? 1.005 7.222 -18.771 1.00 80.00 412 PHE A C 1
ATOM 3270 O O . PHE A 1 412 ? 0.364 7.813 -17.903 1.00 80.00 412 PHE A O 1
ATOM 3277 N N . GLY A 1 413 ? 2.030 7.795 -19.403 1.00 82.12 413 GLY A N 1
ATOM 3278 C CA . GLY A 1 413 ? 2.592 9.093 -19.047 1.00 82.12 413 GLY A CA 1
ATOM 3279 C C . GLY A 1 413 ? 3.537 9.029 -17.845 1.00 82.12 413 GLY A C 1
ATOM 3280 O O . GLY A 1 413 ? 3.516 8.100 -17.040 1.00 82.12 413 GLY A O 1
ATOM 3281 N N . GLU A 1 414 ? 4.365 10.061 -17.700 1.00 83.94 414 GLU A N 1
ATOM 3282 C CA . GLU A 1 414 ? 5.410 10.152 -16.667 1.00 83.94 414 GLU A CA 1
ATOM 3283 C C . GLU A 1 414 ? 4.850 10.033 -15.239 1.00 83.94 414 GLU A C 1
ATOM 3285 O O . GLU A 1 414 ? 5.447 9.376 -14.389 1.00 83.94 414 GLU A O 1
ATOM 3290 N N . LEU A 1 415 ? 3.687 10.642 -14.986 1.00 85.81 415 LEU A N 1
ATOM 3291 C CA . LEU A 1 415 ? 3.108 10.777 -13.648 1.00 85.81 415 LEU A CA 1
ATOM 3292 C C . LEU A 1 415 ? 2.470 9.483 -13.128 1.00 85.81 415 LEU A C 1
ATOM 3294 O O . LEU A 1 415 ? 2.569 9.178 -11.939 1.00 85.81 415 LEU A O 1
ATOM 3298 N N . LEU A 1 416 ? 1.805 8.732 -14.009 1.00 84.94 416 LEU A N 1
ATOM 3299 C CA . LEU A 1 416 ? 1.104 7.504 -13.635 1.00 84.94 416 LEU A CA 1
ATOM 3300 C C . LEU A 1 416 ? 2.084 6.333 -13.526 1.00 84.94 416 LEU A C 1
ATOM 3302 O O . LEU A 1 416 ? 1.970 5.524 -12.609 1.00 84.94 416 LEU A O 1
ATOM 3306 N N . VAL A 1 417 ? 3.100 6.292 -14.396 1.00 86.31 417 VAL A N 1
ATOM 3307 C CA . VAL A 1 417 ? 4.173 5.292 -14.316 1.00 86.31 417 VAL A CA 1
ATOM 3308 C C . VAL A 1 417 ? 4.993 5.465 -13.049 1.00 86.31 417 VAL A C 1
ATOM 3310 O O . VAL A 1 417 ? 5.180 4.488 -12.324 1.00 86.31 417 VAL A O 1
ATOM 3313 N N . SER A 1 418 ? 5.428 6.691 -12.737 1.00 88.25 418 SER A N 1
ATOM 3314 C CA . SER A 1 418 ? 6.196 6.939 -11.518 1.00 88.25 418 SER A CA 1
ATOM 3315 C C . SER A 1 418 ? 5.408 6.563 -10.266 1.00 88.25 418 SER A C 1
ATOM 3317 O O . SER A 1 418 ? 5.986 5.984 -9.351 1.00 88.25 418 SER A O 1
ATOM 3319 N N . LEU A 1 419 ? 4.098 6.839 -10.231 1.00 88.94 419 LEU A N 1
ATOM 3320 C CA . LEU A 1 419 ? 3.237 6.483 -9.102 1.00 88.94 419 LEU A CA 1
ATOM 3321 C C . LEU A 1 419 ? 3.056 4.970 -8.981 1.00 88.94 419 LEU A C 1
ATOM 3323 O O . LEU A 1 419 ? 3.076 4.451 -7.879 1.00 88.94 419 LEU A O 1
ATOM 3327 N N . SER A 1 420 ? 2.891 4.265 -10.101 1.00 87.06 420 SER A N 1
ATOM 3328 C CA . SER A 1 420 ? 2.679 2.812 -10.092 1.00 87.06 420 SER A CA 1
ATOM 3329 C C . SER A 1 420 ? 3.905 2.001 -9.660 1.00 87.06 420 SER A C 1
ATOM 3331 O O . SER A 1 420 ? 3.762 0.870 -9.206 1.00 87.06 420 SER A O 1
ATOM 3333 N N . LEU A 1 421 ? 5.105 2.560 -9.845 1.00 86.25 421 LEU A N 1
ATOM 3334 C CA . LEU A 1 421 ? 6.378 1.920 -9.509 1.00 86.25 421 LEU A CA 1
ATOM 3335 C C . LEU A 1 421 ? 6.896 2.283 -8.113 1.00 86.25 421 LEU A C 1
ATOM 3337 O O . LEU A 1 421 ? 7.791 1.597 -7.625 1.00 86.25 421 LEU A O 1
ATOM 3341 N N . SER A 1 422 ? 6.397 3.370 -7.523 1.00 85.31 422 SER A N 1
ATOM 3342 C CA . SER A 1 422 ? 6.778 3.860 -6.188 1.00 85.31 422 SER A CA 1
ATOM 3343 C C . SER A 1 422 ? 5.892 3.257 -5.110 1.00 85.31 422 SER A C 1
ATOM 3345 O O . SER A 1 422 ? 6.377 3.150 -3.960 1.00 85.31 422 SER A O 1
#

Organism: Geodia barretti (NCBI:txid519541)

InterPro domains:
  IPR039797 Protein Pecanex [PTHR12372] (1-190)

Radius of gyration: 29.3 Å; chains: 1; bounding box: 69×63×81 Å

Secondary structure (DSSP, 8-state):
------HHHHHHHHHHHHHHHHHHHHHHHTT-S-THHHHHHHHHHHHHHHHHHSPPPPPTT-SS-S--HHHHHHHHHHHHHHHHHHHHHHHHHHTGGGS---EETTEETT-HHHHHHHHHHHHHHHHTHHHHHHTT-SPPHHHHHHHHHHHHIIIII-----SSHHHHHHHHHHHHHHHHHHHHHHHHHHHHHTEEE-TTS-EEE--HHHHHS-TT-S-TT--HHHHHHHHHHHHHHHHHHHHHHHS-S-HHHHHHHHHHHHTHHHHHHHTTSTT----HHHHHHHHHHHHHHHHHHHHHHHHHHHHHHHHHSGGGTS-SHHHHHHHHHHHHHHIIIIIIHHHHTSSSGGGT-SS-SS--TTTT-SS--SPPP--HHHHHHHHHHHHIIIIIHHHHHHHHHHHHHHHHHHHHHHHHHHHHH-